Protein AF-A0AAD3HCK8-F1 (afdb_monomer)

Secondary structure (DSSP, 8-state):
-----SSSHHHHHHHHHHHHHHHHHHHHTTT-----EEEEEEE-------SS--SS--PPPEEEEEETTTTEEEEEES-HHHHHHTTT----TT-EEEEEEEGGG--STTEEETTSGGGGG-EEEE--SGGGGTT-SSEEEEEEEEEEE-TT----SS-HHHHHIIIIISSS-HHHHHHHHTTTSEEEEE--STT-BTTEEEEE-SS---TT-SSS-HHHHHHHHHHHTS--SSSS-TT--EEEEEE-TTS--TT-SEEE-SSSSEEEEEGGGGG-HHHHHHHHHHHTTPPPEEEEETTEEETT--TTSTTS--SGGGGTTS--TT-------HHHHHHTTTTGGGEEEE-TTT--EEEEEE-HHHHHTT-PPTT-BSEEEE--TTSPEEEEEEE--SGGGTTS-TTTHHHHTTEEEEEEESSTTS-EEEEEEE-TT-EEEEEETTEEEEEEEEEEE-SSS-EEEEEEEETTT-----TT------TT--EE-TTS-EE-GGGGTS-HHHHHHHIIIIIEETTEE-HHHHHTTTTTT-S---------PPP--------------------------------------------------------------PPP-------SEEEETTEEE-GGGGGG-HHHHHHH-HHHHHH-TTTTT-HHHHTT-B-SS-EE-TTS-EE-HHHHHTSHHHHTTSTTHHHHBTTTTTSS-SSSS-S--------------

Mean predicted aligned error: 17.34 Å

Nearest PDB structures (foldseek):
  6zqf-assembly1_DX  TM=3.724E-01  e=7.953E-02  Saccharomyces cerevisiae S288C
  6zj3-assembly1_SP  TM=3.591E-01  e=7.953E-02  Euglena gracilis
  8oi5-assembly1_Z  TM=3.207E-01  e=5.077E-02  Candida albicans
  6th6-assembly1_Ao  TM=3.350E-01  e=7.519E-02  Thermococcus kodakarensis KOD1
  6tmf-assembly1_O  TM=3.423E-01  e=1.744E-01  Thermococcus celer Vu 13 = JCM 8558

Sequence (733 aa):
MSTRLQHVHVFQTWLLIISSFINCCKCHNNIFARNQHLTIRCKIQEIAYLSEQRHGSKRPNSIYCVEEKENRYIAVDGDIDGFFERKEKEYKRNQTIFLHIPSTLLQDEDRIHLDREESSIIEIEEMFELSSRYGNRIGTWKVLVLRVGDINGDFPSKSAAEIASDIFFDAVNMSSLAKNCSGNKLNFIPATGDAVNQGVIDITLPQTINSYWVLGDNSFGVAKAAVEMIPTDGSVDSDYTYTMVVEPQSANFHGAGAAAARPGTMSWFKNLHASDPLYSWHEISHNLGNGHSGMIVNGVFDDEMDPTCIMGGADVYNDVSSGQDDFGRICFNAAKTYYNDWFNDYTYDVAPSNNSFQGDLVGTNDAVNKQIQSEQNVVLRLKETGETSLFMMYQRVEGVTIDIDPTYSMDFGNHVVIVEQEGDGYESIVKASIAEGEIYTQIWNGERLIVKVCSIQTGSPDFAKVAAYVRGRTSESCPNEECVDDDSYQFILENGNTQDCEWFTKSPTNTERRIEKYCFNGTSASNIGYKCIKSCGLCEASASAPTAAPISQPSILNPSPIVSSSQPSSTPTLTPSLYPTLSLHPTIVTSTPSPTASSLSPTRIENPEVPTAPKTKQCINTNLAFRIGPKYYKCRYLRTDTKQKCKEYRSFQRNCPRSCKRCRLWKCKDSNSSFRLKNGAVKTCEWAASNPSRNCAIRGVKKTCRKTCNYCDIGEQDQNGYDTSSNPFLTNS

Organism: NCBI:txid426638

Foldseek 3Di:
DDDDDDPPVVVVVVVVVVVVVVVVVVVCVVVPPPQDWQKWKWFQADPPPPPPDPDDDDDWDWTWIARPVPRDTAIETEPPVVLVVVVVDDDDHRFIKIWGHGPVQCDDPRYGYCHDPSVNPTDIHGPPVLVVVQPPLFDEAAEAEEFEAEPVRQTFPDDQVLLLCLAPNDPAHLQCLSCLQQLNRYGYAAWDFQQQDRNYHYAYYHHHQAQCDPDPDQQVVRQVSRVVRPDPPRRTPPPGQAYEYEGGQRGHPVPDQWAEDQAGRYIYGYRLLSSASLSVNLRNLSNNLAAAEFAQDPNDTDSQHDLQASSHNPCLPVPSVVPPSRADLHHHFFVSCVLSCGQVVQEEEDAQLAEKDWAKAWESNLVSVVLDDPRHHQKYWHDDPPDFIKIKGQRACDDSHVRRPLLCCLQAHRWIWIWTDRDGSGYIYTPGTAHALWWFWDQDPNFIKIKHFPGWDDDSTTITTIIIHTPPRYDDDRPPDPQDAQQPDWDADPVRDIDGLCVLVPDPVCNVVCLVPQQDDVGIGDPNVSRNVVSSVVHDPPPPPPPDDDDDDDDDDDDDDDDDDDDDDDDDDDDDDDDDDDDDDDDDDDDDDDDDDDDDDDDDDDDDDDDDDDDDQDQDAFQWFWDDPPDTHGLVVCVVPVAVCVVVDVLCCQRPVVSNVNCSRRSQAARPTWTAAPVRDTGGLVVCLVPVPPSCPRPRNCNRHVNSNVVPVPDDDDDDDDDDDDDDDDDDD

Radius of gyration: 35.15 Å; Cα contacts (8 Å, |Δi|>4): 1314; chains: 1; bounding box: 86×131×105 Å

Solvent-accessible surface area (backbone atoms only — not comparable to full-atom values): 42346 Å² total; per-residue (Å²): 142,87,91,85,89,82,77,70,75,67,55,61,61,52,55,58,53,49,56,56,50,56,61,52,53,67,68,52,67,75,74,69,68,69,90,49,61,45,62,29,45,31,55,40,70,72,76,76,88,65,94,79,74,84,86,82,83,87,71,72,58,70,46,67,22,35,29,72,91,75,71,42,71,30,42,39,35,34,46,57,66,59,48,42,55,74,65,78,57,90,80,60,79,68,40,52,36,34,41,37,34,50,55,89,60,58,61,62,102,46,36,38,61,45,70,44,79,77,42,72,71,46,42,75,44,68,57,69,78,38,64,84,60,71,78,69,52,47,53,76,40,24,32,35,32,36,44,30,26,18,64,84,69,53,42,33,89,61,52,58,68,54,47,28,32,30,36,62,65,43,94,44,9,28,22,50,48,46,18,50,63,32,55,65,40,23,38,56,42,61,24,51,35,87,62,31,52,70,11,21,31,83,41,73,42,90,52,78,69,47,72,74,58,90,55,90,57,46,42,62,56,50,44,52,54,51,62,74,63,57,67,84,86,60,39,41,50,85,79,45,62,32,39,39,30,30,32,18,74,50,48,35,54,94,84,52,53,58,46,48,34,77,47,28,45,41,32,38,19,42,24,69,36,48,40,34,22,46,54,38,41,34,32,51,39,19,24,70,26,47,34,44,19,12,24,67,59,93,88,37,81,34,53,41,55,21,60,70,23,50,47,17,45,47,67,76,78,79,47,81,83,72,70,66,55,70,57,51,33,48,28,64,41,35,55,59,32,53,68,45,63,37,60,57,97,22,51,44,81,40,39,35,73,81,37,53,46,76,46,37,24,30,16,68,47,29,51,49,69,66,40,64,55,90,87,42,22,44,29,42,35,42,47,51,93,98,52,72,28,37,17,28,23,24,38,45,64,37,80,53,29,46,57,40,54,79,59,46,31,83,64,44,38,64,14,40,37,32,31,37,38,80,51,82,46,43,51,34,33,52,76,48,54,36,42,70,69,30,45,41,41,47,82,47,99,89,37,46,33,39,38,34,28,58,40,68,47,83,66,88,46,36,32,31,34,36,39,35,22,17,64,94,68,25,77,81,73,60,89,86,65,78,76,56,47,43,88,86,48,71,49,70,46,98,87,69,51,74,44,48,41,64,60,35,63,76,38,78,94,46,22,67,65,43,31,62,64,52,22,32,57,86,49,30,55,22,79,54,17,68,40,12,23,38,53,47,58,73,40,79,75,81,74,76,72,80,79,79,74,85,87,83,81,85,87,79,86,85,87,88,85,85,88,84,87,86,85,90,87,88,86,88,88,87,82,89,84,90,77,88,83,87,82,86,80,86,87,85,85,85,84,88,87,84,87,83,88,88,82,89,84,90,80,83,92,80,90,81,79,85,82,74,81,85,78,77,89,71,56,56,46,26,81,40,32,31,46,58,88,99,45,71,45,45,57,75,70,37,76,86,45,41,69,61,47,35,67,77,34,61,66,43,27,49,40,14,6,50,76,50,71,33,32,91,58,24,48,57,41,50,32,92,46,44,29,38,47,96,89,64,52,74,45,44,40,69,63,28,55,76,41,35,82,65,42,30,67,40,92,43,39,27,51,34,18,13,46,68,41,53,61,65,69,83,75,85,80,89,87,85,87,79,88,89,82,87,85,88,83,88,82,90,134

Structure (mmCIF, N/CA/C/O backbone):
data_AF-A0AAD3HCK8-F1
#
_entry.id   AF-A0AAD3HCK8-F1
#
loop_
_atom_site.group_PDB
_atom_site.id
_atom_site.type_symbol
_atom_site.label_atom_id
_atom_site.label_alt_id
_atom_site.label_comp_id
_atom_site.label_asym_id
_atom_site.label_entity_id
_atom_site.label_seq_id
_atom_site.pdbx_PDB_ins_code
_atom_site.Cartn_x
_atom_site.Cartn_y
_atom_site.Cartn_z
_atom_site.occupancy
_atom_site.B_iso_or_equiv
_atom_site.auth_seq_id
_atom_site.auth_comp_id
_atom_site.auth_asym_id
_atom_site.auth_atom_id
_atom_site.pdbx_PDB_model_num
ATOM 1 N N . MET A 1 1 ? 34.899 78.745 -22.193 1.00 44.44 1 MET A N 1
ATOM 2 C CA . MET A 1 1 ? 33.454 78.431 -22.188 1.00 44.44 1 MET A CA 1
ATOM 3 C C . MET A 1 1 ? 32.991 78.295 -23.627 1.00 44.44 1 MET A C 1
ATOM 5 O O . MET A 1 1 ? 32.990 79.304 -24.310 1.00 44.44 1 MET A O 1
ATOM 9 N N . SER A 1 2 ? 32.683 77.079 -24.087 1.00 35.06 2 SER A N 1
ATOM 10 C CA . SER A 1 2 ? 31.644 76.764 -25.090 1.00 35.06 2 SER A CA 1
ATOM 11 C C . SER A 1 2 ? 31.960 75.417 -25.755 1.00 35.06 2 SER A C 1
ATOM 13 O O . SER A 1 2 ? 32.693 75.337 -26.734 1.00 35.06 2 SER A O 1
ATOM 15 N N . THR A 1 3 ? 31.409 74.347 -25.187 1.00 39.66 3 THR A N 1
ATOM 16 C CA . THR A 1 3 ? 31.286 73.020 -25.802 1.00 39.66 3 THR A CA 1
ATOM 17 C C . THR A 1 3 ? 29.814 72.635 -25.738 1.00 39.66 3 THR A C 1
ATOM 19 O O . THR A 1 3 ? 29.367 71.992 -24.796 1.00 39.66 3 THR A O 1
ATOM 22 N N . ARG A 1 4 ? 29.024 73.076 -26.720 1.00 45.44 4 ARG A N 1
ATOM 23 C CA . ARG A 1 4 ? 27.675 72.555 -26.992 1.00 45.44 4 ARG A CA 1
ATOM 24 C C . ARG A 1 4 ? 27.322 72.837 -28.446 1.00 45.44 4 ARG A C 1
ATOM 26 O O . ARG A 1 4 ? 26.776 73.891 -28.731 1.00 45.44 4 ARG A O 1
ATOM 33 N N . LEU A 1 5 ? 27.647 71.903 -29.340 1.00 45.06 5 LEU A N 1
ATOM 34 C CA . LEU A 1 5 ? 27.011 71.736 -30.657 1.00 45.06 5 LEU A CA 1
ATOM 35 C C . LEU A 1 5 ? 27.583 70.485 -31.345 1.00 45.06 5 LEU A C 1
ATOM 37 O O . LEU A 1 5 ? 28.347 70.586 -32.293 1.00 45.06 5 LEU A O 1
ATOM 41 N N . GLN A 1 6 ? 27.256 69.290 -30.837 1.00 42.84 6 GLN A N 1
ATOM 42 C CA . GLN A 1 6 ? 27.479 68.044 -31.597 1.00 42.84 6 GLN A CA 1
ATOM 43 C C . GLN A 1 6 ? 26.581 66.853 -31.198 1.00 42.84 6 GLN A C 1
ATOM 45 O O . GLN A 1 6 ? 26.830 65.731 -31.618 1.00 42.84 6 GLN A O 1
ATOM 50 N N . HIS A 1 7 ? 25.491 67.073 -30.450 1.00 42.16 7 HIS A N 1
ATOM 51 C CA . HIS A 1 7 ? 24.625 65.984 -29.957 1.00 42.16 7 HIS A CA 1
ATOM 52 C C . HIS A 1 7 ? 23.211 65.926 -30.562 1.00 42.16 7 HIS A C 1
ATOM 54 O O . HIS A 1 7 ? 22.377 65.179 -30.062 1.00 42.16 7 HIS A O 1
ATOM 60 N N . VAL A 1 8 ? 22.917 66.663 -31.641 1.00 45.12 8 VAL A N 1
ATOM 61 C CA . VAL A 1 8 ? 21.557 66.671 -32.229 1.00 45.12 8 VAL A CA 1
ATOM 62 C C . VAL A 1 8 ? 21.418 65.747 -33.449 1.00 45.12 8 VAL A C 1
ATOM 64 O O . VAL A 1 8 ? 20.335 65.228 -33.688 1.00 45.12 8 VAL A O 1
ATOM 67 N N . HIS A 1 9 ? 22.501 65.409 -34.159 1.00 41.88 9 HIS A N 1
ATOM 68 C CA . HIS A 1 9 ? 22.398 64.553 -35.354 1.00 41.88 9 HIS A CA 1
ATOM 69 C C . HIS A 1 9 ? 22.412 63.038 -35.091 1.00 41.88 9 HIS A C 1
ATOM 71 O O . HIS A 1 9 ? 21.994 62.277 -35.956 1.00 41.88 9 HIS A O 1
ATOM 77 N N . VAL A 1 10 ? 22.825 62.578 -33.905 1.00 44.84 10 VAL A N 1
ATOM 78 C CA . VAL A 1 10 ? 22.851 61.134 -33.586 1.00 44.84 10 VAL A CA 1
ATOM 79 C C . VAL A 1 10 ? 21.485 60.632 -33.094 1.00 44.84 10 VAL A C 1
ATOM 81 O O . VAL A 1 10 ? 21.149 59.468 -33.285 1.00 44.84 10 VAL A O 1
ATOM 84 N N . PHE A 1 11 ? 20.642 61.508 -32.536 1.00 41.53 11 PHE A N 1
ATOM 85 C CA . PHE A 1 11 ? 19.343 61.107 -31.982 1.00 41.53 11 PHE A CA 1
ATOM 86 C C . PHE A 1 11 ? 18.257 60.885 -33.047 1.00 41.53 11 PHE A C 1
ATOM 88 O O . PHE A 1 11 ? 17.387 60.033 -32.871 1.00 41.53 11 PHE A O 1
ATOM 95 N N . GLN A 1 12 ? 18.317 61.593 -34.178 1.00 43.72 12 GLN A N 1
ATOM 96 C CA . GLN A 1 12 ? 17.306 61.473 -35.236 1.00 43.72 12 GLN A CA 1
ATOM 97 C C . GLN A 1 12 ? 17.470 60.194 -36.075 1.00 43.72 12 GLN A C 1
ATOM 99 O O . GLN A 1 12 ? 16.480 59.607 -36.506 1.00 43.72 12 GLN A O 1
ATOM 104 N N . THR A 1 13 ? 18.701 59.701 -36.224 1.00 45.09 13 THR A N 1
ATOM 105 C CA . THR A 1 13 ? 18.992 58.452 -36.948 1.00 45.09 13 THR A CA 1
ATOM 106 C C . THR A 1 13 ? 18.635 57.211 -36.122 1.00 45.09 13 THR A C 1
ATOM 108 O O . THR A 1 13 ? 18.222 56.199 -36.679 1.00 45.09 13 THR A O 1
ATOM 111 N N . TRP A 1 14 ? 18.687 57.299 -34.788 1.00 43.00 14 TRP A N 1
ATOM 112 C CA . TRP A 1 14 ? 18.259 56.216 -33.892 1.00 43.00 14 TRP A CA 1
ATOM 113 C C . TRP A 1 14 ? 16.731 56.058 -33.812 1.00 43.00 14 TRP A C 1
ATOM 115 O O . TRP A 1 14 ? 16.236 54.937 -33.724 1.00 43.00 14 TRP A O 1
ATOM 125 N N . LEU A 1 15 ? 15.963 57.147 -33.926 1.00 40.50 15 LEU A N 1
ATOM 126 C CA . LEU A 1 15 ? 14.493 57.094 -33.887 1.00 40.50 15 LEU A CA 1
ATOM 127 C C . LEU A 1 15 ? 13.859 56.478 -35.151 1.00 40.50 15 LEU A C 1
ATOM 129 O O . LEU A 1 15 ? 12.818 55.831 -35.051 1.00 40.50 15 LEU A O 1
ATOM 133 N N . LEU A 1 16 ? 14.503 56.599 -36.317 1.00 40.75 16 LEU A N 1
ATOM 134 C CA . LEU A 1 16 ? 14.034 55.978 -37.568 1.00 40.75 16 LEU A CA 1
ATOM 135 C C . LEU A 1 16 ? 14.387 54.480 -37.670 1.00 40.75 16 LEU A C 1
ATOM 137 O O . LEU A 1 16 ? 13.640 53.705 -38.271 1.00 40.75 16 LEU A O 1
ATOM 141 N N . ILE A 1 17 ? 15.475 54.047 -37.025 1.00 43.78 17 ILE A N 1
ATOM 142 C CA . ILE A 1 17 ? 15.848 52.625 -36.932 1.00 43.78 17 ILE A CA 1
ATOM 143 C C . ILE A 1 17 ? 14.942 51.894 -35.926 1.00 43.78 17 ILE A C 1
ATOM 145 O O . ILE A 1 17 ? 14.513 50.770 -36.186 1.00 43.78 17 ILE A O 1
ATOM 149 N N . ILE A 1 18 ? 14.558 52.552 -34.826 1.00 43.09 18 ILE A N 1
ATOM 150 C CA . ILE A 1 18 ? 13.645 51.976 -33.826 1.00 43.09 18 ILE A CA 1
ATOM 151 C C . ILE A 1 18 ? 12.207 51.856 -34.364 1.00 43.09 18 ILE A C 1
ATOM 153 O O . ILE A 1 18 ? 11.561 50.840 -34.109 1.00 43.09 18 ILE A O 1
ATOM 157 N N . SER A 1 19 ? 11.698 52.806 -35.166 1.00 37.97 19 SER A N 1
ATOM 158 C CA . SER A 1 19 ? 10.341 52.668 -35.735 1.00 37.97 19 SER A CA 1
ATOM 159 C C . SER A 1 19 ? 10.247 51.567 -36.805 1.00 37.97 19 SER A C 1
ATOM 161 O O . SER A 1 19 ? 9.218 50.896 -36.910 1.00 37.97 19 SER A O 1
ATOM 163 N N . SER A 1 20 ? 11.345 51.300 -37.521 1.00 38.16 20 SER A N 1
ATOM 164 C CA . SER A 1 20 ? 11.443 50.199 -38.490 1.00 38.16 20 SER A CA 1
ATOM 165 C C . SER A 1 20 ? 11.563 48.826 -37.807 1.00 38.16 20 SER A C 1
ATOM 167 O O . SER A 1 20 ? 11.002 47.847 -38.295 1.00 38.16 20 SER A O 1
ATOM 169 N N . PHE A 1 21 ? 12.200 48.747 -36.630 1.00 37.75 21 PHE A N 1
ATOM 170 C CA . PHE A 1 21 ? 12.241 47.524 -35.812 1.00 37.75 21 PHE A CA 1
ATOM 171 C C . PHE A 1 21 ? 10.909 47.225 -35.102 1.00 37.75 21 PHE A C 1
ATOM 173 O O . PHE A 1 21 ? 10.501 46.067 -35.020 1.00 37.75 21 PHE A O 1
ATOM 180 N N . ILE A 1 22 ? 10.180 48.247 -34.641 1.00 38.84 22 ILE A N 1
ATOM 181 C CA . ILE A 1 22 ? 8.890 48.061 -33.950 1.00 38.84 22 ILE A CA 1
ATOM 182 C C . ILE A 1 22 ? 7.786 47.587 -34.913 1.00 38.84 22 ILE A C 1
ATOM 184 O O . ILE A 1 22 ? 6.949 46.771 -34.523 1.00 38.84 22 ILE A O 1
ATOM 188 N N . ASN A 1 23 ? 7.811 48.011 -36.182 1.00 33.97 23 ASN A N 1
ATOM 189 C CA . ASN A 1 23 ? 6.862 47.518 -37.187 1.00 33.97 23 ASN A CA 1
ATOM 190 C C . ASN A 1 23 ? 7.216 46.124 -37.740 1.00 33.97 23 ASN A C 1
ATOM 192 O O . ASN A 1 23 ? 6.316 45.418 -38.183 1.00 33.97 23 ASN A O 1
ATOM 196 N N . CYS A 1 24 ? 8.474 45.675 -37.638 1.00 33.81 24 CYS A N 1
ATOM 197 C CA . CYS A 1 24 ? 8.856 44.300 -37.987 1.00 33.81 24 CYS A CA 1
ATOM 198 C C . CYS A 1 24 ? 8.514 43.299 -36.857 1.00 33.81 24 CYS A C 1
ATOM 200 O O . CYS A 1 24 ? 8.038 42.193 -37.118 1.00 33.81 24 CYS A O 1
ATOM 202 N N . CYS A 1 25 ? 8.625 43.709 -35.585 1.00 32.59 25 CYS A N 1
ATOM 203 C CA . CYS A 1 25 ? 8.247 42.869 -34.438 1.00 32.59 25 CYS A CA 1
ATOM 204 C C . CYS A 1 25 ? 6.729 42.656 -34.277 1.00 32.59 25 CYS A C 1
ATOM 206 O O . CYS A 1 25 ? 6.320 41.668 -33.668 1.00 32.59 25 CYS A O 1
ATOM 208 N N . LYS A 1 26 ? 5.873 43.517 -34.849 1.00 30.16 26 LYS A N 1
ATOM 209 C CA . LYS A 1 26 ? 4.415 43.283 -34.858 1.00 30.16 26 LYS A CA 1
ATOM 210 C C . LYS A 1 26 ? 3.965 42.202 -35.847 1.00 30.16 26 LYS A C 1
ATOM 212 O O . LYS A 1 26 ? 2.929 41.595 -35.605 1.00 30.16 26 LYS A O 1
ATOM 217 N N . CYS A 1 27 ? 4.745 41.903 -36.889 1.00 32.56 27 CYS A N 1
ATOM 218 C CA . CYS A 1 27 ? 4.446 40.793 -37.804 1.00 32.56 27 CYS A CA 1
ATOM 219 C C . CYS A 1 27 ? 5.046 39.450 -37.351 1.00 32.56 27 CYS A C 1
ATOM 221 O O . CYS A 1 27 ? 4.553 38.406 -37.764 1.00 32.56 27 CYS A O 1
ATOM 223 N N . HIS A 1 28 ? 6.056 39.445 -36.470 1.00 32.00 28 HIS A N 1
ATOM 224 C CA . HIS A 1 28 ? 6.684 38.203 -35.995 1.00 32.00 28 HIS A CA 1
ATOM 225 C C . HIS A 1 28 ? 6.063 37.601 -34.722 1.00 32.00 28 HIS A C 1
ATOM 227 O O . HIS A 1 28 ? 6.217 36.402 -34.489 1.00 32.00 28 HIS A O 1
ATOM 233 N N . ASN A 1 29 ? 5.303 38.374 -33.938 1.00 31.09 29 ASN A N 1
ATOM 234 C CA . ASN A 1 29 ? 4.658 37.872 -32.715 1.00 31.09 29 ASN A CA 1
ATOM 235 C C . ASN A 1 29 ? 3.427 36.974 -32.952 1.00 31.09 29 ASN A C 1
ATOM 237 O O . ASN A 1 29 ? 2.949 36.374 -31.998 1.00 31.09 29 ASN A O 1
ATOM 241 N N . ASN A 1 30 ? 2.958 36.817 -34.196 1.00 33.84 30 ASN A N 1
ATOM 242 C CA . ASN A 1 30 ? 1.920 35.833 -34.542 1.00 33.84 30 ASN A CA 1
ATOM 243 C C . ASN A 1 30 ? 2.478 34.496 -35.061 1.00 33.84 30 ASN A C 1
ATOM 245 O O . ASN A 1 30 ? 1.704 33.575 -35.283 1.00 33.84 30 ASN A O 1
ATOM 249 N N . ILE A 1 31 ? 3.798 34.360 -35.246 1.00 35.19 31 ILE A N 1
ATOM 250 C CA . ILE A 1 31 ? 4.409 33.133 -35.804 1.00 35.19 31 ILE A CA 1
ATOM 251 C C . ILE A 1 31 ? 5.065 32.264 -34.709 1.00 35.19 31 ILE A C 1
ATOM 253 O O . ILE A 1 31 ? 5.408 31.113 -34.947 1.00 35.19 31 ILE A O 1
ATOM 257 N N . PHE A 1 32 ? 5.177 32.770 -33.474 1.00 35.88 32 PHE A N 1
ATOM 258 C CA . PHE A 1 32 ? 5.696 32.022 -32.316 1.00 35.88 32 PHE A CA 1
ATOM 259 C C . PHE A 1 32 ? 4.649 31.767 -31.216 1.00 35.88 32 PHE A C 1
ATOM 261 O O . PHE A 1 32 ? 5.008 31.513 -30.065 1.00 35.88 32 PHE A O 1
ATOM 268 N N . ALA A 1 33 ? 3.357 31.766 -31.560 1.00 39.25 33 ALA A N 1
ATOM 269 C CA . ALA A 1 33 ? 2.368 31.040 -30.767 1.00 39.25 33 ALA A CA 1
ATOM 270 C C . ALA A 1 33 ? 2.655 29.543 -30.965 1.00 39.25 33 ALA A C 1
ATOM 272 O O . ALA A 1 33 ? 2.229 28.937 -31.942 1.00 39.25 33 ALA A O 1
ATOM 273 N N . ARG A 1 34 ? 3.511 28.983 -30.101 1.00 43.31 34 ARG A N 1
ATOM 274 C CA . ARG A 1 34 ? 3.829 27.549 -30.083 1.00 43.31 34 ARG A CA 1
ATOM 275 C C . ARG A 1 34 ? 2.520 26.762 -30.083 1.00 43.31 34 ARG A C 1
ATOM 277 O O . ARG A 1 34 ? 1.631 27.119 -29.315 1.00 43.31 34 ARG A O 1
ATOM 284 N N . ASN A 1 35 ? 2.452 25.705 -30.893 1.00 49.06 35 ASN A N 1
ATOM 285 C CA . ASN A 1 35 ? 1.382 24.704 -30.911 1.00 49.06 35 ASN A CA 1
ATOM 286 C C . ASN A 1 35 ? 1.208 24.094 -29.512 1.00 49.06 35 ASN A C 1
ATOM 288 O O . ASN A 1 35 ? 1.749 23.035 -29.210 1.00 49.06 35 ASN A O 1
ATOM 292 N N . GLN A 1 36 ? 0.520 24.793 -28.614 1.00 62.84 36 GLN A N 1
ATOM 293 C CA . GLN A 1 36 ? 0.092 24.223 -27.353 1.00 62.84 36 GLN A CA 1
ATOM 294 C C . GLN A 1 36 ? -1.142 23.393 -27.673 1.00 62.84 36 GLN A C 1
ATOM 296 O O . GLN A 1 36 ? -2.159 23.930 -28.121 1.00 62.84 36 GLN A O 1
ATOM 301 N N . HIS A 1 37 ? -1.010 22.082 -27.523 1.00 69.06 37 HIS A N 1
ATOM 302 C CA . HIS A 1 37 ? -2.144 21.178 -27.529 1.00 69.06 37 HIS A CA 1
ATOM 303 C C . HIS A 1 37 ? -2.752 21.184 -26.130 1.00 69.06 37 HIS A C 1
ATOM 305 O O . HIS A 1 37 ? -2.040 21.178 -25.125 1.00 69.06 37 HIS A O 1
ATOM 311 N N . LEU A 1 38 ? -4.074 21.241 -26.087 1.00 75.81 38 LEU A N 1
ATOM 312 C CA . LEU A 1 38 ? -4.873 20.944 -24.923 1.00 75.81 38 LEU A CA 1
ATOM 313 C C . LEU A 1 38 ? -5.215 19.453 -24.956 1.00 75.81 38 LEU A C 1
ATOM 315 O O . LEU A 1 38 ? -5.836 18.989 -25.912 1.00 75.81 38 LEU A O 1
ATOM 319 N N . THR A 1 39 ? -4.835 18.716 -23.917 1.00 71.56 39 THR A N 1
ATOM 320 C CA . THR A 1 39 ? -5.236 17.315 -23.746 1.00 71.56 39 THR A CA 1
ATOM 321 C C . THR A 1 39 ? -6.477 17.262 -22.867 1.00 71.56 39 THR A C 1
ATOM 323 O O . THR A 1 39 ? -6.461 17.729 -21.726 1.00 71.56 39 THR A O 1
ATOM 326 N N . ILE A 1 40 ? -7.566 16.706 -23.397 1.00 75.12 40 ILE A N 1
ATOM 327 C CA . ILE A 1 40 ? -8.818 16.531 -22.654 1.00 75.12 40 ILE A CA 1
ATOM 328 C C . ILE A 1 40 ? -9.180 15.052 -22.579 1.00 75.12 40 ILE A C 1
ATOM 330 O O . ILE A 1 40 ? -9.061 14.312 -23.560 1.00 75.12 40 ILE A O 1
ATOM 334 N N . ARG A 1 41 ? -9.640 14.620 -21.404 1.00 70.38 41 ARG A N 1
ATOM 335 C CA . ARG A 1 41 ? -10.095 13.254 -21.152 1.00 70.38 41 ARG A CA 1
ATOM 336 C C . ARG A 1 41 ? -11.588 13.168 -21.440 1.00 70.38 41 ARG A C 1
ATOM 338 O O . ARG A 1 41 ? -12.397 13.803 -20.763 1.00 70.38 41 ARG A O 1
ATOM 345 N N . CYS A 1 42 ? -11.965 12.355 -22.417 1.00 71.50 42 CYS A N 1
ATOM 346 C CA . CYS A 1 42 ? -13.355 12.147 -22.805 1.00 71.50 42 CYS A CA 1
ATOM 347 C C . CYS A 1 42 ? -13.775 10.715 -22.480 1.00 71.50 42 CYS A C 1
ATOM 349 O O . CYS A 1 42 ? -13.129 9.755 -22.902 1.00 71.50 42 CYS A O 1
ATOM 351 N N . LYS A 1 43 ? -14.883 10.552 -21.752 1.00 64.12 43 LYS A N 1
ATOM 352 C CA . LYS A 1 43 ? -15.516 9.241 -21.584 1.00 64.12 43 LYS A CA 1
ATOM 353 C C . LYS A 1 43 ? -16.615 9.107 -22.627 1.00 64.12 43 LYS A C 1
ATOM 355 O O . LYS A 1 43 ? -17.551 9.904 -22.623 1.00 64.12 43 LYS A O 1
ATOM 360 N N . ILE A 1 44 ? -16.520 8.098 -23.489 1.00 63.38 44 ILE A N 1
ATOM 361 C CA . ILE A 1 44 ? -17.538 7.817 -24.503 1.00 63.38 44 ILE A CA 1
ATOM 362 C C . ILE A 1 44 ? -18.775 7.250 -23.795 1.00 63.38 44 ILE A C 1
ATOM 364 O O . ILE A 1 44 ? -18.927 6.037 -23.625 1.00 63.38 44 ILE A O 1
ATOM 368 N N . GLN A 1 45 ? -19.649 8.132 -23.313 1.00 54.16 45 GLN A N 1
ATOM 369 C CA . GLN A 1 45 ? -20.960 7.747 -22.808 1.00 54.16 45 GLN A CA 1
ATOM 370 C C . GLN A 1 45 ? -21.922 7.657 -23.987 1.00 54.16 45 GLN A C 1
ATOM 372 O O . GLN A 1 45 ? -22.124 8.640 -24.686 1.00 54.16 45 GLN A O 1
ATOM 377 N N . GLU A 1 46 ? -22.461 6.454 -24.199 1.00 43.94 46 GLU A N 1
ATOM 378 C CA . GLU A 1 46 ? -23.567 6.157 -25.116 1.00 43.94 46 GLU A CA 1
ATOM 379 C C . GLU A 1 46 ? -23.506 6.940 -26.445 1.00 43.94 46 GLU A C 1
ATOM 381 O O . GLU A 1 46 ? -24.332 7.808 -26.711 1.00 43.94 46 GLU A O 1
ATOM 386 N N . ILE A 1 47 ? -22.545 6.597 -27.315 1.00 45.91 47 ILE A N 1
ATOM 387 C CA . ILE A 1 47 ? -22.753 6.815 -28.752 1.00 45.91 47 ILE A CA 1
ATOM 388 C C . ILE A 1 47 ? -23.989 5.989 -29.091 1.00 45.91 47 ILE A C 1
ATOM 390 O O . ILE A 1 47 ? -23.971 4.758 -28.998 1.00 45.91 47 ILE A O 1
ATOM 394 N N . ALA A 1 48 ? -25.098 6.666 -29.370 1.00 38.69 48 ALA A N 1
ATOM 395 C CA . ALA A 1 48 ? -26.303 6.017 -29.831 1.00 38.69 48 ALA A CA 1
ATOM 396 C C . ALA A 1 48 ? -25.947 5.246 -31.105 1.00 38.69 48 ALA A C 1
ATOM 398 O O . ALA A 1 48 ? -25.676 5.832 -32.147 1.00 38.69 48 ALA A O 1
ATOM 399 N N . TYR A 1 49 ? -25.939 3.920 -31.004 1.00 37.03 49 TYR A N 1
ATOM 400 C CA . TYR A 1 49 ? -25.882 3.023 -32.144 1.00 37.03 49 TYR A CA 1
ATOM 401 C C . TYR A 1 49 ? -27.114 3.304 -33.016 1.00 37.03 49 TYR A C 1
ATOM 403 O O . TYR A 1 49 ? -28.203 2.794 -32.760 1.00 37.03 49 TYR A O 1
ATOM 411 N N . LEU A 1 50 ? -26.971 4.180 -34.008 1.00 38.62 50 LEU A N 1
ATOM 412 C CA . LEU A 1 50 ? -28.007 4.500 -34.985 1.00 38.62 50 LEU A CA 1
ATOM 413 C C . LEU A 1 50 ? -27.493 4.256 -36.401 1.00 38.62 50 LEU A C 1
ATOM 415 O O . LEU A 1 50 ? -27.578 5.118 -37.270 1.00 38.62 50 LEU A O 1
ATOM 419 N N . SER A 1 51 ? -27.057 3.024 -36.662 1.00 37.53 51 SER A N 1
ATOM 420 C CA . SER A 1 51 ? -27.078 2.490 -38.026 1.00 37.53 51 SER A CA 1
ATOM 421 C C . SER A 1 51 ? -28.466 1.955 -38.436 1.00 37.53 51 SER A C 1
ATOM 423 O O . SER A 1 51 ? -28.638 1.579 -39.593 1.00 37.53 51 SER A O 1
ATOM 425 N N . GLU A 1 52 ? -29.496 1.995 -37.565 1.00 40.28 52 GLU A N 1
ATOM 426 C CA . GLU A 1 52 ? -30.820 1.411 -37.881 1.00 40.28 52 GLU A CA 1
ATOM 427 C C . GLU A 1 52 ? -32.077 2.294 -37.742 1.00 40.28 52 GLU A C 1
ATOM 429 O O . GLU A 1 52 ? -33.145 1.843 -38.156 1.00 40.28 52 GLU A O 1
ATOM 434 N N . GLN A 1 53 ? -32.028 3.559 -37.301 1.00 36.12 53 GLN A N 1
ATOM 435 C CA . GLN A 1 53 ? -33.225 4.427 -37.383 1.00 36.12 53 GLN A CA 1
ATOM 436 C C . GLN A 1 53 ? -33.052 5.605 -38.338 1.00 36.12 53 GLN A C 1
ATOM 438 O O . GLN A 1 53 ? -32.614 6.699 -37.990 1.00 36.12 53 GLN A O 1
ATOM 443 N N . ARG A 1 54 ? -33.481 5.368 -39.583 1.00 47.91 54 ARG A N 1
ATOM 444 C CA . ARG A 1 54 ? -33.836 6.423 -40.531 1.00 47.91 54 ARG A CA 1
ATOM 445 C C . ARG A 1 54 ? -35.078 7.172 -40.029 1.00 47.91 54 ARG A C 1
ATOM 447 O O . ARG A 1 54 ? -36.076 6.551 -39.686 1.00 47.91 54 ARG A O 1
ATOM 454 N N . HIS A 1 55 ? -35.013 8.497 -40.163 1.00 47.22 55 HIS A N 1
ATOM 455 C CA . HIS A 1 55 ? -36.101 9.484 -40.117 1.00 47.22 55 HIS A CA 1
ATOM 456 C C . HIS A 1 55 ? -36.513 10.056 -38.751 1.00 47.22 55 HIS A C 1
ATOM 458 O O . HIS A 1 55 ? -37.471 9.611 -38.133 1.00 47.22 55 HIS A O 1
ATOM 464 N N . GLY A 1 56 ? -35.913 11.205 -38.415 1.00 45.78 56 GLY A N 1
ATOM 465 C CA . GLY A 1 56 ? -36.615 12.270 -37.690 1.00 45.78 56 GLY A CA 1
ATOM 466 C C . GLY A 1 56 ? -35.783 12.979 -36.625 1.00 45.78 56 GLY A C 1
ATOM 467 O O . GLY A 1 56 ? -35.641 12.472 -35.527 1.00 45.78 56 GLY A O 1
ATOM 468 N N . SER A 1 57 ? -35.323 14.199 -36.935 1.00 40.09 57 SER A N 1
ATOM 469 C CA . SER A 1 57 ? -34.771 15.196 -35.995 1.00 40.09 57 SER A CA 1
ATOM 470 C C . SER A 1 57 ? -33.499 14.788 -35.224 1.00 40.09 57 SER A C 1
ATOM 472 O O . SER A 1 57 ? -33.541 14.361 -34.074 1.00 40.09 57 SER A O 1
ATOM 474 N N . LYS A 1 58 ? -32.338 15.019 -35.857 1.00 42.31 58 LYS A N 1
ATOM 475 C CA . LYS A 1 58 ? -31.015 15.015 -35.212 1.00 42.31 58 LYS A CA 1
ATOM 476 C C . LYS A 1 58 ? -30.933 16.162 -34.194 1.00 42.31 58 LYS A C 1
ATOM 478 O O . LYS A 1 58 ? -30.936 17.326 -34.594 1.00 42.31 58 LYS A O 1
ATOM 483 N N . ARG A 1 59 ? -30.810 15.861 -32.900 1.00 42.47 59 ARG A N 1
ATOM 484 C CA . ARG A 1 59 ? -30.057 16.749 -32.001 1.00 42.47 59 ARG A CA 1
ATOM 485 C C . ARG A 1 59 ? -28.574 16.399 -32.162 1.00 42.47 59 ARG A C 1
ATOM 487 O O . ARG A 1 59 ? -28.282 15.210 -32.259 1.00 42.47 59 ARG A O 1
ATOM 494 N N . PRO A 1 60 ? -27.658 17.378 -32.235 1.00 46.91 60 PRO A N 1
ATOM 495 C CA . PRO A 1 60 ? -26.235 17.081 -32.173 1.00 46.91 60 PRO A CA 1
ATOM 496 C C . PRO A 1 60 ? -25.943 16.454 -30.808 1.00 46.91 60 PRO A C 1
ATOM 498 O O . PRO A 1 60 ? -26.333 17.001 -29.773 1.00 46.91 60 PRO A O 1
ATOM 501 N N . ASN A 1 61 ? -25.334 15.272 -30.828 1.00 57.56 61 ASN A N 1
ATOM 502 C CA . ASN A 1 61 ? -24.840 14.611 -29.630 1.00 57.56 61 ASN A CA 1
ATOM 503 C C . ASN A 1 61 ? -23.736 15.500 -29.039 1.00 57.56 61 ASN A C 1
ATOM 505 O O . ASN A 1 61 ? -22.905 16.019 -29.781 1.00 57.56 61 ASN A O 1
ATOM 509 N N . SER A 1 62 ? -23.756 15.715 -27.727 1.00 55.50 62 SER A N 1
ATOM 510 C CA . SER A 1 62 ? -22.713 16.444 -27.000 1.00 55.50 62 SER A CA 1
ATOM 511 C C . SER A 1 62 ? -22.004 15.468 -26.066 1.00 55.50 62 SER A C 1
ATOM 513 O O . SER A 1 62 ? -22.670 14.828 -25.248 1.00 55.50 62 SER A O 1
ATOM 515 N N . ILE A 1 63 ? -20.680 15.356 -26.160 1.00 69.31 63 ILE A N 1
ATOM 516 C CA . ILE A 1 63 ? -19.856 14.625 -25.189 1.00 69.31 63 ILE A CA 1
ATOM 517 C C . ILE A 1 63 ? -19.277 15.641 -24.205 1.00 69.31 63 ILE A C 1
ATOM 519 O O . ILE A 1 63 ? -18.725 16.665 -24.603 1.00 69.31 63 ILE A O 1
ATOM 523 N N . TYR A 1 64 ? -19.375 15.348 -22.909 1.00 64.81 64 TYR A N 1
ATOM 524 C CA . TYR A 1 64 ? -18.680 16.118 -21.881 1.00 64.81 64 TYR A CA 1
ATOM 525 C C . TYR A 1 64 ? -17.305 15.504 -21.628 1.00 64.81 64 TYR A C 1
ATOM 527 O O . TYR A 1 64 ? -17.192 14.335 -21.250 1.00 64.81 64 TYR A O 1
ATOM 535 N N . CYS A 1 65 ? -16.265 16.305 -21.825 1.00 72.62 65 CYS A N 1
ATOM 536 C CA . CYS A 1 65 ? -14.883 15.946 -21.546 1.00 72.62 65 CYS A CA 1
ATOM 537 C C . CYS A 1 65 ? -14.356 16.776 -20.376 1.00 72.62 65 CYS A C 1
ATOM 539 O O . CYS A 1 65 ? -14.865 17.860 -20.100 1.00 72.62 65 CYS A O 1
ATOM 541 N N . VAL A 1 66 ? -13.337 16.275 -19.687 1.00 67.56 66 VAL A N 1
ATOM 542 C CA . VAL A 1 66 ? -12.691 16.977 -18.575 1.00 67.56 66 VAL A CA 1
ATOM 543 C C . VAL A 1 66 ? -11.260 17.313 -18.973 1.00 67.56 66 VAL A C 1
ATOM 545 O O . VAL A 1 66 ? -10.486 16.432 -19.349 1.00 67.56 66 VAL A O 1
ATOM 548 N N . GLU A 1 67 ? -10.909 18.592 -18.903 1.00 72.88 67 GLU A N 1
ATOM 549 C CA . GLU A 1 67 ? -9.529 19.059 -18.978 1.00 72.88 67 GLU A CA 1
ATOM 550 C C . GLU A 1 67 ? -8.782 18.627 -17.716 1.00 72.88 67 GLU A C 1
ATOM 552 O O . GLU A 1 67 ? -9.147 19.026 -16.610 1.00 72.88 67 GLU A O 1
ATOM 557 N N . GLU A 1 68 ? -7.718 17.838 -17.862 1.00 54.09 68 GLU A N 1
ATOM 558 C CA . GLU A 1 68 ? -7.025 17.254 -16.706 1.00 54.09 68 GLU A CA 1
ATOM 559 C C . GLU A 1 68 ? -6.352 18.296 -15.813 1.00 54.09 68 GLU A C 1
ATOM 561 O O . GLU A 1 68 ? -6.320 18.149 -14.593 1.00 54.09 68 GLU A O 1
ATOM 566 N N . LYS A 1 69 ? -5.828 19.366 -16.413 1.00 61.16 69 LYS A N 1
ATOM 567 C CA . LYS A 1 69 ? -5.019 20.351 -15.695 1.00 61.16 69 LYS A CA 1
ATOM 568 C C . LYS A 1 69 ? -5.845 21.245 -14.771 1.00 61.16 69 LYS A C 1
ATOM 570 O O . LYS A 1 69 ? -5.363 21.635 -13.711 1.00 61.16 69 LYS A O 1
ATOM 575 N N . GLU A 1 70 ? -7.068 21.575 -15.178 1.00 61.88 70 GLU A N 1
ATOM 576 C CA . GLU A 1 70 ? -7.936 22.519 -14.462 1.00 61.88 70 GLU A CA 1
ATOM 577 C C . GLU A 1 70 ? -9.228 21.873 -13.942 1.00 61.88 70 GLU A C 1
ATOM 579 O O . GLU A 1 70 ? -10.030 22.537 -13.289 1.00 61.88 70 GLU A O 1
ATOM 584 N N . ASN A 1 71 ? -9.424 20.572 -14.199 1.00 59.72 71 ASN A N 1
ATOM 585 C CA . ASN A 1 71 ? -10.660 19.836 -13.917 1.00 59.72 71 ASN A CA 1
ATOM 586 C C . ASN A 1 71 ? -11.904 20.546 -14.487 1.00 59.72 71 ASN A C 1
ATOM 588 O O . ASN A 1 71 ? -12.980 20.573 -13.882 1.00 59.72 71 ASN A O 1
ATOM 592 N N . ARG A 1 72 ? -11.718 21.182 -15.645 1.00 71.75 72 ARG A N 1
ATOM 593 C CA . ARG A 1 72 ? -12.703 22.025 -16.316 1.00 71.75 72 ARG A CA 1
ATOM 594 C C . ARG A 1 72 ? -13.471 21.195 -17.334 1.00 71.75 72 ARG A C 1
ATOM 596 O O . ARG A 1 72 ? -12.876 20.433 -18.092 1.00 71.75 72 ARG A O 1
ATOM 603 N N . TYR A 1 73 ? -14.795 21.316 -17.341 1.00 75.19 73 TYR A N 1
ATOM 604 C CA . TYR A 1 73 ? -15.636 20.579 -18.279 1.00 75.19 73 TYR A CA 1
ATOM 605 C C . TYR A 1 73 ? -15.671 21.295 -19.623 1.00 75.19 73 TYR A C 1
ATOM 607 O O . TYR A 1 73 ? -16.113 22.436 -19.702 1.00 75.19 73 TYR A O 1
ATOM 615 N N . ILE A 1 74 ? -15.254 20.595 -20.670 1.00 77.75 74 ILE A N 1
ATOM 616 C CA . ILE A 1 74 ? -15.280 21.079 -22.046 1.00 77.75 74 ILE A CA 1
ATOM 617 C C . ILE A 1 74 ? -16.366 20.308 -22.784 1.00 77.75 74 ILE A C 1
ATOM 619 O O . ILE A 1 74 ? -16.361 19.073 -22.814 1.00 77.75 74 ILE A O 1
ATOM 623 N N . ALA A 1 75 ? -17.317 21.037 -23.362 1.00 79.56 75 ALA A N 1
ATOM 624 C CA . ALA A 1 75 ? -18.352 20.440 -24.192 1.00 79.56 75 ALA A CA 1
ATOM 625 C C . ALA A 1 75 ? -17.809 20.222 -25.608 1.00 79.56 75 ALA A C 1
ATOM 627 O O . ALA A 1 75 ? -17.345 21.154 -26.269 1.00 79.56 75 ALA A O 1
ATOM 628 N N . VAL A 1 76 ? -17.866 18.977 -26.067 1.00 80.19 76 VAL A N 1
ATOM 629 C CA . VAL A 1 76 ? -17.507 18.586 -27.427 1.00 80.19 76 VAL A CA 1
ATOM 630 C C . VAL A 1 76 ? -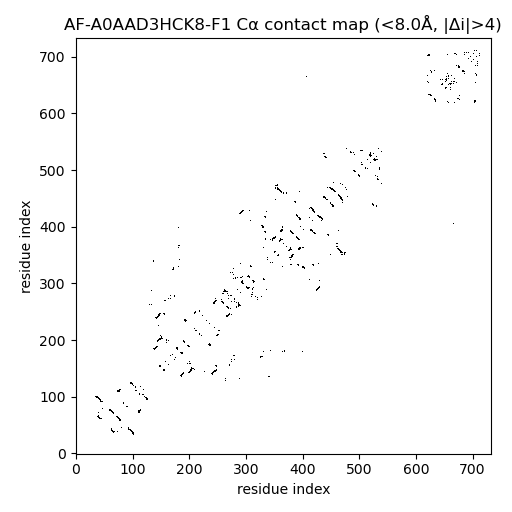18.798 18.311 -28.186 1.00 80.19 76 VAL A C 1
ATOM 632 O O . VAL A 1 76 ? -19.519 17.367 -27.870 1.00 80.19 76 VAL A O 1
ATOM 635 N N . ASP A 1 77 ? -19.087 19.145 -29.178 1.00 82.62 77 ASP A N 1
ATOM 636 C CA . ASP A 1 77 ? -20.341 19.152 -29.929 1.00 82.62 77 ASP A CA 1
ATOM 637 C C . ASP A 1 77 ? -20.094 18.955 -31.437 1.00 82.62 77 ASP A C 1
ATOM 639 O O . ASP A 1 77 ? -19.008 19.231 -31.949 1.00 82.62 77 ASP A O 1
ATOM 643 N N . GLY A 1 78 ? -21.124 18.545 -32.180 1.00 82.38 78 GLY A N 1
ATOM 644 C CA . GLY A 1 78 ? -21.102 18.417 -33.646 1.00 82.38 78 GLY A CA 1
ATOM 645 C C . GLY A 1 78 ? -21.471 17.013 -34.128 1.00 82.38 78 GLY A C 1
ATOM 646 O O . GLY A 1 78 ? -22.133 16.261 -33.414 1.00 82.38 78 GLY A O 1
ATOM 647 N N . ASP A 1 79 ? -21.058 16.652 -35.341 1.00 82.12 79 ASP A N 1
ATOM 648 C CA . ASP A 1 79 ? -21.153 15.311 -35.923 1.00 82.12 79 ASP A CA 1
ATOM 649 C C . ASP A 1 79 ? -20.057 14.418 -35.343 1.00 82.12 79 ASP A C 1
ATOM 651 O O . ASP A 1 79 ? -19.041 14.113 -35.972 1.00 82.12 79 ASP A O 1
ATOM 655 N N . ILE A 1 80 ? -20.262 14.055 -34.080 1.00 78.19 80 ILE A N 1
ATOM 656 C CA . ILE A 1 80 ? -19.380 13.180 -33.311 1.00 78.19 80 ILE A CA 1
ATOM 657 C C . ILE A 1 80 ? -19.191 11.843 -34.033 1.00 78.19 80 ILE A C 1
ATOM 659 O O . ILE A 1 80 ? -18.064 11.368 -34.167 1.00 78.19 80 ILE A O 1
ATOM 663 N N . ASP A 1 81 ? -20.284 11.280 -34.545 1.00 75.31 81 ASP A N 1
ATOM 664 C CA . ASP A 1 81 ? -20.277 10.010 -35.268 1.00 75.31 81 ASP A CA 1
ATOM 665 C C . ASP A 1 81 ? -19.431 10.141 -36.537 1.00 75.31 81 ASP A C 1
ATOM 667 O O . ASP A 1 81 ? -18.476 9.390 -36.719 1.00 75.31 81 ASP A O 1
ATOM 671 N N . GLY A 1 82 ? -19.675 11.179 -37.344 1.00 80.38 82 GLY A N 1
ATOM 672 C CA . GLY A 1 82 ? -18.859 11.456 -38.522 1.00 80.38 82 GLY A CA 1
ATOM 673 C C . GLY A 1 82 ? -17.386 11.724 -38.197 1.00 80.38 82 GLY A C 1
ATOM 674 O O . GLY A 1 82 ? -16.513 11.353 -38.980 1.00 80.38 82 GLY A O 1
ATOM 675 N N . PHE A 1 83 ? -17.068 12.357 -37.063 1.00 83.12 83 PHE A N 1
ATOM 676 C CA . PHE A 1 83 ? -15.683 12.566 -36.631 1.00 83.12 83 PHE A CA 1
ATOM 677 C C . PHE A 1 83 ? -14.966 11.244 -36.347 1.00 83.12 83 PHE A C 1
ATOM 679 O O . PHE A 1 83 ? -13.857 11.049 -36.846 1.00 83.12 83 PHE A O 1
ATOM 686 N N . PHE A 1 84 ? -15.594 10.328 -35.607 1.00 79.81 84 PHE A N 1
ATOM 687 C CA . PHE A 1 84 ? -15.005 9.019 -35.319 1.00 79.81 84 PHE A CA 1
ATOM 688 C C . PHE A 1 84 ? -15.002 8.091 -36.543 1.00 79.81 84 PHE A C 1
ATOM 690 O O . PHE A 1 84 ? -14.004 7.410 -36.774 1.00 79.81 84 PHE A O 1
ATOM 697 N N . GLU A 1 85 ? -16.037 8.129 -37.389 1.00 78.00 85 GLU A N 1
ATOM 698 C CA . GLU A 1 85 ? -16.078 7.395 -38.663 1.00 78.00 85 GLU A CA 1
ATOM 699 C C . GLU A 1 85 ? -14.935 7.818 -39.598 1.00 78.00 85 GLU A C 1
ATOM 701 O O . GLU A 1 85 ? -14.255 6.968 -40.173 1.00 78.00 85 GLU A O 1
ATOM 706 N N . ARG A 1 86 ? -14.654 9.128 -39.705 1.00 79.50 86 ARG A N 1
ATOM 707 C CA . ARG A 1 86 ? -13.533 9.660 -40.506 1.00 79.50 86 ARG A CA 1
ATOM 708 C C . ARG A 1 86 ? -12.159 9.227 -39.998 1.00 79.50 86 ARG A C 1
ATOM 710 O O . ARG A 1 86 ? -11.189 9.313 -40.745 1.00 79.50 86 ARG A O 1
ATOM 717 N N . LYS A 1 87 ? -12.055 8.804 -38.738 1.00 77.19 87 LYS A N 1
ATOM 718 C CA . LYS A 1 87 ? -10.812 8.285 -38.154 1.00 77.19 87 LYS A CA 1
ATOM 719 C C . LYS A 1 87 ? -10.630 6.784 -38.406 1.00 77.19 87 LYS A C 1
ATOM 721 O O . LYS A 1 87 ? -9.629 6.238 -37.955 1.00 77.19 87 LYS A O 1
ATOM 726 N N . GLU A 1 88 ? -11.553 6.151 -39.142 1.00 74.75 88 GLU A N 1
ATOM 727 C CA . GLU A 1 88 ? -11.508 4.746 -39.582 1.00 74.75 88 GLU A CA 1
ATOM 728 C C . GLU A 1 88 ? -11.293 3.746 -38.431 1.00 74.75 88 GLU A C 1
ATOM 730 O O . GLU A 1 88 ? -10.653 2.707 -38.596 1.00 74.75 88 GLU A O 1
ATOM 735 N N . LYS A 1 89 ? -11.825 4.055 -37.243 1.00 67.31 89 LYS A N 1
ATOM 736 C CA . LYS A 1 89 ? -11.672 3.228 -36.043 1.00 67.31 89 LYS A CA 1
ATOM 737 C C . LYS A 1 89 ? -12.994 3.030 -35.313 1.00 67.31 89 LYS A C 1
ATOM 739 O O . LYS A 1 89 ? -13.784 3.958 -35.164 1.00 67.31 89 LYS A O 1
ATOM 744 N N . GLU A 1 90 ? -13.218 1.804 -34.847 1.00 69.44 90 GLU A N 1
ATOM 745 C CA . GLU A 1 90 ? -14.397 1.426 -34.070 1.00 69.44 90 GLU A CA 1
ATOM 746 C C . GLU A 1 90 ? -14.119 1.637 -32.573 1.00 69.44 90 GLU A C 1
ATOM 748 O O . GLU A 1 90 ? -13.204 1.032 -32.017 1.00 69.44 90 GLU A O 1
ATOM 753 N N . TYR A 1 91 ? -14.897 2.504 -31.919 1.00 67.56 91 TYR A N 1
ATOM 754 C CA . TYR A 1 91 ? -14.745 2.821 -30.494 1.00 67.56 91 TYR A CA 1
ATOM 755 C C . TYR A 1 91 ? -15.846 2.158 -29.664 1.00 67.56 91 TYR A C 1
ATOM 757 O O . TYR A 1 91 ? -17.022 2.172 -30.035 1.00 67.56 91 TYR A O 1
ATOM 765 N N . LYS A 1 92 ? -15.485 1.587 -28.509 1.00 61.72 92 LYS A N 1
ATOM 766 C CA . LYS A 1 92 ? -16.437 0.870 -27.646 1.00 61.72 92 LYS A CA 1
ATOM 767 C C . LYS A 1 92 ? -17.162 1.813 -26.687 1.00 61.72 92 LYS A C 1
ATOM 769 O O . LYS A 1 92 ? -16.620 2.803 -26.195 1.00 61.72 92 LYS A O 1
ATOM 774 N N . ARG A 1 93 ? -18.399 1.451 -26.331 1.00 57.19 93 ARG A N 1
ATOM 775 C CA . ARG A 1 93 ? -19.165 2.127 -25.271 1.00 57.19 93 ARG A CA 1
ATOM 776 C C . ARG A 1 93 ? -18.373 2.116 -23.957 1.00 57.19 93 ARG A C 1
ATOM 778 O O . ARG A 1 93 ? -17.851 1.077 -23.565 1.00 57.19 93 ARG A O 1
ATOM 785 N N . ASN A 1 94 ? -18.354 3.249 -23.253 1.00 56.34 94 ASN A N 1
ATOM 786 C CA . ASN A 1 94 ? -17.609 3.488 -22.009 1.00 56.34 94 ASN A CA 1
ATOM 787 C C . ASN A 1 94 ? -16.078 3.491 -22.142 1.00 56.34 94 ASN A C 1
ATOM 789 O O . ASN A 1 94 ? -15.400 3.567 -21.115 1.00 56.34 94 ASN A O 1
ATOM 793 N N . GLN A 1 95 ? -15.529 3.450 -23.358 1.00 62.62 95 GLN A N 1
ATOM 794 C CA . GLN A 1 95 ? -14.101 3.656 -23.569 1.00 62.62 95 GLN A CA 1
ATOM 795 C C . GLN A 1 95 ? -13.725 5.097 -23.193 1.00 62.62 95 GLN A C 1
ATOM 797 O O . GLN A 1 95 ? -14.441 6.050 -23.514 1.00 62.62 95 GLN A O 1
ATOM 802 N N . THR A 1 96 ? -12.613 5.255 -22.479 1.00 63.91 96 THR A N 1
ATOM 803 C CA . THR A 1 96 ? -11.998 6.565 -22.241 1.00 63.91 96 THR A CA 1
ATOM 804 C C . THR A 1 96 ? -10.986 6.817 -23.346 1.00 63.91 96 THR A C 1
ATOM 806 O O . THR A 1 96 ? -10.143 5.963 -23.620 1.00 63.91 96 THR A O 1
ATOM 809 N N . ILE A 1 97 ? -11.067 7.986 -23.966 1.00 74.19 97 ILE A N 1
ATOM 810 C CA . ILE A 1 97 ? -10.120 8.447 -24.979 1.00 74.19 97 ILE A CA 1
ATOM 811 C C . ILE A 1 97 ? -9.560 9.806 -24.567 1.00 74.19 97 ILE A C 1
ATOM 813 O O . ILE A 1 97 ? -10.214 10.575 -23.855 1.00 74.19 97 ILE A O 1
ATOM 817 N N . PHE A 1 98 ? -8.361 10.107 -25.041 1.00 76.00 98 PHE A N 1
ATOM 818 C CA . PHE A 1 98 ? -7.756 11.422 -24.930 1.00 76.00 98 PHE A CA 1
ATOM 819 C C . PHE A 1 98 ? -7.846 12.120 -26.276 1.00 76.00 98 PHE A C 1
ATOM 821 O O . PHE A 1 98 ? -7.472 11.562 -27.307 1.00 76.00 98 PHE A O 1
ATOM 828 N N . LEU A 1 99 ? -8.371 13.341 -26.267 1.00 82.69 99 LEU A N 1
ATOM 829 C CA . LEU A 1 99 ? -8.348 14.206 -27.437 1.00 82.69 99 LEU A CA 1
ATOM 830 C C . LEU A 1 99 ? -7.231 15.228 -27.244 1.00 82.69 99 LEU A C 1
ATOM 832 O O . LEU A 1 99 ? -7.244 15.991 -26.275 1.00 82.69 99 LEU A O 1
ATOM 836 N N . HIS A 1 100 ? -6.281 15.250 -28.173 1.00 78.81 100 HIS A N 1
ATOM 837 C CA . HIS A 1 100 ? -5.226 16.257 -28.239 1.00 78.81 100 HIS A CA 1
ATOM 838 C C . HIS A 1 100 ? -5.660 17.349 -29.210 1.00 78.81 100 HIS A C 1
ATOM 840 O O . HIS A 1 100 ? -5.557 17.209 -30.430 1.00 78.81 100 HIS A O 1
ATOM 846 N N . ILE A 1 101 ? -6.185 18.441 -28.665 1.00 82.88 101 ILE A N 1
ATOM 847 C CA . ILE A 1 101 ? -6.787 19.533 -29.430 1.00 82.88 101 ILE A CA 1
ATOM 848 C C . ILE A 1 101 ? -5.815 20.702 -29.498 1.00 82.88 101 ILE A C 1
ATOM 850 O O . ILE A 1 101 ? -5.455 21.255 -28.461 1.00 82.88 101 ILE A O 1
ATOM 854 N N . PRO A 1 102 ? -5.407 21.156 -30.690 1.00 81.19 102 PRO A N 1
ATOM 855 C CA . PRO A 1 102 ? -4.677 22.408 -30.799 1.00 81.19 102 PRO A CA 1
ATOM 856 C C . PRO A 1 102 ? -5.469 23.554 -30.180 1.00 81.19 102 PRO A C 1
ATOM 858 O O . PRO A 1 102 ? -6.648 23.737 -30.474 1.00 81.19 102 PRO A O 1
ATOM 861 N N . SER A 1 103 ? -4.803 24.363 -29.361 1.00 78.38 103 SER A N 1
ATOM 862 C CA . SER A 1 103 ? -5.390 25.546 -28.712 1.00 78.38 103 SER A CA 1
ATOM 863 C C . SER A 1 103 ? -6.074 26.517 -29.683 1.00 78.38 103 SER A C 1
ATOM 865 O O . SER A 1 103 ? -6.973 27.248 -29.285 1.00 78.38 103 SER A O 1
ATOM 867 N N . THR A 1 104 ? -5.712 26.488 -30.968 1.00 79.19 104 THR A N 1
ATOM 868 C CA . THR A 1 104 ? -6.369 27.250 -32.040 1.00 79.19 104 THR A CA 1
ATOM 869 C C . THR A 1 104 ? -7.817 26.830 -32.314 1.00 79.19 104 THR A C 1
ATOM 871 O O . THR A 1 104 ? -8.553 27.596 -32.932 1.00 79.19 104 THR A O 1
ATOM 874 N N . LEU A 1 105 ? -8.230 25.631 -31.889 1.00 77.12 105 LEU A N 1
ATOM 875 C CA . LEU A 1 105 ? -9.586 25.099 -32.071 1.00 77.12 105 LEU A CA 1
ATOM 876 C C . LEU A 1 105 ? -10.535 25.418 -30.908 1.00 77.12 105 LEU A C 1
ATOM 878 O O . LEU A 1 105 ? -11.734 25.169 -31.030 1.00 77.12 105 LEU A O 1
ATOM 882 N N . LEU A 1 106 ? -10.029 25.965 -29.800 1.00 79.12 106 LEU A N 1
ATOM 883 C CA . LEU A 1 106 ? -10.851 26.386 -28.667 1.00 79.12 106 LEU A CA 1
ATOM 884 C C . LEU A 1 106 ? -11.492 27.732 -29.006 1.00 79.12 106 LEU A C 1
ATOM 886 O O . LEU A 1 106 ? -10.827 28.769 -29.009 1.00 79.12 106 LEU A O 1
ATOM 890 N N . GLN A 1 107 ? -12.778 27.709 -29.346 1.00 65.56 107 GLN A N 1
ATOM 891 C CA . GLN A 1 107 ? -13.560 28.910 -29.619 1.00 65.56 107 GLN A CA 1
ATOM 892 C C . GLN A 1 107 ? -14.618 29.038 -28.537 1.00 65.56 107 GLN A C 1
ATOM 894 O O . GLN A 1 107 ? -15.519 28.210 -28.463 1.00 65.56 107 GLN A O 1
ATOM 899 N N . ASP A 1 108 ? -14.473 30.077 -27.719 1.00 64.44 108 ASP A N 1
ATOM 900 C CA . ASP A 1 108 ? -15.168 30.268 -26.444 1.00 64.44 108 ASP A CA 1
ATOM 901 C C . ASP A 1 108 ? -14.706 29.238 -25.408 1.00 64.44 108 ASP A C 1
ATOM 903 O O . ASP A 1 108 ? -14.639 28.048 -25.695 1.00 64.44 108 ASP A O 1
ATOM 907 N N . GLU A 1 109 ? -14.312 29.711 -24.222 1.00 65.12 109 GLU A N 1
ATOM 908 C CA . GLU A 1 109 ? -13.340 29.038 -23.346 1.00 65.12 109 GLU A CA 1
ATOM 909 C C . GLU A 1 109 ? -13.603 27.532 -23.101 1.00 65.12 109 GLU A C 1
ATOM 911 O O . GLU A 1 109 ? -12.632 26.806 -22.934 1.00 65.12 109 GLU A O 1
ATOM 916 N N . ASP A 1 110 ? -14.830 27.012 -23.211 1.00 74.75 110 ASP A N 1
ATOM 917 C CA . ASP A 1 110 ? -15.193 25.631 -22.861 1.00 74.75 110 ASP A CA 1
ATOM 918 C C . ASP A 1 110 ? -15.878 24.794 -23.971 1.00 74.75 110 ASP A C 1
ATOM 920 O O . ASP A 1 110 ? -16.558 23.815 -23.646 1.00 74.75 110 ASP A O 1
ATOM 924 N N . ARG A 1 111 ? -15.773 25.137 -25.271 1.00 82.25 111 ARG A N 1
ATOM 925 C CA . ARG A 1 111 ? -16.443 24.358 -26.347 1.00 82.25 111 ARG A CA 1
ATOM 926 C C . ARG A 1 111 ? -15.562 24.002 -27.544 1.00 82.25 111 ARG A C 1
ATOM 928 O O . ARG A 1 111 ? -14.746 24.792 -28.009 1.00 82.25 111 ARG A O 1
ATOM 935 N N . ILE A 1 112 ? -15.788 22.804 -28.088 1.00 84.25 112 ILE A N 1
ATOM 936 C CA . ILE A 1 112 ? -15.124 22.280 -29.290 1.00 84.25 112 ILE A CA 1
ATOM 937 C C . ILE A 1 112 ? -16.182 21.778 -30.270 1.00 84.25 112 ILE A C 1
ATOM 939 O O . ILE A 1 112 ? -17.037 20.979 -29.901 1.00 84.25 112 ILE A O 1
ATOM 943 N N . HIS A 1 113 ? -16.094 22.206 -31.531 1.00 84.56 113 HIS A N 1
ATOM 944 C CA . HIS A 1 113 ? -16.991 21.767 -32.601 1.00 84.56 113 HIS A CA 1
ATOM 945 C C . HIS A 1 113 ? -16.290 20.813 -33.583 1.00 84.56 113 HIS A C 1
ATOM 947 O O . HIS A 1 113 ? -15.408 21.235 -34.332 1.00 84.56 113 HIS A O 1
ATOM 953 N N . LEU A 1 114 ? -16.719 19.547 -33.625 1.00 83.56 114 LEU A N 1
ATOM 954 C CA . LEU A 1 114 ? -16.124 18.480 -34.451 1.00 83.56 114 LEU A CA 1
ATOM 955 C C . LEU A 1 114 ? -16.547 18.498 -35.934 1.00 83.56 114 LEU A C 1
ATOM 957 O O . LEU A 1 114 ? -16.017 17.742 -36.746 1.00 83.56 114 LEU A O 1
ATOM 961 N N . ASP A 1 115 ? -17.482 19.371 -36.311 1.00 81.12 115 ASP A N 1
ATOM 962 C CA . ASP A 1 115 ? -17.969 19.503 -37.696 1.00 81.12 115 ASP A CA 1
ATOM 963 C C . ASP A 1 115 ? -17.009 20.237 -38.631 1.00 81.12 115 ASP A C 1
ATOM 965 O O . ASP A 1 115 ? -17.197 20.264 -39.847 1.00 81.12 115 ASP A O 1
ATOM 969 N N . ARG A 1 116 ? -15.996 20.896 -38.074 1.00 80.81 116 ARG A N 1
ATOM 970 C CA . ARG A 1 116 ? -15.087 21.729 -38.858 1.00 80.81 116 ARG A CA 1
ATOM 971 C C . ARG A 1 116 ? -14.029 20.874 -39.522 1.00 80.81 116 ARG A C 1
ATOM 973 O O . ARG A 1 116 ? -13.518 19.946 -38.901 1.00 80.81 116 ARG A O 1
ATOM 980 N N . GLU A 1 117 ? -13.620 21.249 -40.731 1.00 81.00 117 GLU A N 1
ATOM 981 C CA . GLU A 1 117 ? -12.458 20.632 -41.386 1.00 81.00 117 GLU A CA 1
ATOM 982 C C . GLU A 1 117 ? -11.223 20.687 -40.483 1.00 81.00 117 GLU A C 1
ATOM 984 O O . GLU A 1 117 ? -10.484 19.718 -40.375 1.00 81.00 117 GLU A O 1
ATOM 989 N N . GLU A 1 118 ? -11.067 21.781 -39.739 1.00 81.94 118 GLU A N 1
ATOM 990 C CA . GLU A 1 118 ? -9.962 22.002 -38.810 1.00 81.94 118 GLU A CA 1
ATOM 991 C C . GLU A 1 118 ? -9.937 20.978 -37.664 1.00 81.94 118 GLU A C 1
ATOM 993 O O . GLU A 1 118 ? -8.881 20.752 -37.094 1.00 81.94 118 GLU A O 1
ATOM 998 N N . SER A 1 119 ? -11.053 20.311 -37.341 1.00 80.50 119 SER A N 1
ATOM 999 C CA . SER A 1 119 ? -11.085 19.239 -36.334 1.00 80.50 119 SER A CA 1
ATOM 1000 C C . SER A 1 119 ? -10.323 17.984 -36.774 1.00 80.50 119 SER A C 1
ATOM 1002 O O . SER A 1 119 ? -9.970 17.162 -35.933 1.00 80.50 119 SER A O 1
ATOM 1004 N N . SER A 1 120 ? -10.003 17.829 -38.067 1.00 80.06 120 SER A N 1
ATOM 1005 C CA . SER A 1 120 ? -9.265 16.664 -38.572 1.00 80.06 120 SER A CA 1
ATOM 1006 C C . SER A 1 120 ? -7.879 16.513 -37.939 1.00 80.06 120 SER A C 1
ATOM 1008 O O . SER A 1 120 ? -7.357 15.397 -37.879 1.00 80.06 120 SER A O 1
ATOM 1010 N N . ILE A 1 121 ? -7.308 17.622 -37.455 1.00 82.19 121 ILE A N 1
ATOM 1011 C CA . ILE A 1 121 ? -6.006 17.686 -36.778 1.00 82.19 121 ILE A CA 1
ATOM 1012 C C . ILE A 1 121 ? -6.074 17.257 -35.306 1.00 82.19 121 ILE A C 1
ATOM 1014 O O . ILE A 1 121 ? -5.033 17.149 -34.669 1.00 82.19 121 ILE A O 1
ATOM 1018 N N . ILE A 1 122 ? -7.274 17.047 -34.748 1.00 82.75 122 ILE A N 1
ATOM 1019 C CA . ILE A 1 122 ? -7.424 16.494 -33.401 1.00 82.75 122 ILE A CA 1
ATOM 1020 C C . ILE A 1 122 ? -6.902 15.062 -33.441 1.00 82.75 122 ILE A C 1
ATOM 1022 O O . ILE A 1 122 ? -7.409 14.221 -34.197 1.00 82.75 122 ILE A O 1
ATOM 1026 N N . GLU A 1 123 ? -5.883 14.787 -32.638 1.00 79.94 123 GLU A N 1
ATOM 1027 C CA . GLU A 1 123 ? -5.354 13.439 -32.474 1.00 79.94 123 GLU A CA 1
ATOM 1028 C C . GLU A 1 123 ? -6.142 12.741 -31.368 1.00 79.94 123 GLU A C 1
ATOM 1030 O O . GLU A 1 123 ? -6.348 13.293 -30.285 1.00 79.94 123 GLU A O 1
ATOM 1035 N N . ILE A 1 124 ? -6.627 11.537 -31.669 1.00 78.25 124 ILE A N 1
ATOM 1036 C CA . ILE A 1 124 ? -7.264 10.673 -30.682 1.00 78.25 124 ILE A CA 1
ATOM 1037 C C . ILE A 1 124 ? -6.181 9.734 -30.187 1.00 78.25 124 ILE A C 1
ATOM 1039 O O . ILE A 1 124 ? -5.718 8.866 -30.930 1.00 78.25 124 ILE A O 1
ATOM 1043 N N . GLU A 1 125 ? -5.796 9.898 -28.934 1.00 73.25 125 GLU A N 1
ATOM 1044 C CA . GLU A 1 125 ? -5.040 8.879 -28.238 1.00 73.25 125 GLU A CA 1
ATOM 1045 C C . GLU A 1 125 ? -6.033 7.974 -27.520 1.00 73.25 125 GLU A C 1
ATOM 1047 O O . GLU A 1 125 ? -6.712 8.351 -26.562 1.00 73.25 125 GLU A O 1
ATOM 1052 N N . GLU A 1 126 ? -6.164 6.756 -28.036 1.00 61.59 126 GLU A N 1
ATOM 1053 C CA . GLU A 1 126 ? -6.823 5.704 -27.285 1.00 61.59 126 GLU A CA 1
ATOM 1054 C C . GLU A 1 126 ? -6.015 5.480 -26.018 1.00 61.59 126 GLU A C 1
ATOM 1056 O O . GLU A 1 126 ? -4.807 5.233 -26.070 1.00 61.59 126 GLU A O 1
ATOM 1061 N N . MET A 1 127 ? -6.694 5.522 -24.874 1.00 57.03 127 MET A N 1
ATOM 1062 C CA . MET A 1 127 ? -6.155 4.852 -23.711 1.00 57.03 127 MET A CA 1
ATOM 1063 C C . MET A 1 127 ? -6.070 3.387 -24.134 1.00 57.03 127 MET A C 1
ATOM 1065 O O . MET A 1 127 ? -7.112 2.756 -24.330 1.00 57.03 127 MET A O 1
ATOM 1069 N N . PHE A 1 128 ? -4.846 2.927 -24.420 1.00 50.91 128 PHE A N 1
ATOM 1070 C CA . PHE A 1 128 ? -4.507 1.572 -24.855 1.00 50.91 128 PHE A CA 1
ATOM 1071 C C . PHE A 1 128 ? -5.503 0.606 -24.194 1.00 50.91 128 PHE A C 1
ATOM 1073 O O . PHE A 1 128 ? -5.670 0.695 -22.974 1.00 50.91 128 PHE A O 1
ATOM 1080 N N . GLU A 1 129 ? -6.217 -0.241 -24.958 1.00 44.03 129 GLU A N 1
ATOM 1081 C CA . GLU A 1 129 ? -7.229 -1.200 -24.452 1.00 44.03 129 GLU A CA 1
ATOM 1082 C C . GLU A 1 129 ? -6.603 -2.311 -23.566 1.00 44.03 129 GLU A C 1
ATOM 1084 O O . GLU A 1 129 ? -6.903 -3.500 -23.648 1.00 44.03 129 GLU A O 1
ATOM 1089 N N . LEU A 1 130 ? -5.764 -1.911 -22.619 1.00 46.91 130 LEU A N 1
ATOM 1090 C CA . LEU A 1 130 ? -5.387 -2.621 -21.411 1.00 46.91 130 LEU A CA 1
ATOM 1091 C C . LEU A 1 130 ? -6.611 -2.942 -20.540 1.00 46.91 130 LEU A C 1
ATOM 1093 O O . LEU A 1 130 ? -6.513 -3.738 -19.607 1.00 46.91 130 LEU A O 1
ATOM 1097 N N . SER A 1 131 ? -7.780 -2.369 -20.857 1.00 41.75 131 SER A N 1
ATOM 1098 C CA . SER A 1 131 ? -9.008 -2.580 -20.106 1.00 41.75 131 SER A CA 1
ATOM 1099 C C . SER A 1 131 ? -9.590 -3.989 -20.233 1.00 41.75 131 SER A C 1
ATOM 1101 O O . SER A 1 131 ? -10.292 -4.422 -19.328 1.00 41.75 131 SER A O 1
ATOM 1103 N N . SER A 1 132 ? -9.262 -4.758 -21.277 1.00 42.34 132 SER A N 1
ATOM 1104 C CA . SER A 1 132 ? -9.703 -6.163 -21.365 1.00 42.34 132 SER A CA 1
ATOM 1105 C C . SER A 1 132 ? -9.017 -7.081 -20.341 1.00 42.34 132 SER A C 1
ATOM 1107 O O . SER A 1 132 ? -9.481 -8.198 -20.121 1.00 42.34 132 SER A O 1
ATOM 1109 N N . ARG A 1 133 ? -7.950 -6.607 -19.672 1.00 51.03 133 ARG A N 1
ATOM 1110 C CA . ARG A 1 133 ? -7.301 -7.294 -18.542 1.00 51.03 133 ARG A CA 1
ATOM 1111 C C . ARG A 1 133 ? -7.684 -6.717 -17.172 1.00 51.03 133 ARG A C 1
ATOM 1113 O O . ARG A 1 133 ? -7.105 -7.139 -16.169 1.00 51.03 133 ARG A O 1
ATOM 1120 N N . TYR A 1 134 ? -8.680 -5.819 -17.103 1.00 48.53 134 TYR A N 1
ATOM 1121 C CA . TYR A 1 134 ? -9.387 -5.523 -15.847 1.00 48.53 134 TYR A CA 1
ATOM 1122 C C . TYR A 1 134 ? -9.960 -6.844 -15.323 1.00 48.53 134 TYR A C 1
ATOM 1124 O O . TYR A 1 134 ? -10.951 -7.350 -15.841 1.00 48.53 134 TYR A O 1
ATOM 1132 N N . GLY A 1 135 ? -9.322 -7.425 -14.313 1.00 58.91 135 GLY A N 1
ATOM 1133 C CA . GLY A 1 135 ? -9.878 -8.574 -13.603 1.00 58.91 135 GLY A CA 1
ATOM 1134 C C . GLY A 1 135 ? -8.861 -9.607 -13.154 1.00 58.91 135 GLY A C 1
ATOM 1135 O O . GLY A 1 135 ? -9.166 -10.366 -12.240 1.00 58.91 135 GLY A O 1
ATOM 1136 N N . ASN A 1 136 ? -7.647 -9.640 -13.713 1.00 78.19 136 ASN A N 1
ATOM 1137 C CA . ASN A 1 136 ? -6.700 -10.692 -13.339 1.00 78.19 136 ASN A CA 1
ATOM 1138 C C . ASN A 1 136 ? -5.845 -10.313 -12.121 1.00 78.19 136 ASN A C 1
ATOM 1140 O O . ASN A 1 136 ? -4.628 -10.226 -12.204 1.00 78.19 136 ASN A O 1
ATOM 1144 N N . ARG A 1 137 ? -6.486 -10.077 -10.971 1.00 90.69 137 ARG A N 1
ATOM 1145 C CA . ARG A 1 137 ? -5.815 -9.763 -9.687 1.00 90.69 137 ARG A CA 1
ATOM 1146 C C . ARG A 1 137 ? -5.240 -10.991 -8.978 1.00 90.69 137 ARG A C 1
ATOM 1148 O O . ARG A 1 137 ? -4.691 -10.900 -7.880 1.00 90.69 137 ARG A O 1
ATOM 1155 N N . ILE A 1 138 ? -5.384 -12.135 -9.630 1.00 94.00 138 ILE A N 1
ATOM 1156 C CA . ILE A 1 138 ? -4.932 -13.453 -9.220 1.00 94.00 138 ILE A CA 1
ATOM 1157 C C . ILE A 1 138 ? -4.262 -14.142 -10.419 1.00 94.00 138 ILE A C 1
ATOM 1159 O O . ILE A 1 138 ? -4.248 -13.625 -11.535 1.00 94.00 138 ILE A O 1
ATOM 1163 N N . GLY A 1 139 ? -3.713 -15.329 -10.197 1.00 95.00 139 GLY A N 1
ATOM 1164 C CA . GLY A 1 139 ? -3.030 -16.125 -11.203 1.00 95.00 139 GLY A CA 1
ATOM 1165 C C . GLY A 1 139 ? -1.556 -15.766 -11.346 1.00 95.00 139 GLY A C 1
ATOM 1166 O O . GLY A 1 139 ? -0.908 -15.290 -10.414 1.00 95.00 139 GLY A O 1
ATOM 1167 N N . THR A 1 140 ? -1.017 -16.054 -12.526 1.00 96.06 140 THR A N 1
ATOM 1168 C CA . THR A 1 140 ? 0.397 -15.854 -12.839 1.00 96.06 140 THR A CA 1
ATOM 1169 C C . THR A 1 140 ? 0.531 -14.822 -13.941 1.00 96.06 140 THR A C 1
ATOM 1171 O O . THR A 1 140 ? -0.048 -14.982 -15.015 1.00 96.06 140 THR A O 1
ATOM 1174 N N . TRP A 1 141 ? 1.302 -13.777 -13.673 1.00 95.81 141 TRP A N 1
ATOM 1175 C CA . TRP A 1 141 ? 1.653 -12.746 -14.630 1.00 95.81 141 TRP A CA 1
ATOM 1176 C C . TRP A 1 141 ? 3.070 -12.994 -15.137 1.00 95.81 141 TRP A C 1
ATOM 1178 O O . TRP A 1 141 ? 4.019 -13.073 -14.358 1.00 95.81 141 TRP A O 1
ATOM 1188 N N . LYS A 1 142 ? 3.210 -13.119 -16.454 1.00 97.25 142 LYS A N 1
ATOM 1189 C CA . LYS A 1 142 ? 4.508 -13.194 -17.123 1.00 97.25 142 LYS A CA 1
ATOM 1190 C C . LYS A 1 142 ? 4.992 -11.778 -17.413 1.00 97.25 142 LYS A C 1
ATOM 1192 O O . LYS A 1 142 ? 4.320 -11.040 -18.134 1.00 97.25 142 LYS A O 1
ATOM 1197 N N . VAL A 1 143 ? 6.120 -11.396 -16.831 1.00 97.94 143 VAL A N 1
ATOM 1198 C CA . VAL A 1 143 ? 6.634 -10.026 -16.843 1.00 97.94 143 VAL A CA 1
ATOM 1199 C C . VAL A 1 143 ? 7.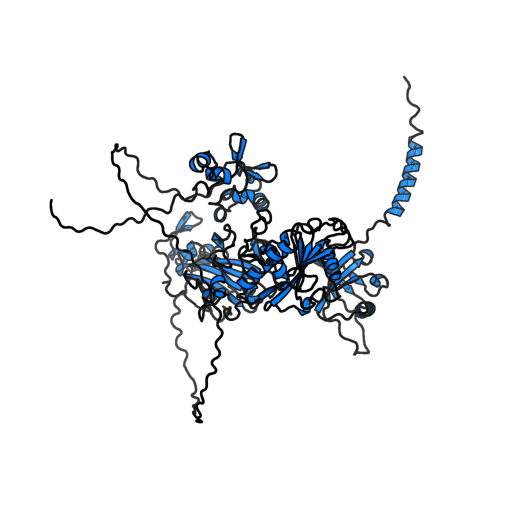799 -9.907 -17.809 1.00 97.94 143 VAL A C 1
ATOM 1201 O O . VAL A 1 143 ? 8.829 -10.554 -17.622 1.00 97.94 143 VAL A O 1
ATOM 1204 N N . LEU A 1 144 ? 7.642 -9.048 -18.811 1.00 98.44 144 LEU A N 1
ATOM 1205 C CA . LEU A 1 144 ? 8.727 -8.607 -19.676 1.00 98.44 144 LEU A CA 1
ATOM 1206 C C . LEU A 1 144 ? 9.234 -7.246 -19.195 1.00 98.44 144 LEU A C 1
ATOM 1208 O O . LEU A 1 144 ? 8.476 -6.279 -19.133 1.00 98.44 144 LEU A O 1
ATOM 1212 N N . VAL A 1 145 ? 10.515 -7.164 -18.870 1.00 98.69 145 VAL A N 1
ATOM 1213 C CA . VAL A 1 145 ? 11.183 -5.939 -18.438 1.00 98.69 145 VAL A CA 1
ATOM 1214 C C . VAL A 1 145 ? 11.997 -5.384 -19.604 1.00 98.69 145 VAL A C 1
ATOM 1216 O O . VAL A 1 145 ? 12.895 -6.049 -20.114 1.00 98.69 145 VAL A O 1
ATOM 1219 N N . LEU A 1 146 ? 11.703 -4.160 -20.029 1.00 98.56 146 LEU A N 1
ATOM 1220 C CA . LEU A 1 146 ? 12.443 -3.438 -21.056 1.00 98.56 146 LEU A CA 1
ATOM 1221 C C . LEU A 1 146 ? 13.479 -2.552 -20.369 1.00 98.56 146 LEU A C 1
ATOM 1223 O O . LEU A 1 146 ? 13.123 -1.555 -19.744 1.00 98.56 146 LEU A O 1
ATOM 1227 N N . ARG A 1 147 ? 14.761 -2.892 -20.478 1.00 98.56 147 ARG A N 1
ATOM 1228 C CA . ARG A 1 147 ? 15.857 -2.027 -20.039 1.00 98.56 147 ARG A CA 1
ATOM 1229 C C . ARG A 1 147 ? 16.198 -1.083 -21.190 1.00 98.56 147 ARG A C 1
ATOM 1231 O O . ARG A 1 147 ? 16.849 -1.465 -22.160 1.00 98.56 147 ARG A O 1
ATOM 1238 N N . VAL A 1 148 ? 15.690 0.140 -21.110 1.00 98.19 148 VAL A N 1
ATOM 1239 C CA . VAL A 1 148 ? 15.705 1.080 -22.233 1.00 98.19 148 VAL A CA 1
ATOM 1240 C C . VAL A 1 148 ? 16.983 1.897 -22.220 1.00 98.19 148 VAL A C 1
ATOM 1242 O O . VAL A 1 148 ? 17.308 2.517 -21.217 1.00 98.19 148 VAL A O 1
ATOM 1245 N N . GLY A 1 149 ? 17.689 1.934 -23.339 1.00 97.25 149 GLY A N 1
ATOM 1246 C CA . GLY A 1 149 ? 18.781 2.860 -23.576 1.00 97.25 149 GLY A CA 1
ATOM 1247 C C . GLY A 1 149 ? 18.542 3.737 -24.789 1.00 97.25 149 GLY A C 1
ATOM 1248 O O . GLY A 1 149 ? 17.571 3.571 -25.528 1.00 97.25 149 GLY A O 1
ATOM 1249 N N . ASP A 1 150 ? 19.447 4.680 -25.000 1.00 96.56 150 ASP A N 1
ATOM 1250 C CA . ASP A 1 150 ? 19.389 5.631 -26.104 1.00 96.56 150 ASP A CA 1
ATOM 1251 C C . ASP A 1 150 ? 20.555 5.444 -27.098 1.00 96.56 150 ASP A C 1
ATOM 1253 O O . ASP A 1 150 ? 21.478 4.654 -26.874 1.00 96.56 150 ASP A O 1
ATOM 1257 N N . ILE A 1 151 ? 20.543 6.193 -28.205 1.00 96.12 151 ILE A N 1
ATOM 1258 C CA . ILE A 1 151 ? 21.593 6.125 -29.241 1.00 96.12 151 ILE A CA 1
ATOM 1259 C C . ILE A 1 151 ? 23.005 6.491 -28.739 1.00 96.12 151 ILE A C 1
ATOM 1261 O O . ILE A 1 151 ? 23.999 6.159 -29.387 1.00 96.12 151 ILE A O 1
ATOM 1265 N N . ASN A 1 152 ? 23.118 7.161 -27.591 1.00 96.44 152 ASN A N 1
ATOM 1266 C CA . ASN A 1 152 ? 24.391 7.511 -26.963 1.00 96.44 152 ASN A CA 1
ATOM 1267 C C . ASN A 1 152 ? 24.858 6.457 -25.948 1.00 96.44 152 ASN A C 1
ATOM 1269 O O . ASN A 1 152 ? 25.908 6.638 -25.327 1.00 96.44 152 ASN A O 1
ATOM 1273 N N . GLY A 1 153 ? 24.104 5.369 -25.773 1.00 96.38 153 GLY A N 1
ATOM 1274 C CA . GLY A 1 153 ? 24.383 4.344 -24.776 1.00 96.38 153 GLY A CA 1
ATOM 1275 C C . GLY A 1 153 ? 24.017 4.764 -23.353 1.00 96.38 153 GLY A C 1
ATOM 1276 O O . GLY A 1 153 ? 24.571 4.207 -22.405 1.00 96.38 153 GLY A O 1
ATOM 1277 N N . ASP A 1 154 ? 23.115 5.734 -23.181 1.00 96.06 154 ASP A N 1
ATOM 1278 C CA . ASP A 1 154 ? 22.564 6.068 -21.871 1.00 96.06 154 ASP A CA 1
ATOM 1279 C C . ASP A 1 154 ? 21.492 5.047 -21.481 1.00 96.06 154 ASP A C 1
ATOM 1281 O O . ASP A 1 154 ? 20.392 5.059 -22.023 1.00 96.06 154 ASP A O 1
ATOM 1285 N N . PHE A 1 155 ? 21.836 4.149 -20.561 1.00 97.75 155 PHE A N 1
ATOM 1286 C CA . PHE A 1 155 ? 20.976 3.086 -20.040 1.00 97.75 155 PHE A CA 1
ATOM 1287 C C . PHE A 1 155 ? 20.783 3.238 -18.521 1.00 97.75 155 PHE A C 1
ATOM 1289 O O . PHE A 1 155 ? 21.584 3.907 -17.858 1.00 97.75 155 PHE A O 1
ATOM 1296 N N . PRO A 1 156 ? 19.786 2.552 -17.924 1.00 97.25 156 PRO A N 1
ATOM 1297 C CA . PRO A 1 156 ? 19.732 2.313 -16.491 1.00 97.25 156 PRO A CA 1
ATOM 1298 C C . PRO A 1 156 ? 21.078 1.837 -15.947 1.00 97.25 156 PRO A C 1
ATOM 1300 O O . PRO A 1 156 ? 21.775 1.026 -16.570 1.00 97.25 156 PRO A O 1
ATOM 1303 N N . SER A 1 157 ? 21.433 2.336 -14.763 1.00 96.12 157 SER A N 1
ATOM 1304 C CA . SER A 1 157 ? 22.741 2.104 -14.152 1.00 96.12 157 SER A CA 1
ATOM 1305 C C . SER A 1 157 ? 22.972 0.651 -13.747 1.00 96.12 157 SER A C 1
ATOM 1307 O O . SER A 1 157 ? 24.124 0.234 -13.675 1.00 96.12 157 SER A O 1
ATOM 1309 N N . LYS A 1 158 ? 21.902 -0.109 -13.489 1.00 95.88 158 LYS A N 1
ATOM 1310 C CA . LYS A 1 158 ? 21.972 -1.557 -13.268 1.00 95.88 158 LYS A CA 1
ATOM 1311 C C . LYS A 1 158 ? 21.913 -2.307 -14.596 1.00 95.88 158 LYS A C 1
ATOM 1313 O O . LYS A 1 158 ? 21.234 -1.886 -15.534 1.00 95.88 158 LYS A O 1
ATOM 1318 N N . SER A 1 159 ? 22.640 -3.412 -14.675 1.00 97.56 159 SER A N 1
ATOM 1319 C CA . SER A 1 159 ? 22.622 -4.346 -15.801 1.00 97.56 159 SER A CA 1
ATOM 1320 C C . SER A 1 159 ? 21.304 -5.123 -15.877 1.00 97.56 159 SER A C 1
ATOM 1322 O O . SER A 1 159 ? 20.545 -5.181 -14.911 1.00 97.56 159 SER A O 1
ATOM 1324 N N . ALA A 1 160 ? 21.044 -5.772 -17.016 1.00 97.81 160 ALA A N 1
ATOM 1325 C CA . ALA A 1 160 ? 19.869 -6.629 -17.177 1.00 97.81 160 ALA A CA 1
ATOM 1326 C C . ALA A 1 160 ? 19.802 -7.749 -16.118 1.00 97.81 160 ALA A C 1
ATOM 1328 O O . ALA A 1 160 ? 18.730 -8.031 -15.599 1.00 97.81 160 ALA A O 1
ATOM 1329 N N . ALA A 1 161 ? 20.942 -8.349 -15.756 1.00 97.56 161 ALA A N 1
ATOM 1330 C CA . ALA A 1 161 ? 20.987 -9.409 -14.747 1.00 97.56 161 ALA A CA 1
ATOM 1331 C C . ALA A 1 161 ? 20.683 -8.892 -13.331 1.00 97.56 161 ALA A C 1
ATOM 1333 O O . ALA A 1 161 ? 19.970 -9.558 -12.589 1.00 97.56 161 ALA A O 1
ATOM 1334 N N . GLU A 1 162 ? 21.187 -7.708 -12.966 1.00 96.50 162 GLU A N 1
ATOM 1335 C CA . GLU A 1 162 ? 20.882 -7.092 -11.667 1.00 96.50 162 GLU A CA 1
ATOM 1336 C C . GLU A 1 162 ? 19.397 -6.719 -11.574 1.00 96.50 162 GLU A C 1
ATOM 1338 O O . GLU A 1 162 ? 18.747 -7.094 -10.607 1.00 96.50 162 GLU A O 1
ATOM 1343 N N . ILE A 1 163 ? 18.833 -6.093 -12.617 1.00 97.38 163 ILE A N 1
ATOM 1344 C CA . ILE A 1 163 ? 17.394 -5.778 -12.676 1.00 97.38 163 ILE A CA 1
ATOM 1345 C C . ILE A 1 163 ? 16.542 -7.052 -12.573 1.00 97.38 163 ILE A C 1
ATOM 1347 O O . ILE A 1 163 ? 15.540 -7.065 -11.863 1.00 97.38 163 ILE A O 1
ATOM 1351 N N . ALA A 1 164 ? 16.929 -8.135 -13.257 1.00 98.00 164 ALA A N 1
ATOM 1352 C CA . ALA A 1 164 ? 16.226 -9.412 -13.154 1.00 98.00 164 ALA A CA 1
ATOM 1353 C C . ALA A 1 164 ? 16.258 -9.966 -11.717 1.00 98.00 164 ALA A C 1
ATOM 1355 O O . ALA A 1 164 ? 15.239 -10.454 -11.226 1.00 98.00 164 ALA A O 1
ATOM 1356 N N . SER A 1 165 ? 17.409 -9.866 -11.040 1.00 96.50 165 SER A N 1
ATOM 1357 C CA . SER A 1 165 ? 17.576 -10.283 -9.641 1.00 96.50 165 SER A CA 1
ATOM 1358 C C . SER A 1 165 ? 16.635 -9.522 -8.713 1.00 96.50 165 SER A C 1
ATOM 1360 O O . SER A 1 165 ? 15.809 -10.150 -8.045 1.00 96.50 165 SER A O 1
ATOM 1362 N N . ASP A 1 166 ? 16.667 -8.189 -8.786 1.00 94.56 166 ASP A N 1
ATOM 1363 C CA . ASP A 1 166 ? 15.879 -7.307 -7.917 1.00 94.56 166 ASP A CA 1
ATOM 1364 C C . ASP A 1 166 ? 14.358 -7.496 -8.103 1.00 94.56 166 ASP A C 1
ATOM 1366 O O . ASP A 1 166 ? 13.567 -7.281 -7.185 1.00 94.56 166 ASP A O 1
ATOM 1370 N N . ILE A 1 167 ? 13.921 -7.885 -9.309 1.00 96.50 167 ILE A N 1
ATOM 1371 C CA . ILE A 1 167 ? 12.498 -8.056 -9.641 1.00 96.50 167 ILE A CA 1
ATOM 1372 C C . ILE A 1 167 ? 11.997 -9.473 -9.314 1.00 96.50 167 ILE A C 1
ATOM 1374 O O . ILE A 1 167 ? 10.857 -9.626 -8.857 1.00 96.50 167 ILE A O 1
ATOM 1378 N N . PHE A 1 168 ? 12.811 -10.515 -9.534 1.00 97.69 168 PHE A N 1
ATOM 1379 C CA . PHE A 1 168 ? 12.339 -11.909 -9.505 1.00 97.69 168 PHE A CA 1
ATOM 1380 C C . PHE A 1 168 ? 13.053 -12.838 -8.522 1.00 97.69 168 PHE A C 1
ATOM 1382 O O . PHE A 1 168 ? 12.434 -13.816 -8.089 1.00 97.69 168 PHE A O 1
ATOM 1389 N N . PHE A 1 169 ? 14.328 -12.606 -8.203 1.00 96.25 169 PHE A N 1
ATOM 1390 C CA . PHE A 1 169 ? 15.179 -13.657 -7.627 1.00 96.25 169 PHE A CA 1
ATOM 1391 C C . PHE A 1 169 ? 15.776 -13.345 -6.253 1.00 96.25 169 PHE A C 1
ATOM 1393 O O . PHE A 1 169 ? 16.158 -14.293 -5.564 1.00 96.25 169 PHE A O 1
ATOM 1400 N N . ASP A 1 170 ? 15.810 -12.081 -5.824 1.00 92.81 170 ASP A N 1
ATOM 1401 C CA . ASP A 1 170 ? 16.323 -11.712 -4.497 1.00 92.81 170 ASP A CA 1
ATOM 1402 C C . ASP A 1 170 ? 15.442 -12.249 -3.360 1.00 92.81 170 ASP A C 1
ATOM 1404 O O . ASP A 1 170 ? 14.322 -12.718 -3.579 1.00 92.81 170 ASP A O 1
ATOM 1408 N N . ALA A 1 171 ? 15.940 -12.220 -2.121 1.00 90.75 171 ALA A N 1
ATOM 1409 C CA . ALA A 1 171 ? 15.191 -12.744 -0.979 1.00 90.75 171 ALA A CA 1
ATOM 1410 C C . ALA A 1 171 ? 13.895 -11.953 -0.743 1.00 90.75 171 ALA A C 1
ATOM 1412 O O . ALA A 1 171 ? 12.849 -12.551 -0.464 1.00 90.75 171 ALA A O 1
ATOM 1413 N N . VAL A 1 172 ? 13.965 -10.628 -0.890 1.00 92.31 172 VAL A N 1
ATOM 1414 C CA . VAL A 1 172 ? 12.807 -9.738 -0.945 1.00 92.31 172 VAL A CA 1
ATOM 1415 C C . VAL A 1 172 ? 12.828 -8.993 -2.273 1.00 92.31 172 VAL A C 1
ATOM 1417 O O . VAL A 1 172 ? 13.504 -7.994 -2.447 1.00 92.31 172 VAL A O 1
ATOM 1420 N N . ASN A 1 173 ? 12.037 -9.489 -3.212 1.00 94.56 173 ASN A N 1
ATOM 1421 C CA . ASN A 1 173 ? 11.825 -8.868 -4.514 1.00 94.56 173 ASN A CA 1
ATOM 1422 C C . ASN A 1 173 ? 10.336 -8.604 -4.769 1.00 94.56 173 ASN A C 1
ATOM 1424 O O . ASN A 1 173 ? 9.465 -9.140 -4.073 1.00 94.56 173 ASN A O 1
ATOM 1428 N N . MET A 1 174 ? 10.040 -7.841 -5.816 1.00 95.12 174 MET A N 1
ATOM 1429 C CA . MET A 1 174 ? 8.679 -7.541 -6.267 1.00 95.12 174 MET A CA 1
ATOM 1430 C C . MET A 1 174 ? 7.788 -8.795 -6.392 1.00 95.12 174 MET A C 1
ATOM 1432 O O . MET A 1 174 ? 6.672 -8.825 -5.865 1.00 95.12 174 MET A O 1
ATOM 1436 N N . SER A 1 175 ? 8.272 -9.856 -7.053 1.00 97.00 175 SER A N 1
ATOM 1437 C CA . SER A 1 175 ? 7.528 -11.116 -7.218 1.00 97.00 175 SER A CA 1
ATOM 1438 C C . SER A 1 175 ? 7.230 -11.795 -5.878 1.00 97.00 175 SER A C 1
ATOM 1440 O O . SER A 1 175 ? 6.100 -12.226 -5.624 1.00 97.00 175 SER A O 1
ATOM 1442 N N . SER A 1 176 ? 8.222 -11.850 -4.990 1.00 96.81 176 SER A N 1
ATOM 1443 C CA . SER A 1 176 ? 8.093 -12.435 -3.660 1.00 96.81 176 SER A CA 1
ATOM 1444 C C . SER A 1 176 ? 7.073 -11.672 -2.812 1.00 96.81 176 SER A C 1
ATOM 1446 O O . SER A 1 176 ? 6.263 -12.311 -2.146 1.00 96.81 176 SER A O 1
ATOM 1448 N N . LEU A 1 177 ? 7.040 -10.334 -2.883 1.00 95.75 177 LEU A N 1
ATOM 1449 C CA . LEU A 1 177 ? 6.078 -9.506 -2.153 1.00 95.75 177 LEU A CA 1
ATOM 1450 C C . LEU A 1 177 ? 4.656 -9.764 -2.634 1.00 95.75 177 LEU A C 1
ATOM 1452 O O . LEU A 1 177 ? 3.781 -10.056 -1.821 1.00 95.75 177 LEU A O 1
ATOM 1456 N N . ALA A 1 178 ? 4.435 -9.751 -3.948 1.00 96.69 178 ALA A N 1
ATOM 1457 C CA . ALA A 1 178 ? 3.132 -10.056 -4.523 1.00 96.69 178 ALA A CA 1
ATOM 1458 C C . ALA A 1 178 ? 2.629 -11.449 -4.123 1.00 96.69 178 ALA A C 1
ATOM 1460 O O . ALA A 1 178 ? 1.492 -11.609 -3.669 1.00 96.69 178 ALA A O 1
ATOM 1461 N N . LYS A 1 179 ? 3.494 -12.461 -4.242 1.00 97.31 179 LYS A N 1
ATOM 1462 C CA . LYS A 1 179 ? 3.186 -13.844 -3.874 1.00 97.31 179 LYS A CA 1
ATOM 1463 C C . LYS A 1 179 ? 2.871 -13.979 -2.391 1.00 97.31 179 LYS A C 1
ATOM 1465 O O . LYS A 1 179 ? 1.870 -14.593 -2.027 1.00 97.31 179 LYS A O 1
ATOM 1470 N N . ASN A 1 180 ? 3.704 -13.390 -1.544 1.00 96.69 180 ASN A N 1
ATOM 1471 C CA . ASN A 1 180 ? 3.577 -13.484 -0.100 1.00 96.69 180 ASN A CA 1
ATOM 1472 C C . ASN A 1 180 ? 2.337 -12.735 0.391 1.00 96.69 180 ASN A C 1
ATOM 1474 O O . ASN A 1 180 ? 1.506 -13.332 1.062 1.00 96.69 180 ASN A O 1
ATOM 1478 N N . CYS A 1 181 ? 2.140 -11.479 -0.009 1.00 97.12 181 CYS A N 1
ATOM 1479 C CA . CYS A 1 181 ? 1.003 -10.673 0.433 1.00 97.12 181 CYS A CA 1
ATOM 1480 C C . CYS A 1 181 ? -0.352 -11.163 -0.086 1.00 97.12 181 CYS A C 1
ATOM 1482 O O . CYS A 1 181 ? -1.368 -10.936 0.565 1.00 97.12 181 CYS A O 1
ATOM 1484 N N . SER A 1 182 ? -0.378 -11.853 -1.228 1.00 97.50 182 SER A N 1
ATOM 1485 C CA . SER A 1 182 ? -1.603 -12.430 -1.789 1.00 97.50 182 SER A CA 1
ATOM 1486 C C . SER A 1 182 ? -1.915 -13.844 -1.290 1.00 97.50 182 SER A C 1
ATOM 1488 O O . SER A 1 182 ? -2.913 -14.429 -1.705 1.00 97.50 182 SER A O 1
ATOM 1490 N N . GLY A 1 183 ? -1.061 -14.451 -0.456 1.00 96.69 183 GLY A N 1
ATOM 1491 C CA . GLY A 1 183 ? -1.222 -15.853 -0.055 1.00 96.69 183 GLY A CA 1
ATOM 1492 C C . GLY A 1 183 ? -1.079 -16.832 -1.226 1.00 96.69 183 GLY A C 1
ATOM 1493 O O . GLY A 1 183 ? -1.782 -17.841 -1.288 1.00 96.69 183 GLY A O 1
ATOM 1494 N N . ASN A 1 184 ? -0.160 -16.544 -2.152 1.00 96.62 184 ASN A N 1
ATOM 1495 C CA . ASN A 1 184 ? 0.071 -17.236 -3.427 1.00 96.62 184 ASN A CA 1
ATOM 1496 C C . ASN A 1 184 ? -1.049 -17.086 -4.469 1.00 96.62 184 ASN A C 1
ATOM 1498 O O . ASN A 1 184 ? -1.056 -17.828 -5.457 1.00 96.62 184 ASN A O 1
ATOM 1502 N N . LYS A 1 185 ? -1.995 -16.157 -4.280 1.00 96.44 185 LYS A N 1
ATOM 1503 C CA . LYS A 1 185 ? -3.064 -15.914 -5.258 1.00 96.44 185 LYS A CA 1
ATOM 1504 C C . LYS A 1 185 ? -2.558 -15.165 -6.488 1.00 96.44 185 LYS A C 1
ATOM 1506 O O . LYS A 1 185 ? -3.095 -15.413 -7.557 1.00 96.44 185 LYS A O 1
ATOM 1511 N N . LEU A 1 186 ? -1.534 -14.319 -6.364 1.00 97.00 186 LEU A N 1
ATOM 1512 C CA . LEU A 1 186 ? -0.893 -13.590 -7.461 1.00 97.00 186 LEU A CA 1
ATOM 1513 C C . LEU A 1 186 ? 0.604 -13.912 -7.505 1.00 97.00 186 LEU A C 1
ATOM 1515 O O . LEU A 1 186 ? 1.292 -13.795 -6.497 1.00 97.00 186 LEU A O 1
ATOM 1519 N N . ASN A 1 187 ? 1.115 -14.296 -8.671 1.00 97.38 187 ASN A N 1
ATOM 1520 C CA . ASN A 1 187 ? 2.526 -14.618 -8.873 1.00 97.38 187 ASN A CA 1
ATOM 1521 C C . ASN A 1 187 ? 3.068 -13.874 -10.091 1.00 97.38 187 ASN A C 1
ATOM 1523 O O . ASN A 1 187 ? 2.416 -13.857 -11.131 1.00 97.38 187 ASN A O 1
ATOM 1527 N N . PHE A 1 188 ? 4.282 -13.339 -9.996 1.00 97.56 188 PHE A N 1
ATOM 1528 C CA . PHE A 1 188 ? 4.994 -12.782 -11.144 1.00 97.56 188 PHE A CA 1
ATOM 1529 C C . PHE A 1 188 ? 6.150 -13.701 -11.527 1.00 97.56 188 PHE A C 1
ATOM 1531 O O . PHE A 1 188 ? 6.935 -14.114 -10.673 1.00 97.56 188 PHE A O 1
ATOM 1538 N N . ILE A 1 189 ? 6.258 -14.036 -12.806 1.00 98.00 189 ILE A N 1
ATOM 1539 C CA . ILE A 1 189 ? 7.362 -14.835 -13.340 1.00 98.00 189 ILE A CA 1
ATOM 1540 C C . ILE A 1 189 ? 8.011 -14.094 -14.511 1.00 98.00 189 ILE A C 1
ATOM 1542 O O . ILE A 1 189 ? 7.313 -13.354 -15.209 1.00 98.00 189 ILE A O 1
ATOM 1546 N N . PRO A 1 190 ? 9.317 -14.278 -14.749 1.00 98.50 190 PRO A N 1
ATOM 1547 C CA . PRO A 1 190 ? 9.984 -13.662 -15.887 1.00 98.50 190 PRO A CA 1
ATOM 1548 C C . PRO A 1 190 ? 9.411 -14.178 -17.211 1.00 98.50 190 PRO A C 1
ATOM 1550 O O . PRO A 1 190 ? 9.104 -15.366 -17.351 1.00 98.50 190 PRO A O 1
ATOM 1553 N N . ALA A 1 191 ? 9.282 -13.284 -18.189 1.00 98.31 191 ALA A N 1
ATOM 1554 C CA . ALA A 1 191 ? 9.043 -13.649 -19.579 1.00 98.31 191 ALA A CA 1
ATOM 1555 C C . ALA A 1 191 ? 10.241 -14.419 -20.168 1.00 98.31 191 ALA A C 1
ATOM 1557 O O . ALA A 1 191 ? 11.360 -14.376 -19.648 1.00 98.31 191 ALA A O 1
ATOM 1558 N N . THR A 1 192 ? 9.995 -15.125 -21.267 1.00 98.25 192 THR A N 1
ATOM 1559 C CA . THR A 1 192 ? 10.963 -15.994 -21.944 1.00 98.25 192 THR A CA 1
ATOM 1560 C C . THR A 1 192 ? 11.103 -15.616 -23.421 1.00 98.25 192 THR A C 1
ATOM 1562 O O . THR A 1 192 ? 10.327 -14.817 -23.949 1.00 98.25 192 THR A O 1
ATOM 1565 N N . GLY A 1 193 ? 12.144 -16.136 -24.070 1.00 97.38 193 GLY A N 1
ATOM 1566 C CA . GLY A 1 193 ? 12.462 -15.892 -25.477 1.00 97.38 193 GLY A CA 1
ATOM 1567 C C . GLY A 1 193 ? 13.972 -15.831 -25.708 1.00 97.38 193 GLY A C 1
ATOM 1568 O O . GLY A 1 193 ? 14.735 -15.590 -24.773 1.00 97.38 193 GLY A O 1
ATOM 1569 N N . ASP A 1 194 ? 14.408 -16.033 -26.949 1.00 97.38 194 ASP A N 1
ATOM 1570 C CA . ASP A 1 194 ? 15.831 -16.045 -27.316 1.00 97.38 194 ASP A CA 1
ATOM 1571 C C . ASP A 1 194 ? 16.535 -14.707 -27.026 1.00 97.38 194 ASP A C 1
ATOM 1573 O O . ASP A 1 194 ? 17.723 -14.682 -26.702 1.00 97.38 194 ASP A O 1
ATOM 1577 N N . ALA A 1 195 ? 15.802 -13.591 -27.115 1.00 96.69 195 ALA A N 1
ATOM 1578 C CA . ALA A 1 195 ? 16.310 -12.252 -26.814 1.00 96.69 195 ALA A CA 1
ATOM 1579 C C . ALA A 1 195 ? 16.113 -11.835 -25.344 1.00 96.69 195 ALA A C 1
ATOM 1581 O O . ALA A 1 195 ? 16.530 -10.744 -24.956 1.00 96.69 195 ALA A O 1
ATOM 1582 N N . VAL A 1 196 ? 15.464 -12.672 -24.528 1.00 97.94 196 VAL A N 1
ATOM 1583 C CA . VAL A 1 196 ? 15.060 -12.333 -23.161 1.00 97.94 196 VAL A CA 1
ATOM 1584 C C . VAL A 1 196 ? 16.004 -12.987 -22.152 1.00 97.94 196 VAL A C 1
ATOM 1586 O O . VAL A 1 196 ? 16.021 -14.202 -21.966 1.00 97.94 196 VAL A O 1
ATOM 1589 N N . ASN A 1 197 ? 16.765 -12.169 -21.431 1.00 97.69 197 ASN A N 1
ATOM 1590 C CA . ASN A 1 197 ? 17.627 -12.608 -20.342 1.00 97.69 197 ASN A CA 1
ATOM 1591 C C . ASN A 1 197 ? 16.864 -12.563 -19.012 1.00 97.69 197 ASN A C 1
ATOM 1593 O O . ASN A 1 197 ? 16.764 -11.512 -18.383 1.00 97.69 197 ASN A O 1
ATOM 1597 N N . GLN A 1 198 ? 16.325 -13.710 -18.586 1.00 97.25 198 GLN A N 1
ATOM 1598 C CA . GLN A 1 198 ? 15.625 -13.862 -17.299 1.00 97.25 198 GLN A CA 1
ATOM 1599 C C . GLN A 1 198 ? 14.495 -12.834 -17.096 1.00 97.25 198 GLN A C 1
ATOM 1601 O O . GLN A 1 198 ? 14.358 -12.225 -16.040 1.00 97.25 198 GLN A O 1
ATOM 1606 N N . GLY A 1 199 ? 13.685 -12.630 -18.135 1.00 98.12 199 GLY A N 1
ATOM 1607 C CA . GLY A 1 199 ? 12.598 -11.651 -18.147 1.00 98.12 199 GLY A CA 1
ATOM 1608 C C . GLY A 1 199 ? 13.001 -10.251 -18.603 1.00 98.12 199 GLY A C 1
ATOM 1609 O O . GLY A 1 199 ? 12.108 -9.436 -18.802 1.00 98.12 199 GLY A O 1
ATOM 1610 N N . VAL A 1 200 ? 14.291 -9.963 -18.814 1.00 98.69 200 VAL A N 1
ATOM 1611 C CA . VAL A 1 200 ? 14.780 -8.633 -19.214 1.00 98.69 200 VAL A CA 1
ATOM 1612 C C . VAL A 1 200 ? 15.289 -8.629 -20.656 1.00 98.69 200 VAL A C 1
ATOM 1614 O O . VAL A 1 200 ? 16.038 -9.516 -21.058 1.00 98.69 200 VAL A O 1
ATOM 1617 N N . ILE A 1 201 ? 14.932 -7.602 -21.424 1.00 98.44 201 ILE A N 1
ATOM 1618 C CA . ILE A 1 201 ? 15.465 -7.323 -22.764 1.00 98.44 201 ILE A CA 1
ATOM 1619 C C . ILE A 1 201 ? 16.008 -5.891 -22.816 1.00 98.44 201 ILE A C 1
ATOM 1621 O O . ILE A 1 201 ? 15.378 -4.964 -22.307 1.00 98.44 201 ILE A O 1
ATOM 1625 N N . ASP A 1 202 ? 17.180 -5.705 -23.424 1.00 98.50 202 ASP A N 1
ATOM 1626 C CA . ASP A 1 202 ? 17.724 -4.373 -23.702 1.00 98.50 202 ASP A CA 1
ATOM 1627 C C . ASP A 1 202 ? 17.081 -3.806 -24.979 1.00 98.50 202 ASP A C 1
ATOM 1629 O O . ASP A 1 202 ? 17.094 -4.453 -26.028 1.00 98.50 202 ASP A O 1
ATOM 1633 N N . ILE A 1 203 ? 16.550 -2.584 -24.905 1.00 98.31 203 ILE A N 1
ATOM 1634 C CA . ILE A 1 203 ? 15.961 -1.865 -26.045 1.00 98.31 203 ILE A CA 1
ATOM 1635 C C . ILE A 1 203 ? 16.718 -0.556 -26.244 1.00 98.31 203 ILE A C 1
ATOM 1637 O O . ILE A 1 203 ? 16.731 0.283 -25.350 1.00 98.31 203 ILE A O 1
ATOM 1641 N N . THR A 1 204 ? 17.313 -0.348 -27.418 1.00 98.00 204 THR A N 1
ATOM 1642 C CA . THR A 1 204 ? 18.003 0.908 -27.753 1.00 98.00 204 THR A CA 1
ATOM 1643 C C . THR A 1 204 ? 17.122 1.769 -28.644 1.00 98.00 204 THR A C 1
ATOM 1645 O O . THR A 1 204 ? 16.919 1.439 -29.812 1.00 98.00 204 THR A O 1
ATOM 1648 N N . LEU A 1 205 ? 16.641 2.897 -28.125 1.00 96.00 205 LEU A N 1
ATOM 1649 C CA . LEU A 1 205 ? 15.902 3.869 -28.923 1.00 96.00 205 LEU A CA 1
ATOM 1650 C C . LEU A 1 205 ? 16.848 4.608 -29.892 1.00 96.00 205 LEU A C 1
ATOM 1652 O O . LEU A 1 205 ? 17.966 4.966 -29.509 1.00 96.00 205 LEU A O 1
ATOM 1656 N N . PRO A 1 206 ? 16.420 4.906 -31.134 1.00 95.12 206 PRO A N 1
ATOM 1657 C CA . PRO A 1 206 ? 17.251 5.625 -32.107 1.00 95.12 206 PRO A CA 1
ATOM 1658 C C . PRO A 1 206 ? 17.428 7.120 -31.780 1.00 95.12 206 PRO A C 1
ATOM 1660 O O . PRO A 1 206 ? 18.229 7.810 -32.410 1.00 95.12 206 PRO A O 1
ATOM 1663 N N . GLN A 1 207 ? 16.685 7.631 -30.803 1.00 89.19 207 GLN A N 1
ATOM 1664 C CA . GLN A 1 207 ? 16.753 8.998 -30.294 1.00 89.19 207 GLN A CA 1
ATOM 1665 C C . GLN A 1 207 ? 17.567 9.107 -29.000 1.00 89.19 207 GLN A C 1
ATOM 1667 O O . GLN A 1 207 ? 17.742 8.129 -28.286 1.00 89.19 207 GLN A O 1
ATOM 1672 N N . THR A 1 208 ? 18.010 10.322 -28.661 1.00 91.25 208 THR A N 1
ATOM 1673 C CA . THR A 1 208 ? 18.609 10.635 -27.352 1.00 91.25 208 THR A CA 1
ATOM 1674 C C . THR A 1 208 ? 17.540 10.832 -26.286 1.00 91.25 208 THR A C 1
ATOM 1676 O O . THR A 1 208 ? 16.681 11.696 -26.452 1.00 91.25 208 THR A O 1
ATOM 1679 N N . ILE A 1 209 ? 17.641 10.139 -25.154 1.00 90.31 209 ILE A N 1
ATOM 1680 C CA . ILE A 1 209 ? 16.751 10.365 -24.011 1.00 90.31 209 ILE A CA 1
ATOM 1681 C C . ILE A 1 209 ? 17.307 11.552 -23.214 1.00 90.31 209 ILE A C 1
ATOM 1683 O O . ILE A 1 209 ? 18.393 11.491 -22.650 1.00 90.31 209 ILE A O 1
ATOM 1687 N N . ASN A 1 210 ? 16.606 12.687 -23.206 1.00 80.50 210 ASN A N 1
ATOM 1688 C CA . ASN A 1 210 ? 17.023 13.858 -22.435 1.00 80.50 210 ASN A CA 1
ATOM 1689 C C . ASN A 1 210 ? 15.844 14.490 -21.691 1.00 80.50 210 ASN A C 1
ATOM 1691 O O . ASN A 1 210 ? 14.681 14.212 -21.958 1.00 80.50 210 ASN A O 1
ATOM 1695 N N . SER A 1 211 ? 16.132 15.386 -20.752 1.00 64.50 211 SER A N 1
ATOM 1696 C CA . SER A 1 211 ? 15.102 15.996 -19.908 1.00 64.50 211 SER A CA 1
ATOM 1697 C C . SER A 1 211 ? 14.153 16.973 -20.626 1.00 64.50 211 SER A C 1
ATOM 1699 O O . SER A 1 211 ? 13.197 17.438 -20.001 1.00 64.50 211 SER A O 1
ATOM 1701 N N . TYR A 1 212 ? 14.396 17.272 -21.909 1.00 55.72 212 TYR A N 1
ATOM 1702 C CA . TYR A 1 212 ? 13.738 18.300 -22.726 1.00 55.72 212 TYR A CA 1
ATOM 1703 C C . TYR A 1 212 ? 12.932 17.728 -23.906 1.00 55.72 212 TYR A C 1
ATOM 1705 O O . TYR A 1 212 ? 12.778 18.391 -24.933 1.00 55.72 212 TYR A O 1
ATOM 1713 N N . TRP A 1 213 ? 12.388 16.518 -23.783 1.00 49.62 213 TRP A N 1
ATOM 1714 C CA . TRP A 1 213 ? 11.397 16.029 -24.744 1.00 49.62 213 TRP A CA 1
ATOM 1715 C C . TRP A 1 213 ? 10.187 16.979 -24.824 1.00 49.62 213 TRP A C 1
ATOM 1717 O O . TRP A 1 213 ? 9.654 17.422 -23.809 1.00 49.62 213 TRP A O 1
ATOM 1727 N N . VAL A 1 214 ? 9.824 17.352 -26.058 1.00 43.28 214 VAL A N 1
ATOM 1728 C CA . VAL A 1 214 ? 8.952 18.497 -26.408 1.00 43.28 214 VAL A CA 1
ATOM 1729 C C . VAL A 1 214 ? 7.465 18.118 -26.515 1.00 43.28 214 VAL A C 1
ATOM 1731 O O . VAL A 1 214 ? 6.621 18.982 -26.734 1.00 43.28 214 VAL A O 1
ATOM 1734 N N . LEU A 1 215 ? 7.121 16.850 -26.312 1.00 42.94 215 LEU A N 1
ATOM 1735 C CA . LEU A 1 215 ? 5.740 16.377 -26.235 1.00 42.94 215 LEU A CA 1
ATOM 1736 C C . LEU A 1 215 ? 5.472 16.032 -24.768 1.00 42.94 215 LEU A C 1
ATOM 1738 O O . LEU A 1 215 ? 6.317 15.384 -24.153 1.00 42.94 215 LEU A O 1
ATOM 1742 N N . GLY A 1 216 ? 4.386 16.557 -24.193 1.00 46.38 216 GLY A N 1
ATOM 1743 C CA . GLY A 1 216 ? 4.039 16.371 -22.778 1.00 46.38 216 GLY A CA 1
ATOM 1744 C C . GLY A 1 216 ? 4.194 14.911 -22.342 1.00 46.38 216 GLY A C 1
ATOM 1745 O O . GLY A 1 216 ? 3.813 14.014 -23.083 1.00 46.38 216 GLY A O 1
ATOM 1746 N N . ASP A 1 217 ? 4.801 14.709 -21.171 1.00 54.31 217 ASP 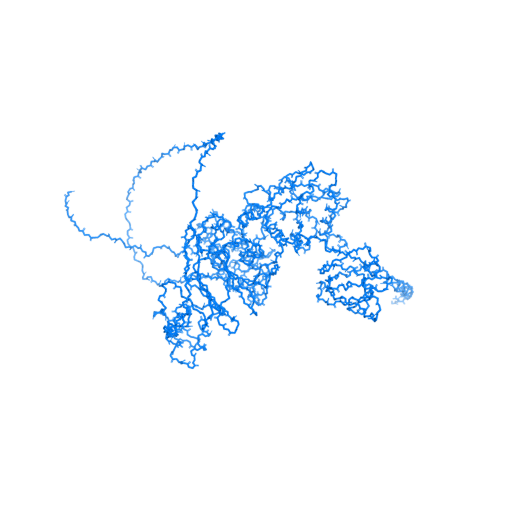A N 1
ATOM 1747 C CA . ASP A 1 217 ? 5.110 13.417 -20.535 1.00 54.31 217 ASP A CA 1
ATOM 1748 C C . ASP A 1 217 ? 6.243 12.602 -21.188 1.00 54.31 217 ASP A C 1
ATOM 1750 O O . ASP A 1 217 ? 6.093 11.497 -21.706 1.00 54.31 217 ASP A O 1
ATOM 1754 N N . ASN A 1 218 ? 7.442 13.174 -21.092 1.00 77.75 218 ASN A N 1
ATOM 1755 C CA . ASN A 1 218 ? 8.737 12.604 -21.486 1.00 77.75 218 ASN A CA 1
ATOM 1756 C C . ASN A 1 218 ? 8.991 11.131 -21.116 1.00 77.75 218 ASN A C 1
ATOM 1758 O O . ASN A 1 218 ? 9.556 10.437 -21.954 1.00 77.75 218 ASN A O 1
ATOM 1762 N N . SER A 1 219 ? 8.627 10.645 -19.927 1.00 85.50 219 SER A N 1
ATOM 1763 C CA . SER A 1 219 ? 8.838 9.230 -19.582 1.00 85.50 219 SER A CA 1
ATOM 1764 C C . SER A 1 219 ? 7.822 8.313 -20.254 1.00 85.50 219 SER A C 1
ATOM 1766 O O . SER A 1 219 ? 8.190 7.338 -20.900 1.00 85.50 219 SER A O 1
ATOM 1768 N N . PHE A 1 220 ? 6.540 8.683 -20.248 1.00 86.94 220 PHE A N 1
ATOM 1769 C CA . PHE A 1 220 ? 5.512 7.894 -20.929 1.00 86.94 220 PHE A CA 1
ATOM 1770 C C . PHE A 1 220 ? 5.798 7.738 -22.433 1.00 86.94 220 PHE A C 1
ATOM 1772 O O . PHE A 1 220 ? 5.670 6.643 -22.982 1.00 86.94 220 PHE A O 1
ATOM 1779 N N . GLY A 1 221 ? 6.262 8.805 -23.094 1.00 85.25 221 GLY A N 1
ATOM 1780 C CA . GLY A 1 221 ? 6.687 8.745 -24.495 1.00 85.25 221 GLY A CA 1
ATOM 1781 C C . GLY A 1 221 ? 7.865 7.791 -24.739 1.00 85.25 221 GLY A C 1
ATOM 1782 O O . GLY A 1 221 ? 7.867 7.065 -25.735 1.00 85.25 221 GLY A O 1
ATOM 1783 N N . VAL A 1 222 ? 8.844 7.749 -23.827 1.00 90.56 222 VAL A N 1
ATOM 1784 C CA . VAL A 1 222 ? 9.968 6.795 -23.876 1.00 90.56 222 VAL A CA 1
ATOM 1785 C C . VAL A 1 222 ? 9.465 5.364 -23.688 1.00 90.56 222 VAL A C 1
ATOM 1787 O O . VAL A 1 222 ? 9.818 4.493 -24.483 1.00 90.56 222 VAL A O 1
ATOM 1790 N N . ALA A 1 223 ? 8.603 5.125 -22.697 1.00 92.50 223 ALA A N 1
ATOM 1791 C CA . ALA A 1 223 ? 8.011 3.816 -22.446 1.00 92.50 223 ALA A CA 1
ATOM 1792 C C . ALA A 1 223 ? 7.222 3.288 -23.648 1.00 92.50 223 ALA A C 1
ATOM 1794 O O . ALA A 1 223 ? 7.429 2.149 -24.070 1.00 92.50 223 ALA A O 1
ATOM 1795 N N . LYS A 1 224 ? 6.383 4.130 -24.260 1.00 89.75 224 LYS A N 1
ATOM 1796 C CA . LYS A 1 224 ? 5.622 3.787 -25.467 1.00 89.75 224 LYS A CA 1
ATOM 1797 C C . LYS A 1 224 ? 6.540 3.428 -26.638 1.00 89.75 224 LYS A C 1
ATOM 1799 O O . LYS A 1 224 ? 6.373 2.366 -27.233 1.00 89.75 224 LYS A O 1
ATOM 1804 N N . ALA A 1 225 ? 7.548 4.259 -26.913 1.00 90.75 225 ALA A N 1
ATOM 1805 C CA . ALA A 1 225 ? 8.518 3.995 -27.975 1.00 90.75 225 ALA A CA 1
ATOM 1806 C C . ALA A 1 225 ? 9.293 2.686 -27.742 1.00 90.75 225 ALA A C 1
ATOM 1808 O O . ALA A 1 225 ? 9.544 1.942 -28.685 1.00 90.75 225 ALA A O 1
ATOM 1809 N N . ALA A 1 226 ? 9.644 2.373 -26.492 1.00 95.50 226 ALA A N 1
ATOM 1810 C CA . ALA A 1 226 ? 10.329 1.128 -26.159 1.00 95.50 226 ALA A CA 1
ATOM 1811 C C . ALA A 1 226 ? 9.447 -0.108 -26.388 1.00 95.50 226 ALA A C 1
ATOM 1813 O O . ALA A 1 226 ? 9.925 -1.107 -26.921 1.00 95.50 226 ALA A O 1
ATOM 1814 N N . VAL A 1 227 ? 8.160 -0.037 -26.032 1.00 94.25 227 VAL A N 1
ATOM 1815 C CA . VAL A 1 227 ? 7.194 -1.120 -26.282 1.00 94.25 227 VAL A CA 1
ATOM 1816 C C . VAL A 1 227 ? 7.007 -1.371 -27.780 1.00 94.25 227 VAL A C 1
ATOM 1818 O O . VAL A 1 227 ? 6.954 -2.524 -28.202 1.00 94.25 227 VAL A O 1
ATOM 1821 N N . GLU A 1 228 ? 6.966 -0.318 -28.598 1.00 92.94 228 GLU A N 1
ATOM 1822 C CA . GLU A 1 228 ? 6.878 -0.431 -30.064 1.00 92.94 228 GLU A CA 1
ATOM 1823 C C . GLU A 1 228 ? 8.126 -1.074 -30.699 1.00 92.94 228 GLU A C 1
ATOM 1825 O O . GLU A 1 228 ? 8.059 -1.573 -31.822 1.00 92.94 228 GLU A O 1
ATOM 1830 N N . MET A 1 229 ? 9.255 -1.099 -29.983 1.00 96.00 229 MET A N 1
ATOM 1831 C CA . MET A 1 229 ? 10.511 -1.713 -30.425 1.00 96.00 229 MET A CA 1
ATOM 1832 C C . MET A 1 229 ? 10.700 -3.167 -29.967 1.00 96.00 229 MET A C 1
ATOM 1834 O O . MET A 1 229 ? 11.739 -3.758 -30.269 1.00 96.00 229 MET A O 1
ATOM 1838 N N . ILE A 1 230 ? 9.730 -3.767 -29.266 1.00 95.56 230 ILE A N 1
ATOM 1839 C CA . ILE A 1 230 ? 9.786 -5.193 -28.913 1.00 95.56 230 ILE A CA 1
ATOM 1840 C C . ILE A 1 230 ? 9.834 -6.031 -30.210 1.00 95.56 230 ILE A C 1
ATOM 1842 O O . ILE A 1 230 ? 8.979 -5.848 -31.083 1.00 95.56 230 ILE A O 1
ATOM 1846 N N . PRO A 1 231 ? 10.799 -6.961 -30.363 1.00 94.62 231 PRO A N 1
ATOM 1847 C CA . PRO A 1 231 ? 10.886 -7.805 -31.551 1.00 94.62 231 PRO A CA 1
ATOM 1848 C C . PRO A 1 231 ? 9.615 -8.628 -31.791 1.00 94.62 231 PRO A C 1
ATOM 1850 O O . PRO A 1 231 ? 9.047 -9.217 -30.873 1.00 94.62 231 PRO A O 1
ATOM 1853 N N . THR A 1 232 ? 9.190 -8.703 -33.052 1.00 93.38 232 THR A N 1
ATOM 1854 C CA . THR A 1 232 ? 8.005 -9.466 -33.493 1.00 93.38 232 THR A CA 1
ATOM 1855 C C . THR A 1 232 ? 8.367 -10.738 -34.264 1.00 93.38 232 THR A C 1
ATOM 1857 O O . THR A 1 232 ? 7.489 -11.436 -34.767 1.00 93.38 232 THR A O 1
ATOM 1860 N N . ASP A 1 233 ? 9.657 -11.066 -34.348 1.00 94.19 233 ASP A N 1
ATOM 1861 C CA . ASP A 1 233 ? 10.207 -12.231 -35.055 1.00 94.19 233 ASP A CA 1
ATOM 1862 C C . ASP A 1 233 ? 10.125 -13.541 -34.248 1.00 94.19 233 ASP A C 1
ATOM 1864 O O . ASP A 1 233 ? 10.606 -14.581 -34.699 1.00 94.19 233 ASP A O 1
ATOM 1868 N N . GLY A 1 234 ? 9.494 -13.500 -33.071 1.00 93.38 234 GLY A N 1
ATOM 1869 C CA . GLY A 1 234 ? 9.392 -14.626 -32.146 1.00 93.38 234 GLY A CA 1
ATOM 1870 C C . GLY A 1 234 ? 10.553 -14.729 -31.157 1.00 93.38 234 GLY A C 1
ATOM 1871 O O . GLY A 1 234 ? 10.553 -15.651 -30.349 1.00 93.38 234 GLY A O 1
ATOM 1872 N N . SER A 1 235 ? 11.509 -13.789 -31.152 1.00 94.19 235 SER A N 1
ATOM 1873 C CA . SER A 1 235 ? 12.596 -13.779 -30.161 1.00 94.19 235 SER A CA 1
ATOM 1874 C C . SER A 1 235 ? 12.130 -13.448 -28.736 1.00 94.19 235 SER A C 1
ATOM 1876 O O . SER A 1 235 ? 12.909 -13.558 -27.788 1.00 94.19 235 SER A O 1
ATOM 1878 N N . VAL A 1 236 ? 10.885 -12.997 -28.587 1.00 95.12 236 VAL A N 1
ATOM 1879 C CA . VAL A 1 236 ? 10.189 -12.764 -27.321 1.00 95.12 236 VAL A CA 1
ATOM 1880 C C . VAL A 1 236 ? 8.899 -13.571 -27.362 1.00 95.12 236 VAL A C 1
ATOM 1882 O O . VAL A 1 236 ? 8.098 -13.417 -28.288 1.00 95.12 236 VAL A O 1
ATOM 1885 N N . ASP A 1 237 ? 8.676 -14.417 -26.360 1.00 94.56 237 ASP A N 1
ATOM 1886 C CA . ASP A 1 237 ? 7.445 -15.195 -26.285 1.00 94.56 237 ASP A CA 1
ATOM 1887 C C . ASP A 1 237 ? 6.255 -14.254 -26.093 1.00 94.56 237 ASP A C 1
ATOM 1889 O O . ASP A 1 237 ? 6.146 -13.556 -25.089 1.00 94.56 237 ASP A O 1
ATOM 1893 N N . SER A 1 238 ? 5.323 -14.254 -27.047 1.00 91.06 238 SER A N 1
ATOM 1894 C CA . SER A 1 238 ? 4.150 -13.358 -27.049 1.00 91.06 238 SER A CA 1
ATOM 1895 C C . SER A 1 238 ? 3.161 -13.563 -25.888 1.00 91.06 238 SER A C 1
ATOM 1897 O O . SER A 1 238 ? 2.182 -12.827 -25.779 1.00 91.06 238 SER A O 1
ATOM 1899 N N . ASP A 1 239 ? 3.383 -14.559 -25.027 1.00 91.88 239 ASP A N 1
ATOM 1900 C CA . ASP A 1 239 ? 2.485 -14.906 -23.926 1.00 91.88 239 ASP A CA 1
ATOM 1901 C C . ASP A 1 239 ? 2.786 -14.166 -22.611 1.00 91.88 239 ASP A C 1
ATOM 1903 O O . ASP A 1 239 ? 2.156 -14.446 -21.583 1.00 91.88 239 ASP A O 1
ATOM 1907 N N . TYR A 1 240 ? 3.696 -13.182 -22.635 1.00 93.88 240 TYR A N 1
ATOM 1908 C CA . TYR A 1 240 ? 3.834 -12.249 -21.524 1.00 93.88 240 TYR A CA 1
ATOM 1909 C C . TYR A 1 240 ? 2.536 -11.459 -21.297 1.00 93.88 240 TYR A C 1
ATOM 1911 O O . TYR A 1 240 ? 1.751 -11.168 -22.205 1.00 93.88 240 TYR A O 1
ATOM 1919 N N . THR A 1 241 ? 2.266 -11.129 -20.038 1.00 93.12 241 THR A N 1
ATOM 1920 C CA . THR A 1 241 ? 1.012 -10.489 -19.625 1.00 93.12 241 THR A CA 1
ATOM 1921 C C . THR A 1 241 ? 1.201 -9.105 -19.038 1.00 93.12 241 THR A C 1
ATOM 1923 O O . THR A 1 241 ? 0.208 -8.428 -18.781 1.00 93.12 241 THR A O 1
ATOM 1926 N N . TYR A 1 242 ? 2.448 -8.712 -18.799 1.00 95.25 242 TYR A N 1
ATOM 1927 C CA . TYR A 1 242 ? 2.800 -7.477 -18.129 1.00 95.25 242 TYR A CA 1
ATOM 1928 C C . TYR A 1 242 ? 4.144 -6.943 -18.624 1.00 95.25 242 TYR A C 1
ATOM 1930 O O . TYR A 1 242 ? 5.062 -7.726 -18.876 1.00 95.25 242 TYR A O 1
ATOM 1938 N N . THR A 1 243 ? 4.257 -5.622 -18.742 1.00 97.00 243 THR A N 1
ATOM 1939 C CA . THR A 1 243 ? 5.468 -4.943 -19.200 1.00 97.00 243 THR A CA 1
ATOM 1940 C C . THR A 1 243 ? 5.962 -3.953 -18.150 1.00 97.00 243 THR A C 1
ATOM 1942 O O . THR A 1 243 ? 5.222 -3.078 -17.709 1.00 97.00 243 THR A O 1
ATOM 1945 N N . MET A 1 244 ? 7.230 -4.064 -17.768 1.00 98.31 244 MET A N 1
ATOM 1946 C CA . MET A 1 244 ? 7.931 -3.048 -16.980 1.00 98.31 244 MET A CA 1
ATOM 1947 C C . MET A 1 244 ? 8.918 -2.334 -17.886 1.00 98.31 244 MET A C 1
ATOM 1949 O O . MET A 1 244 ? 9.709 -2.991 -18.549 1.00 98.31 244 MET A O 1
ATOM 1953 N N . VAL A 1 245 ? 8.916 -1.009 -17.905 1.00 98.25 245 VAL A N 1
ATOM 1954 C CA . VAL A 1 245 ? 9.914 -0.230 -18.642 1.00 98.25 245 VAL A CA 1
ATOM 1955 C C . VAL A 1 245 ? 10.868 0.412 -17.645 1.00 98.25 245 VAL A C 1
ATOM 1957 O O . VAL A 1 245 ? 10.441 1.146 -16.764 1.00 98.25 245 VAL A O 1
ATOM 1960 N N . VAL A 1 246 ? 12.164 0.147 -17.766 1.00 98.31 246 VAL A N 1
ATOM 1961 C CA . VAL A 1 246 ? 13.199 0.766 -16.934 1.00 98.31 246 VAL A CA 1
ATOM 1962 C C . VAL A 1 246 ? 13.975 1.754 -17.785 1.00 98.31 246 VAL A C 1
ATOM 1964 O O . VAL A 1 246 ? 14.727 1.372 -18.680 1.00 98.31 246 VAL A O 1
ATOM 1967 N N . GLU A 1 247 ? 13.772 3.033 -17.505 1.00 97.12 247 GLU A N 1
ATOM 1968 C CA . GLU A 1 247 ? 14.337 4.150 -18.253 1.00 97.12 247 GLU A CA 1
ATOM 1969 C C . GLU A 1 247 ? 15.639 4.655 -17.612 1.00 97.12 247 GLU A C 1
ATOM 1971 O O . GLU A 1 247 ? 15.827 4.521 -16.397 1.00 97.12 247 GLU A O 1
ATOM 1976 N N . PRO A 1 248 ? 16.562 5.257 -18.383 1.00 96.19 248 PRO A N 1
ATOM 1977 C CA . PRO A 1 248 ? 17.806 5.785 -17.835 1.00 96.19 248 PRO A CA 1
ATOM 1978 C C . PRO A 1 248 ? 17.561 6.973 -16.894 1.00 96.19 248 PRO A C 1
ATOM 1980 O O . PRO A 1 248 ? 16.503 7.602 -16.877 1.00 96.19 248 PRO A O 1
ATOM 1983 N N . GLN A 1 249 ? 18.578 7.346 -16.113 1.00 94.31 249 GLN A N 1
ATOM 1984 C CA . GLN A 1 249 ? 18.481 8.463 -15.160 1.00 94.31 249 GLN A CA 1
ATOM 1985 C C . GLN A 1 249 ? 18.166 9.814 -15.836 1.00 94.31 249 GLN A C 1
ATOM 1987 O O . GLN A 1 249 ? 17.611 10.714 -15.189 1.00 94.31 249 GLN A O 1
ATOM 1992 N N . SER A 1 250 ? 18.541 9.965 -17.108 1.00 92.50 250 SER A N 1
ATOM 1993 C CA . SER A 1 250 ? 18.276 11.145 -17.938 1.00 92.50 250 SER A CA 1
ATOM 1994 C C . SER A 1 250 ? 16.803 11.327 -18.289 1.00 92.50 250 SER A C 1
ATOM 1996 O O . SER A 1 250 ? 16.396 12.461 -18.569 1.00 92.50 250 SER A O 1
ATOM 1998 N N . ALA A 1 251 ? 16.002 10.257 -18.221 1.00 91.31 251 ALA A N 1
ATOM 1999 C CA . ALA A 1 251 ? 14.565 10.344 -18.379 1.00 91.31 251 ALA A CA 1
ATOM 2000 C C . ALA A 1 251 ? 13.993 11.296 -17.329 1.00 91.31 251 ALA A C 1
ATOM 2002 O O . ALA A 1 251 ? 14.332 11.271 -16.135 1.00 91.31 251 ALA A O 1
ATOM 2003 N N . ASN A 1 252 ? 13.148 12.207 -17.783 1.00 89.00 252 ASN A N 1
ATOM 2004 C CA . ASN A 1 252 ? 12.483 13.144 -16.903 1.00 89.00 252 ASN A CA 1
ATOM 2005 C C . ASN A 1 252 ? 11.178 12.487 -16.433 1.00 89.00 252 ASN A C 1
ATOM 2007 O O . ASN A 1 252 ? 10.526 11.797 -17.188 1.00 89.00 252 ASN A O 1
ATOM 2011 N N . PHE A 1 253 ? 10.889 12.588 -15.143 1.00 87.44 253 PHE A N 1
ATOM 2012 C CA . PHE A 1 253 ? 9.690 12.025 -14.505 1.00 87.44 253 PHE A CA 1
ATOM 2013 C C . PHE A 1 253 ? 8.964 13.127 -13.717 1.00 87.44 253 PHE A C 1
ATOM 2015 O O . PHE A 1 253 ? 8.168 12.863 -12.827 1.00 87.44 253 PHE A O 1
ATOM 2022 N N . HIS A 1 254 ? 9.315 14.396 -13.964 1.00 84.81 254 HIS A N 1
ATOM 2023 C CA . HIS A 1 254 ? 8.754 15.568 -13.288 1.00 84.81 254 HIS A CA 1
ATOM 2024 C C . HIS A 1 254 ? 8.805 15.522 -11.749 1.00 84.81 254 HIS A C 1
ATOM 2026 O O . HIS A 1 254 ? 8.059 16.224 -11.074 1.00 84.81 254 HIS A O 1
ATOM 2032 N N . GLY A 1 255 ? 9.748 14.754 -11.195 1.00 82.88 255 GLY A N 1
ATOM 2033 C CA . GLY A 1 255 ? 9.927 14.563 -9.755 1.00 82.88 255 GLY A CA 1
ATOM 2034 C C . GLY A 1 255 ? 9.478 13.193 -9.245 1.00 82.88 255 GLY A C 1
ATOM 2035 O O . GLY A 1 255 ? 9.901 12.824 -8.155 1.00 82.88 255 GLY A O 1
ATOM 2036 N N . ALA A 1 256 ? 8.712 12.429 -10.028 1.00 85.56 256 ALA A N 1
ATOM 2037 C CA . ALA A 1 256 ? 8.354 11.055 -9.699 1.00 85.56 256 ALA A CA 1
ATOM 2038 C C . ALA A 1 256 ? 9.545 10.092 -9.874 1.00 85.56 256 ALA A C 1
ATOM 2040 O O . ALA A 1 256 ? 10.498 10.366 -10.615 1.00 85.56 256 ALA A O 1
ATOM 2041 N N . GLY A 1 257 ? 9.489 8.960 -9.172 1.00 88.50 257 GLY A N 1
ATOM 2042 C CA . GLY A 1 257 ? 10.422 7.843 -9.343 1.00 88.50 257 GLY A CA 1
ATOM 2043 C C . GLY A 1 257 ? 9.933 6.812 -10.359 1.00 88.50 257 GLY A C 1
ATOM 2044 O O . GLY A 1 257 ? 10.742 6.145 -11.003 1.00 88.50 257 GLY A O 1
ATOM 2045 N N . ALA A 1 258 ? 8.618 6.704 -10.528 1.00 92.94 258 ALA A N 1
ATOM 2046 C CA . ALA A 1 258 ? 7.970 5.755 -11.413 1.00 92.94 258 ALA A CA 1
ATOM 2047 C C . ALA A 1 258 ? 6.524 6.194 -11.709 1.00 92.94 258 ALA A C 1
ATOM 2049 O O . ALA A 1 258 ? 6.077 7.223 -11.194 1.00 92.94 258 ALA A O 1
ATOM 2050 N N . ALA A 1 259 ? 5.851 5.474 -12.604 1.00 91.00 259 ALA A N 1
ATOM 2051 C CA . ALA A 1 259 ? 4.440 5.649 -12.917 1.00 91.00 259 ALA A CA 1
ATOM 2052 C C . ALA A 1 259 ? 3.854 4.377 -13.550 1.00 91.00 259 ALA A C 1
ATOM 2054 O O . ALA A 1 259 ? 4.576 3.520 -14.070 1.00 91.00 259 ALA A O 1
ATOM 2055 N N . ALA A 1 260 ? 2.526 4.286 -13.556 1.00 91.12 260 ALA A N 1
ATOM 2056 C CA . ALA A 1 260 ? 1.805 3.108 -14.007 1.00 91.12 260 ALA A CA 1
ATOM 2057 C C . ALA A 1 260 ? 0.493 3.439 -14.720 1.00 91.12 260 ALA A C 1
ATOM 2059 O O . ALA A 1 260 ? -0.190 4.421 -14.421 1.00 91.12 260 ALA A O 1
ATOM 2060 N N . ALA A 1 261 ? 0.075 2.550 -15.622 1.00 86.38 261 ALA A N 1
ATOM 2061 C CA . ALA A 1 261 ? -1.292 2.545 -16.129 1.00 86.38 261 ALA A CA 1
ATOM 2062 C C . ALA A 1 261 ? -2.275 2.086 -15.033 1.00 86.38 261 ALA A C 1
ATOM 2064 O O . ALA A 1 261 ? -2.088 1.024 -14.434 1.00 86.38 261 ALA A O 1
ATOM 2065 N N . ARG A 1 262 ? -3.358 2.840 -14.796 1.00 84.69 262 ARG A N 1
ATOM 2066 C CA . ARG A 1 262 ? -4.327 2.554 -13.724 1.00 84.69 262 ARG A CA 1
ATOM 2067 C C . ARG A 1 262 ? -5.741 2.255 -14.246 1.00 84.69 262 ARG A C 1
ATOM 2069 O O . ARG A 1 262 ? -6.474 3.189 -14.577 1.00 84.69 262 ARG A O 1
ATOM 2076 N N . PRO A 1 263 ? -6.166 0.980 -14.208 1.00 82.50 263 PRO A N 1
ATOM 2077 C CA . PRO A 1 263 ? -5.326 -0.214 -14.277 1.00 82.50 263 PRO A CA 1
ATOM 2078 C C . PRO A 1 263 ? -4.712 -0.371 -15.661 1.00 82.50 263 PRO A C 1
ATOM 2080 O O . PRO A 1 263 ? -5.044 0.341 -16.609 1.00 82.50 263 PRO A O 1
ATOM 2083 N N . GLY A 1 264 ? -3.850 -1.368 -15.790 1.00 85.81 264 GLY A N 1
ATOM 2084 C CA . GLY A 1 264 ? -3.330 -1.741 -17.085 1.00 85.81 264 GLY A CA 1
ATOM 2085 C C . GLY A 1 264 ? -2.358 -2.896 -16.997 1.00 85.81 264 GLY A C 1
ATOM 2086 O O . GLY A 1 264 ? -2.430 -3.703 -16.078 1.00 85.81 264 GLY A O 1
ATOM 2087 N N . THR A 1 265 ? -1.454 -2.986 -17.965 1.00 90.19 265 THR A N 1
ATOM 2088 C CA . THR A 1 265 ? -0.403 -4.011 -17.978 1.00 90.19 265 THR A CA 1
ATOM 2089 C C . THR A 1 265 ? 0.979 -3.405 -18.182 1.00 90.19 265 THR A C 1
ATOM 2091 O O . THR A 1 265 ? 1.862 -4.068 -18.723 1.00 90.19 265 THR A O 1
ATOM 2094 N N . MET A 1 266 ? 1.150 -2.136 -17.811 1.00 93.75 266 MET A N 1
ATOM 2095 C CA . MET A 1 266 ? 2.404 -1.424 -18.002 1.00 93.75 266 MET A CA 1
ATOM 2096 C C . MET A 1 266 ? 2.688 -0.462 -16.852 1.00 93.75 266 MET A C 1
ATOM 2098 O O . MET A 1 266 ? 1.826 0.348 -16.498 1.00 93.75 266 MET A O 1
ATOM 2102 N N . SER A 1 267 ? 3.913 -0.526 -16.340 1.00 95.31 267 SER A N 1
ATOM 2103 C CA . SER A 1 267 ? 4.526 0.511 -15.505 1.00 95.31 267 SER A CA 1
ATOM 2104 C C . SER A 1 267 ? 5.889 0.878 -16.060 1.00 95.31 267 SER A C 1
ATOM 2106 O O . SER A 1 267 ? 6.536 0.068 -16.730 1.00 95.31 267 SER A O 1
ATOM 2108 N N . TRP A 1 268 ? 6.334 2.090 -15.766 1.00 96.31 268 TRP A N 1
ATOM 2109 C CA . TRP A 1 268 ? 7.639 2.585 -16.161 1.00 96.31 268 TRP A CA 1
ATOM 2110 C C . TRP A 1 268 ? 8.340 3.271 -14.993 1.00 96.31 268 TRP A C 1
ATOM 2112 O O . TRP A 1 268 ? 7.728 3.916 -14.144 1.00 96.31 268 TRP A O 1
ATOM 2122 N N . PHE A 1 269 ? 9.650 3.084 -14.932 1.00 96.06 269 PHE A N 1
ATOM 2123 C CA . PHE A 1 269 ? 10.466 3.348 -13.760 1.00 96.06 269 PHE A CA 1
ATOM 2124 C C . PHE A 1 269 ? 11.699 4.135 -14.148 1.00 96.06 269 PHE A C 1
ATOM 2126 O O . PHE A 1 269 ? 12.367 3.840 -15.141 1.00 96.06 269 PHE A O 1
ATOM 2133 N N . LYS A 1 270 ? 12.061 5.093 -13.303 1.00 94.00 270 LYS A N 1
ATOM 2134 C CA . LYS A 1 270 ? 13.292 5.842 -13.463 1.00 94.00 270 LYS A CA 1
ATOM 2135 C C . LYS A 1 270 ? 14.454 5.090 -12.836 1.00 94.00 270 LYS A C 1
ATOM 2137 O O . LYS A 1 270 ? 14.627 5.114 -11.616 1.00 94.00 270 LYS A O 1
ATOM 2142 N N . ASN A 1 271 ? 15.328 4.539 -13.664 1.00 94.88 271 ASN A N 1
ATOM 2143 C CA . ASN A 1 271 ? 16.625 4.018 -13.256 1.00 94.88 271 ASN A CA 1
ATOM 2144 C C . ASN A 1 271 ? 16.518 3.032 -12.069 1.00 94.88 271 ASN A C 1
ATOM 2146 O O . ASN A 1 271 ? 15.882 1.990 -12.193 1.00 94.88 271 ASN A O 1
ATOM 2150 N N . LEU A 1 272 ? 17.094 3.368 -10.907 1.00 93.06 272 LEU A N 1
ATOM 2151 C CA . LEU A 1 272 ? 17.144 2.499 -9.726 1.00 93.06 272 LEU A CA 1
ATOM 2152 C C . LEU A 1 272 ? 15.780 2.231 -9.069 1.00 93.06 272 LEU A C 1
ATOM 2154 O O . LEU A 1 272 ? 15.686 1.295 -8.286 1.00 93.06 272 LEU A O 1
ATOM 2158 N N . HIS A 1 273 ? 14.727 2.996 -9.375 1.00 91.88 273 HIS A N 1
ATOM 2159 C CA . HIS A 1 273 ? 13.408 2.780 -8.762 1.00 91.88 273 HIS A CA 1
ATOM 2160 C C . HIS A 1 273 ? 12.762 1.455 -9.194 1.00 91.88 273 HIS A C 1
ATOM 2162 O O . HIS A 1 273 ? 11.968 0.902 -8.445 1.00 91.88 273 HIS A O 1
ATOM 2168 N N . ALA A 1 274 ? 13.119 0.914 -10.366 1.00 94.62 274 ALA A N 1
ATOM 2169 C CA . ALA A 1 274 ? 12.649 -0.410 -10.795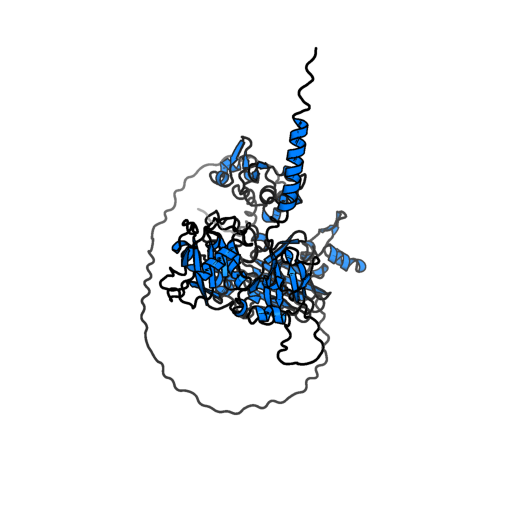 1.00 94.62 274 ALA A CA 1
ATOM 2170 C C . ALA A 1 274 ? 13.162 -1.544 -9.897 1.00 94.62 274 ALA A C 1
ATOM 2172 O O . ALA A 1 274 ? 12.547 -2.602 -9.818 1.00 94.62 274 ALA A O 1
ATOM 2173 N N . SER A 1 275 ? 14.305 -1.306 -9.260 1.00 92.38 275 SER A N 1
ATOM 2174 C CA . SER A 1 275 ? 15.021 -2.258 -8.419 1.00 92.38 275 SER A CA 1
ATOM 2175 C C . SER A 1 275 ? 14.674 -2.142 -6.944 1.00 92.38 275 SER A C 1
ATOM 2177 O O . SER A 1 275 ? 15.193 -2.903 -6.138 1.00 92.38 275 SER A O 1
ATOM 2179 N N . ASP A 1 276 ? 13.852 -1.164 -6.574 1.00 90.75 276 ASP A N 1
ATOM 2180 C CA . ASP A 1 276 ? 13.320 -1.070 -5.227 1.00 90.75 276 ASP A CA 1
ATOM 2181 C C . ASP A 1 276 ? 12.018 -1.891 -5.185 1.00 90.75 276 ASP A C 1
ATOM 2183 O O . ASP A 1 276 ? 11.068 -1.588 -5.929 1.00 90.75 276 ASP A O 1
ATOM 2187 N N . PRO A 1 277 ? 11.952 -2.959 -4.370 1.00 91.19 277 PRO A N 1
ATOM 2188 C CA . PRO A 1 277 ? 10.797 -3.843 -4.331 1.00 91.19 277 PRO A CA 1
ATOM 2189 C C . PRO A 1 277 ? 9.531 -3.113 -3.866 1.00 91.19 277 PRO A C 1
ATOM 2191 O O . PRO A 1 277 ? 8.437 -3.503 -4.265 1.00 91.19 277 PRO A O 1
ATOM 2194 N N . LEU A 1 278 ? 9.646 -2.026 -3.094 1.00 88.75 278 LEU A N 1
ATOM 2195 C CA . LEU A 1 278 ? 8.496 -1.218 -2.703 1.00 88.75 278 LEU A CA 1
ATOM 2196 C C . LEU A 1 278 ? 7.981 -0.369 -3.864 1.00 88.75 278 LEU A C 1
ATOM 2198 O O . LEU A 1 278 ? 6.779 -0.369 -4.112 1.00 88.75 278 LEU A O 1
ATOM 2202 N N . TYR A 1 279 ? 8.853 0.341 -4.589 1.00 90.69 279 TYR A N 1
ATOM 2203 C CA . TYR A 1 279 ? 8.418 1.145 -5.744 1.00 90.69 279 TYR A CA 1
ATOM 2204 C C . TYR A 1 279 ? 7.832 0.255 -6.837 1.00 90.69 279 TYR A C 1
ATOM 2206 O O . TYR A 1 279 ? 6.729 0.499 -7.315 1.00 90.69 279 TYR A O 1
ATOM 2214 N N . SER A 1 280 ? 8.545 -0.808 -7.212 1.00 93.75 280 SER A N 1
ATOM 2215 C CA . SER A 1 280 ? 8.061 -1.755 -8.222 1.00 93.75 280 SER A CA 1
ATOM 2216 C C . SER A 1 280 ? 6.719 -2.368 -7.831 1.00 93.75 280 SER A C 1
ATOM 2218 O O . SER A 1 280 ? 5.800 -2.400 -8.653 1.00 93.75 280 SER A O 1
ATOM 2220 N N . TRP A 1 281 ? 6.562 -2.774 -6.568 1.00 94.56 281 TRP A N 1
ATOM 2221 C CA . TRP A 1 281 ? 5.300 -3.313 -6.081 1.00 94.56 281 TRP A CA 1
ATOM 2222 C C . TRP A 1 281 ? 4.183 -2.261 -6.022 1.00 94.56 281 TRP A C 1
ATOM 2224 O O . TRP A 1 281 ? 3.058 -2.566 -6.417 1.00 94.56 281 TRP A O 1
ATOM 2234 N N . HIS A 1 282 ? 4.472 -1.021 -5.615 1.00 95.12 282 HIS A N 1
ATOM 2235 C CA . HIS A 1 282 ? 3.517 0.093 -5.603 1.00 95.12 282 HIS A CA 1
ATOM 2236 C C . HIS A 1 282 ? 2.954 0.389 -6.999 1.00 95.12 282 HIS A C 1
ATOM 2238 O O . HIS A 1 282 ? 1.739 0.403 -7.198 1.00 95.12 282 HIS A O 1
ATOM 2244 N N . GLU A 1 283 ? 3.824 0.555 -7.993 1.00 94.25 283 GLU A N 1
ATOM 2245 C CA . GLU A 1 283 ? 3.400 0.913 -9.349 1.00 94.25 283 GLU A CA 1
ATOM 2246 C C . GLU A 1 283 ? 2.618 -0.215 -10.022 1.00 94.25 283 GLU A C 1
ATOM 2248 O O . GLU A 1 283 ? 1.536 -0.011 -10.571 1.00 94.25 283 GLU A O 1
ATOM 2253 N N . ILE A 1 284 ? 3.081 -1.458 -9.880 1.00 94.06 284 ILE A N 1
ATOM 2254 C CA . ILE A 1 284 ? 2.340 -2.624 -10.382 1.00 94.06 284 ILE A CA 1
ATOM 2255 C C . ILE A 1 284 ? 0.976 -2.746 -9.719 1.00 94.06 284 ILE A C 1
ATOM 2257 O O . ILE A 1 284 ? 0.001 -3.190 -10.327 1.00 94.06 284 ILE A O 1
ATOM 2261 N N . SER A 1 285 ? 0.865 -2.326 -8.468 1.00 94.88 285 SER A N 1
ATOM 2262 C CA . SER A 1 285 ? -0.406 -2.354 -7.768 1.00 94.88 285 SER A CA 1
ATOM 2263 C C . SER A 1 285 ? -1.423 -1.374 -8.365 1.00 94.88 285 SER A C 1
ATOM 2265 O O . SER A 1 285 ? -2.621 -1.676 -8.338 1.00 94.88 285 SER A O 1
ATOM 2267 N N . HIS A 1 286 ? -0.994 -0.275 -8.999 1.00 93.69 286 HIS A N 1
ATOM 2268 C CA . HIS A 1 286 ? -1.882 0.541 -9.835 1.00 93.69 286 HIS A CA 1
ATOM 2269 C C . HIS A 1 286 ? -2.395 -0.219 -11.051 1.00 93.69 286 HIS A C 1
ATOM 2271 O O . HIS A 1 286 ? -3.570 -0.072 -11.393 1.00 93.69 286 HIS A O 1
ATOM 2277 N N . ASN A 1 287 ? -1.581 -1.087 -11.658 1.00 92.31 287 ASN A N 1
ATOM 2278 C CA . ASN A 1 287 ? -2.019 -1.941 -12.760 1.00 92.31 287 ASN A CA 1
ATOM 2279 C C . ASN A 1 287 ? -3.089 -2.959 -12.346 1.00 92.31 287 ASN A C 1
ATOM 2281 O O . ASN A 1 287 ? -3.934 -3.310 -13.165 1.00 92.31 287 ASN A O 1
ATOM 2285 N N . LEU A 1 288 ? -3.130 -3.358 -11.070 1.00 92.62 288 LEU A N 1
ATOM 2286 C CA . LEU A 1 288 ? -4.234 -4.143 -10.495 1.00 92.62 288 LEU A CA 1
ATOM 2287 C C . LEU A 1 288 ? -5.521 -3.313 -10.300 1.00 92.62 288 LEU A C 1
ATOM 2289 O O . LEU A 1 288 ? -6.586 -3.859 -10.009 1.00 92.62 288 LEU A O 1
ATOM 2293 N N . GLY A 1 289 ? -5.443 -1.995 -10.485 1.00 91.56 289 GLY A N 1
ATOM 2294 C CA . GLY A 1 289 ? -6.538 -1.036 -10.353 1.00 91.56 289 GLY A CA 1
ATOM 2295 C C . GLY A 1 289 ? -6.535 -0.277 -9.037 1.00 91.56 289 GLY A C 1
ATOM 2296 O O . GLY A 1 289 ? -7.413 0.554 -8.833 1.00 91.56 289 GLY A O 1
ATOM 2297 N N . ASN A 1 290 ? -5.567 -0.516 -8.153 1.00 94.00 290 ASN A N 1
ATOM 2298 C CA . ASN A 1 290 ? -5.559 0.095 -6.832 1.00 94.00 290 ASN A CA 1
ATOM 2299 C C . ASN A 1 290 ? -5.271 1.600 -6.911 1.00 94.00 290 ASN A C 1
ATOM 2301 O O . ASN A 1 290 ? -4.363 2.042 -7.612 1.00 94.00 290 ASN A O 1
ATOM 2305 N N . GLY A 1 291 ? -6.049 2.401 -6.181 1.00 93.25 291 GLY A N 1
ATOM 2306 C CA . GLY A 1 291 ? -5.689 3.782 -5.864 1.00 93.25 291 GLY A CA 1
ATOM 2307 C C . GLY A 1 291 ? -4.697 3.889 -4.717 1.00 93.25 291 GLY A C 1
ATOM 2308 O O . GLY A 1 291 ? -4.477 2.912 -3.996 1.00 93.25 291 GLY A O 1
ATOM 2309 N N . HIS A 1 292 ? -4.152 5.091 -4.524 1.00 94.94 292 HIS A N 1
ATOM 2310 C CA . HIS A 1 292 ? -3.338 5.397 -3.351 1.00 94.94 292 HIS A CA 1
ATOM 2311 C C . HIS A 1 292 ? -4.108 5.143 -2.044 1.00 94.94 292 HIS A C 1
ATOM 2313 O O . HIS A 1 292 ? -5.342 5.066 -1.996 1.00 94.94 292 HIS A O 1
ATOM 2319 N N . SER A 1 293 ? -3.360 4.979 -0.961 1.00 95.62 293 SER A N 1
ATOM 2320 C CA . SER A 1 293 ? -3.874 4.867 0.398 1.00 95.62 293 SER A CA 1
ATOM 2321 C C . SER A 1 293 ? -3.317 6.004 1.235 1.00 95.62 293 SER A C 1
ATOM 2323 O O . SER A 1 293 ? -2.113 6.179 1.336 1.00 95.62 293 SER A O 1
ATOM 2325 N N . GLY A 1 294 ? -4.188 6.776 1.864 1.00 94.19 294 GLY A N 1
ATOM 2326 C CA . GLY A 1 294 ? -3.778 7.959 2.600 1.00 94.19 294 GLY A CA 1
ATOM 2327 C C . GLY A 1 294 ? -4.455 8.084 3.948 1.00 94.19 294 GLY A C 1
ATOM 2328 O O . GLY A 1 294 ? -5.162 7.196 4.426 1.00 94.19 294 GLY A O 1
ATOM 2329 N N . MET A 1 295 ? -4.270 9.242 4.565 1.00 92.50 295 MET A N 1
ATOM 2330 C CA . MET A 1 295 ? -5.019 9.623 5.757 1.00 92.50 295 MET A CA 1
ATOM 2331 C C . MET A 1 295 ? -5.302 11.117 5.779 1.00 92.50 295 MET A C 1
ATOM 2333 O O . MET A 1 295 ? -4.641 11.913 5.116 1.00 92.50 295 MET A O 1
ATOM 2337 N N . ILE A 1 296 ? -6.288 11.515 6.579 1.00 88.00 296 ILE A N 1
ATOM 2338 C CA . ILE A 1 296 ? -6.611 12.928 6.757 1.00 88.00 296 ILE A CA 1
ATOM 2339 C C . ILE A 1 296 ? -5.620 13.565 7.736 1.00 88.00 296 ILE A C 1
ATOM 2341 O O . ILE A 1 296 ? -5.654 13.313 8.942 1.00 88.00 296 ILE A O 1
ATOM 2345 N N . VAL A 1 297 ? -4.775 14.468 7.240 1.00 81.94 297 VAL A N 1
ATOM 2346 C CA . VAL A 1 297 ? -3.804 15.217 8.039 1.00 81.94 297 VAL A CA 1
ATOM 2347 C C . VAL A 1 297 ? -4.160 16.696 8.049 1.00 81.94 297 VAL A C 1
ATOM 2349 O O . VAL A 1 297 ? -4.036 17.417 7.065 1.00 81.94 297 VAL A O 1
ATOM 2352 N N . ASN A 1 298 ? -4.586 17.182 9.219 1.00 82.31 298 ASN A N 1
ATOM 2353 C CA . ASN A 1 298 ? -5.102 18.545 9.404 1.00 82.31 298 ASN A CA 1
ATOM 2354 C C . ASN A 1 298 ? -6.310 18.874 8.502 1.00 82.31 298 ASN A C 1
ATOM 2356 O O . ASN A 1 298 ? -6.428 20.002 8.028 1.00 82.31 298 ASN A O 1
ATOM 2360 N N . GLY A 1 299 ? -7.198 17.900 8.280 1.00 85.50 299 GLY A N 1
ATOM 2361 C CA . GLY A 1 299 ? -8.410 18.077 7.472 1.00 85.50 299 GLY A CA 1
ATOM 2362 C C . GLY A 1 299 ? -8.194 17.974 5.961 1.00 85.50 299 GLY A C 1
ATOM 2363 O O . GLY A 1 299 ? -9.137 18.196 5.215 1.00 85.50 299 GLY A O 1
ATOM 2364 N N . VAL A 1 300 ? -6.980 17.642 5.512 1.00 84.56 300 VAL A N 1
ATOM 2365 C CA . VAL A 1 300 ? -6.650 17.434 4.098 1.00 84.56 300 VAL A CA 1
ATOM 2366 C C . VAL A 1 300 ? -6.234 15.984 3.912 1.00 84.56 300 VAL A C 1
ATOM 2368 O O . VAL A 1 300 ? -5.489 15.459 4.739 1.00 84.56 300 VAL A O 1
ATOM 2371 N N . PHE A 1 301 ? -6.743 15.344 2.865 1.00 87.62 301 PHE A N 1
ATOM 2372 C CA . PHE A 1 301 ? -6.287 14.021 2.468 1.00 87.62 301 PHE A CA 1
ATOM 2373 C C . PHE A 1 301 ? -4.844 14.102 1.976 1.00 87.62 301 PHE A C 1
ATOM 2375 O O . PHE A 1 301 ? -4.510 14.958 1.160 1.00 87.62 301 PHE A O 1
ATOM 2382 N N . ASP A 1 302 ? -4.005 13.250 2.542 1.00 86.12 302 ASP A N 1
ATOM 2383 C CA . ASP A 1 302 ? -2.612 13.092 2.163 1.00 86.12 302 ASP A CA 1
ATOM 2384 C C . ASP A 1 302 ? -2.445 11.634 1.731 1.00 86.12 302 ASP A C 1
ATOM 2386 O O . ASP A 1 302 ? -2.479 10.717 2.565 1.00 86.12 302 ASP A O 1
ATOM 2390 N N . ASP A 1 303 ? -2.384 11.436 0.416 1.00 83.81 303 ASP A N 1
ATOM 2391 C CA . ASP A 1 303 ? -2.293 10.142 -0.263 1.00 83.81 303 ASP A CA 1
ATOM 2392 C C . ASP A 1 303 ? -0.945 9.451 -0.034 1.00 83.81 303 ASP A C 1
ATOM 2394 O O . ASP A 1 303 ? -0.798 8.260 -0.293 1.00 83.81 303 ASP A O 1
ATOM 2398 N N . GLU A 1 304 ? 0.005 10.166 0.569 1.00 77.62 304 GLU A N 1
ATOM 2399 C CA . GLU A 1 304 ? 1.300 9.648 0.974 1.00 77.62 304 GLU A CA 1
ATOM 2400 C C . GLU A 1 304 ? 1.362 9.274 2.467 1.00 77.62 304 GLU A C 1
ATOM 2402 O O . GLU A 1 304 ? 2.428 8.998 3.009 1.00 77.62 304 GLU A O 1
ATOM 2407 N N . MET A 1 305 ? 0.252 9.281 3.211 1.00 83.12 305 MET A N 1
ATOM 2408 C CA . MET A 1 305 ? 0.326 9.146 4.675 1.00 83.12 305 MET A CA 1
ATOM 2409 C C . MET A 1 305 ? -0.286 7.883 5.278 1.00 83.12 305 MET A C 1
ATOM 2411 O O . MET A 1 305 ? -0.369 7.823 6.502 1.00 83.12 305 MET A O 1
ATOM 2415 N N . ASP A 1 306 ? -0.635 6.856 4.497 1.00 89.31 306 ASP A N 1
ATOM 2416 C CA . ASP A 1 306 ? -0.927 5.520 5.047 1.00 89.31 306 ASP A CA 1
ATOM 2417 C C . ASP A 1 306 ? 0.368 4.690 5.216 1.00 89.31 306 ASP A C 1
ATOM 2419 O O . ASP A 1 306 ? 0.941 4.242 4.225 1.00 89.31 306 ASP A O 1
ATOM 2423 N N . PRO A 1 307 ? 0.860 4.454 6.450 1.00 84.94 307 PRO A N 1
ATOM 2424 C CA . PRO A 1 307 ? 2.048 3.636 6.695 1.00 84.94 307 PRO A CA 1
ATOM 2425 C C . PRO A 1 307 ? 1.772 2.137 6.779 1.00 84.94 307 PRO A C 1
ATOM 2427 O O . PRO A 1 307 ? 2.684 1.370 7.080 1.00 84.94 307 PRO A O 1
ATOM 2430 N N . THR A 1 308 ? 0.520 1.723 6.612 1.00 87.44 308 THR A N 1
ATOM 2431 C CA . THR A 1 308 ? 0.083 0.339 6.827 1.00 87.44 308 THR A CA 1
ATOM 2432 C C . THR A 1 308 ? -0.011 -0.457 5.533 1.00 87.44 308 THR A C 1
ATOM 2434 O O . THR A 1 308 ? -0.183 -1.671 5.578 1.00 87.44 308 THR A O 1
ATOM 2437 N N . CYS A 1 309 ? 0.124 0.214 4.388 1.00 92.12 309 CYS A N 1
ATOM 2438 C CA . CYS A 1 309 ? -0.156 -0.332 3.071 1.00 92.12 309 CYS A CA 1
ATOM 2439 C C . CYS A 1 309 ? 0.917 0.072 2.060 1.00 92.12 309 CYS A C 1
ATOM 2441 O O . CYS A 1 309 ? 1.344 1.224 2.057 1.00 92.12 309 CYS A O 1
ATOM 2443 N N . ILE A 1 310 ? 1.264 -0.825 1.131 1.00 93.00 310 ILE A N 1
ATOM 2444 C CA . ILE A 1 310 ? 2.143 -0.491 -0.005 1.00 93.00 310 ILE A CA 1
ATOM 2445 C C . ILE A 1 310 ? 1.605 0.677 -0.847 1.00 93.00 310 ILE A C 1
ATOM 2447 O O . ILE A 1 310 ? 2.375 1.484 -1.349 1.00 93.00 310 ILE A O 1
ATOM 2451 N N . MET A 1 311 ? 0.281 0.821 -0.964 1.00 94.62 311 MET A N 1
ATOM 2452 C CA . MET A 1 311 ? -0.332 1.908 -1.736 1.00 94.62 311 MET A CA 1
ATOM 2453 C C . MET A 1 311 ? -0.308 3.258 -1.022 1.00 94.62 311 MET A C 1
ATOM 2455 O O . MET A 1 311 ? -0.791 4.231 -1.592 1.00 94.62 311 MET A O 1
ATOM 2459 N N . GLY A 1 312 ? 0.175 3.330 0.217 1.00 90.94 312 GLY A N 1
ATOM 2460 C CA . GLY A 1 312 ? 0.434 4.605 0.873 1.00 90.94 312 GLY A CA 1
ATOM 2461 C C . GLY A 1 312 ? 1.870 5.058 0.698 1.00 90.94 312 GLY A C 1
ATOM 2462 O O . GLY A 1 312 ? 2.734 4.286 0.302 1.00 90.94 312 GLY A O 1
ATOM 2463 N N . GLY A 1 313 ? 2.130 6.330 0.985 1.00 74.38 313 GLY A N 1
ATOM 2464 C CA . GLY A 1 313 ? 3.430 6.966 0.733 1.00 74.38 313 GLY A CA 1
ATOM 2465 C C . GLY A 1 313 ? 4.272 7.223 1.975 1.00 74.38 313 GLY A C 1
ATOM 2466 O O . GLY A 1 313 ? 4.939 8.253 2.054 1.00 74.38 313 GLY A O 1
ATOM 2467 N N . ALA A 1 314 ? 4.222 6.362 2.993 1.00 50.53 314 ALA A N 1
ATOM 2468 C CA . ALA A 1 314 ? 4.729 6.726 4.313 1.00 50.53 314 ALA A CA 1
ATOM 2469 C C . ALA A 1 314 ? 6.260 6.755 4.435 1.00 50.53 314 ALA A C 1
ATOM 2471 O O . ALA A 1 314 ? 6.820 6.043 5.252 1.00 50.53 314 ALA A O 1
ATOM 2472 N N . ASP A 1 315 ? 6.957 7.620 3.700 1.00 51.19 315 ASP A N 1
ATOM 2473 C CA . ASP A 1 315 ? 8.383 7.939 3.850 1.00 51.19 315 ASP A CA 1
ATOM 2474 C C . ASP A 1 315 ? 9.371 6.772 3.680 1.00 51.19 315 ASP A C 1
ATOM 2476 O O . ASP A 1 315 ? 10.575 7.019 3.626 1.00 51.19 315 ASP A O 1
ATOM 2480 N N . VAL A 1 316 ? 8.865 5.542 3.562 1.00 53.25 316 VAL A N 1
ATOM 2481 C CA . VAL A 1 316 ? 9.589 4.290 3.335 1.00 53.25 316 VAL A CA 1
ATOM 2482 C C . VAL A 1 316 ? 10.446 4.407 2.065 1.00 53.25 316 VAL A C 1
ATOM 2484 O O . VAL A 1 316 ? 11.591 3.975 2.036 1.00 53.25 316 VAL A O 1
ATOM 2487 N N . TYR A 1 317 ? 9.930 5.131 1.072 1.00 56.31 317 TYR A N 1
ATOM 2488 C CA . TYR A 1 317 ? 10.515 5.343 -0.250 1.00 56.31 317 TYR A CA 1
ATOM 2489 C C . TYR A 1 317 ? 11.692 6.332 -0.315 1.00 56.31 317 TYR A C 1
ATOM 2491 O O . TYR A 1 317 ? 12.340 6.460 -1.355 1.00 56.31 317 TYR A O 1
ATOM 2499 N N . ASN A 1 318 ? 11.970 7.079 0.760 1.00 51.44 318 ASN A N 1
ATOM 2500 C CA . ASN A 1 318 ? 12.952 8.173 0.728 1.00 51.44 318 ASN A CA 1
ATOM 2501 C C . ASN A 1 318 ? 14.411 7.717 0.902 1.00 51.44 318 ASN A C 1
ATOM 2503 O O . ASN A 1 318 ? 15.297 8.570 1.006 1.00 51.44 318 ASN A O 1
ATOM 2507 N N . ASP A 1 319 ? 14.676 6.408 0.933 1.00 55.59 319 ASP A N 1
ATOM 2508 C CA . ASP A 1 319 ? 16.027 5.872 1.097 1.00 55.59 319 ASP A CA 1
ATOM 2509 C C . ASP A 1 319 ? 16.431 4.827 0.050 1.00 55.59 319 ASP A C 1
ATOM 2511 O O . ASP A 1 319 ? 17.248 3.955 0.322 1.00 55.59 319 ASP A O 1
ATOM 2515 N N . VAL A 1 320 ? 15.982 4.993 -1.200 1.00 54.22 320 VAL A N 1
ATOM 2516 C CA . VAL A 1 320 ? 16.551 4.267 -2.363 1.00 54.22 320 VAL A CA 1
ATOM 2517 C C . VAL A 1 320 ? 18.083 4.446 -2.444 1.00 54.22 320 VAL A C 1
ATOM 2519 O O . VAL A 1 320 ? 18.798 3.673 -3.076 1.00 54.22 320 VAL A O 1
ATOM 2522 N N . SER A 1 321 ? 18.618 5.478 -1.776 1.00 49.66 321 SER A N 1
ATOM 2523 C CA . SER A 1 321 ? 20.049 5.756 -1.661 1.00 49.66 321 SER A CA 1
ATOM 2524 C C . SER A 1 321 ? 20.817 4.924 -0.629 1.00 49.66 321 SER A C 1
ATOM 2526 O O . SER A 1 321 ? 22.049 4.933 -0.696 1.00 49.66 321 SER A O 1
ATOM 2528 N N . SER A 1 322 ? 20.169 4.249 0.329 1.00 52.28 322 SER A N 1
ATOM 2529 C CA . SER A 1 322 ? 20.897 3.458 1.337 1.00 52.28 322 SER A CA 1
ATOM 2530 C C . SER A 1 322 ? 21.253 2.052 0.884 1.00 52.28 322 SER A C 1
ATOM 2532 O O . SER A 1 322 ? 22.031 1.391 1.574 1.00 52.28 322 SER A O 1
ATOM 2534 N N . GLY A 1 323 ? 20.752 1.616 -0.276 1.00 55.44 323 GLY A N 1
ATOM 2535 C CA . GLY A 1 323 ? 21.061 0.300 -0.828 1.00 55.44 323 GLY A CA 1
ATOM 2536 C C . GLY A 1 323 ? 20.537 -0.848 0.035 1.00 55.44 323 GLY A C 1
ATOM 2537 O O . GLY A 1 323 ? 21.188 -1.885 0.106 1.00 55.44 323 GLY A O 1
ATOM 2538 N N . GLN A 1 324 ? 19.413 -0.654 0.730 1.00 62.03 324 GLN A N 1
ATOM 2539 C CA . GLN A 1 324 ? 18.684 -1.760 1.348 1.00 62.03 324 GLN A CA 1
ATOM 2540 C C . GLN A 1 324 ? 17.829 -2.432 0.270 1.00 62.03 324 GLN A C 1
ATOM 2542 O O . GLN A 1 324 ? 16.700 -2.014 0.044 1.00 62.03 324 GLN A O 1
ATOM 2547 N N . ASP A 1 325 ? 18.396 -3.417 -0.428 1.00 60.56 325 ASP A N 1
ATOM 2548 C CA . ASP A 1 325 ? 17.683 -4.201 -1.450 1.00 60.56 325 ASP A CA 1
ATOM 2549 C C . ASP A 1 325 ? 16.585 -5.096 -0.843 1.00 60.56 325 ASP A C 1
ATOM 2551 O O . ASP A 1 325 ? 15.552 -5.305 -1.462 1.00 60.56 325 ASP A O 1
ATOM 2555 N N . ASP A 1 326 ? 16.749 -5.521 0.412 1.00 68.69 326 ASP A N 1
ATOM 2556 C CA . ASP A 1 326 ? 15.865 -6.490 1.067 1.00 68.69 326 ASP A CA 1
ATOM 2557 C C . ASP A 1 326 ? 14.753 -5.880 1.957 1.00 68.69 326 ASP A C 1
ATOM 2559 O O . ASP A 1 326 ? 14.206 -6.546 2.847 1.00 68.69 326 ASP A O 1
ATOM 2563 N N . PHE A 1 327 ? 14.419 -4.599 1.781 1.00 80.06 327 PHE A N 1
ATOM 2564 C CA . PHE A 1 327 ? 13.381 -3.925 2.568 1.00 80.06 327 PHE A CA 1
ATOM 2565 C C . PHE A 1 327 ? 12.095 -3.769 1.760 1.00 80.06 327 PHE A C 1
ATOM 2567 O O . PHE A 1 327 ? 12.111 -3.220 0.666 1.00 80.06 327 PHE A O 1
ATOM 2574 N N . GLY A 1 328 ? 10.960 -4.216 2.301 1.00 82.50 328 GLY A N 1
ATOM 2575 C CA . GLY A 1 328 ? 9.681 -3.990 1.626 1.00 82.50 328 GLY A CA 1
ATOM 2576 C C . GLY A 1 328 ? 8.535 -4.924 1.976 1.00 82.50 328 GLY A C 1
ATOM 2577 O O . GLY A 1 328 ? 7.517 -4.930 1.289 1.00 82.50 328 GLY A O 1
ATOM 2578 N N . ARG A 1 329 ? 8.670 -5.726 3.033 1.00 92.25 329 ARG A N 1
ATOM 2579 C CA . ARG A 1 329 ? 7.637 -6.648 3.524 1.00 92.25 329 ARG A CA 1
ATOM 2580 C C . ARG A 1 329 ? 6.501 -5.873 4.192 1.00 92.25 329 ARG A C 1
ATOM 2582 O O . ARG A 1 329 ? 6.390 -5.824 5.420 1.00 92.25 329 ARG A O 1
ATOM 2589 N N . ILE A 1 330 ? 5.690 -5.240 3.351 1.00 92.31 330 ILE A N 1
ATOM 2590 C CA . ILE A 1 330 ? 4.441 -4.556 3.660 1.00 92.31 330 ILE A CA 1
ATOM 2591 C C . ILE A 1 330 ? 3.389 -4.996 2.639 1.00 92.31 330 ILE A C 1
ATOM 2593 O O . ILE A 1 330 ? 3.642 -5.052 1.435 1.00 92.31 330 ILE A O 1
ATOM 2597 N N . CYS A 1 331 ? 2.199 -5.327 3.124 1.00 96.19 331 CYS A N 1
ATOM 2598 C CA . CYS A 1 331 ? 1.098 -5.782 2.283 1.00 96.19 331 CYS A CA 1
ATOM 2599 C C . CYS A 1 331 ? 0.061 -4.680 2.081 1.00 96.19 331 CYS A C 1
ATOM 2601 O O . CYS A 1 331 ? 0.238 -3.547 2.516 1.00 96.19 331 CYS A O 1
ATOM 2603 N N . PHE A 1 332 ? -1.015 -4.995 1.369 1.00 97.00 332 PHE A N 1
ATOM 2604 C CA . PHE A 1 332 ? -2.149 -4.094 1.237 1.00 97.00 332 PHE A CA 1
ATOM 2605 C C . PHE A 1 332 ? -2.923 -3.949 2.552 1.00 97.00 332 PHE A C 1
ATOM 2607 O O . PHE A 1 332 ? -3.010 -4.895 3.332 1.00 97.00 332 PHE A O 1
ATOM 2614 N N . ASN A 1 333 ? -3.568 -2.796 2.753 1.00 97.44 333 ASN A N 1
ATOM 2615 C CA . ASN A 1 333 ? -4.571 -2.640 3.807 1.00 97.44 333 ASN A CA 1
ATOM 2616 C C . ASN A 1 333 ? -5.825 -3.496 3.529 1.00 97.44 333 ASN A C 1
ATOM 2618 O O . ASN A 1 333 ? -5.969 -4.144 2.484 1.00 97.44 333 ASN A O 1
ATOM 2622 N N . ALA A 1 334 ? -6.763 -3.469 4.476 1.00 98.38 334 ALA A N 1
ATOM 2623 C CA . ALA A 1 334 ? -7.985 -4.266 4.446 1.00 98.38 334 ALA A CA 1
ATOM 2624 C C . ALA A 1 334 ? -8.830 -4.064 3.173 1.00 98.38 334 ALA A C 1
ATOM 2626 O O . ALA A 1 334 ? -9.282 -5.040 2.576 1.00 98.38 334 ALA A O 1
ATOM 2627 N N . ALA A 1 335 ? -9.017 -2.818 2.723 1.00 98.12 335 ALA A N 1
ATOM 2628 C CA . ALA A 1 335 ? -9.855 -2.522 1.560 1.00 98.12 335 ALA A CA 1
ATOM 2629 C C . ALA A 1 335 ? -9.246 -3.051 0.260 1.00 98.12 335 ALA A C 1
ATOM 2631 O O . ALA A 1 335 ? -9.919 -3.706 -0.532 1.00 98.12 335 ALA A O 1
ATOM 2632 N N . LYS A 1 336 ? -7.952 -2.806 0.056 1.00 97.31 336 LYS A N 1
ATOM 2633 C CA . LYS A 1 336 ? -7.228 -3.253 -1.137 1.00 97.31 336 LYS A CA 1
ATOM 2634 C C . LYS A 1 336 ? -7.107 -4.781 -1.174 1.00 97.31 336 LYS A C 1
ATOM 2636 O O . LYS A 1 336 ? -7.335 -5.382 -2.217 1.00 97.31 336 LYS A O 1
ATOM 2641 N N . THR A 1 337 ? -6.871 -5.418 -0.028 1.00 98.00 337 THR A N 1
ATOM 2642 C CA . THR A 1 337 ? -6.904 -6.886 0.104 1.00 98.00 337 THR A CA 1
ATOM 2643 C C . THR A 1 337 ? -8.268 -7.459 -0.289 1.00 98.00 337 THR A C 1
ATOM 2645 O O . THR A 1 337 ? -8.329 -8.380 -1.101 1.00 98.00 337 THR A O 1
ATOM 2648 N N . TYR A 1 338 ? -9.357 -6.862 0.211 1.00 98.00 338 TYR A N 1
ATOM 2649 C CA . TYR A 1 338 ? -10.725 -7.265 -0.120 1.00 98.00 338 TYR A CA 1
ATOM 2650 C C . TYR A 1 338 ? -11.017 -7.148 -1.619 1.00 98.00 338 TYR A C 1
ATOM 2652 O O . TYR A 1 338 ? -11.454 -8.106 -2.250 1.00 98.00 338 TYR A O 1
ATOM 2660 N N . TYR A 1 339 ? -10.761 -5.978 -2.211 1.00 96.31 339 TYR A N 1
ATOM 2661 C CA . TYR A 1 339 ? -11.060 -5.749 -3.625 1.00 96.31 339 TYR A CA 1
ATOM 2662 C C . TYR A 1 339 ? -10.179 -6.583 -4.557 1.00 96.31 339 TYR A C 1
ATOM 2664 O O . TYR A 1 339 ? -10.619 -6.933 -5.651 1.00 96.31 339 TYR A O 1
ATOM 2672 N N . ASN A 1 340 ? -8.976 -6.971 -4.133 1.00 95.88 340 ASN A N 1
ATOM 2673 C CA . ASN A 1 340 ? -8.139 -7.879 -4.910 1.00 95.88 340 ASN A CA 1
ATOM 2674 C C . ASN A 1 340 ? -8.601 -9.345 -4.893 1.00 95.88 340 ASN A C 1
ATOM 2676 O O . ASN A 1 340 ? -7.979 -10.164 -5.567 1.00 95.88 340 ASN A O 1
ATOM 2680 N N . ASP A 1 341 ? -9.689 -9.670 -4.184 1.00 95.38 341 ASP A N 1
ATOM 2681 C CA . ASP A 1 341 ? -10.186 -11.041 -3.996 1.00 95.38 341 ASP A CA 1
ATOM 2682 C C . ASP A 1 341 ? -9.145 -11.942 -3.302 1.00 95.38 341 ASP A C 1
ATOM 2684 O O . ASP A 1 341 ? -9.025 -13.146 -3.544 1.00 95.38 341 ASP A O 1
ATOM 2688 N N . TRP A 1 342 ? -8.332 -11.338 -2.432 1.00 96.56 342 TRP A N 1
ATOM 2689 C CA . TRP A 1 342 ? -7.321 -12.041 -1.652 1.00 96.56 342 TRP A CA 1
ATOM 2690 C C . TRP A 1 342 ? -7.897 -12.425 -0.298 1.00 96.56 342 TRP A C 1
ATOM 2692 O O . TRP A 1 342 ? -8.518 -11.610 0.380 1.00 96.56 342 TRP A O 1
ATOM 2702 N N . PHE A 1 343 ? -7.673 -13.680 0.098 1.00 96.62 343 PHE A N 1
ATOM 2703 C CA . PHE A 1 343 ? -8.251 -14.263 1.314 1.00 96.62 343 PHE A CA 1
ATOM 2704 C C . PHE A 1 343 ? -9.785 -14.189 1.356 1.00 96.62 343 PHE A C 1
ATOM 2706 O O . PHE A 1 343 ? -10.350 -14.090 2.437 1.00 96.62 343 PHE A O 1
ATOM 2713 N N . ASN A 1 344 ? -10.458 -14.247 0.204 1.00 95.44 344 ASN A N 1
ATOM 2714 C CA . ASN A 1 344 ? -11.917 -14.158 0.091 1.00 95.44 344 ASN A CA 1
ATOM 2715 C C . ASN A 1 344 ? -12.679 -15.173 0.963 1.00 95.44 344 ASN A C 1
ATOM 2717 O O . ASN A 1 344 ? -13.681 -14.808 1.576 1.00 95.44 344 ASN A O 1
ATOM 2721 N N . ASP A 1 345 ? -12.137 -16.385 1.111 1.00 95.56 345 ASP A N 1
ATOM 2722 C CA . ASP A 1 345 ? -12.626 -17.428 2.029 1.00 95.56 345 ASP A CA 1
ATOM 2723 C C . ASP A 1 345 ? -12.595 -17.013 3.518 1.00 95.56 345 ASP A C 1
ATOM 2725 O O . ASP A 1 345 ? -13.234 -17.645 4.356 1.00 95.56 345 ASP A O 1
ATOM 2729 N N . TYR A 1 346 ? -11.861 -15.949 3.847 1.00 97.38 346 TYR A N 1
ATOM 2730 C CA . TYR A 1 346 ? -11.652 -15.399 5.188 1.00 97.38 346 TYR A CA 1
ATOM 2731 C C . TYR A 1 346 ? -12.076 -13.925 5.259 1.00 97.38 346 TYR A C 1
ATOM 2733 O O . TYR A 1 346 ? -11.473 -13.121 5.975 1.00 97.38 346 TYR A O 1
ATOM 2741 N N . THR A 1 347 ? -13.085 -13.542 4.477 1.00 97.44 347 THR A N 1
ATOM 2742 C CA . THR A 1 347 ? -13.695 -12.213 4.558 1.00 97.44 347 THR A CA 1
ATOM 2743 C C . THR A 1 347 ? -15.090 -12.294 5.157 1.00 97.44 347 THR A C 1
ATOM 2745 O O . THR A 1 347 ? -15.850 -13.216 4.862 1.00 97.44 347 THR A O 1
ATOM 2748 N N . TYR A 1 348 ? -15.444 -11.305 5.977 1.00 98.12 348 TYR A N 1
ATOM 2749 C CA . TYR A 1 348 ? -16.777 -11.194 6.560 1.00 98.12 348 TYR A CA 1
ATOM 2750 C C . TYR A 1 348 ? -17.416 -9.855 6.213 1.00 98.12 348 TYR A C 1
ATOM 2752 O O . TYR A 1 348 ? -16.835 -8.796 6.448 1.00 98.12 348 TYR A O 1
ATOM 2760 N N . ASP A 1 349 ? -18.638 -9.906 5.691 1.00 98.06 349 ASP A N 1
ATOM 2761 C CA . ASP A 1 349 ? -19.453 -8.733 5.397 1.00 98.06 349 ASP A CA 1
ATOM 2762 C C . ASP A 1 349 ? -20.577 -8.603 6.423 1.00 98.06 349 ASP A C 1
ATOM 2764 O O . ASP A 1 349 ? -21.339 -9.546 6.637 1.00 98.06 349 ASP A O 1
ATOM 2768 N N . VAL A 1 350 ? -20.765 -7.406 6.977 1.00 97.56 350 VAL A N 1
ATOM 2769 C CA . VAL A 1 350 ? -21.893 -7.127 7.872 1.00 97.56 350 VAL A CA 1
ATOM 2770 C C . VAL A 1 350 ? -22.514 -5.764 7.588 1.00 97.56 350 VAL A C 1
ATOM 2772 O O . VAL A 1 350 ? -21.825 -4.787 7.290 1.00 97.56 350 VAL A O 1
ATOM 2775 N N . ALA A 1 351 ? -23.842 -5.707 7.683 1.00 97.94 351 ALA A N 1
ATOM 2776 C CA . ALA A 1 351 ? -24.603 -4.465 7.724 1.00 97.94 351 ALA A CA 1
ATOM 2777 C C . ALA A 1 351 ? -24.902 -4.146 9.198 1.00 97.94 351 ALA A C 1
ATOM 2779 O O . ALA A 1 351 ? -25.810 -4.765 9.767 1.00 97.94 351 ALA A O 1
ATOM 2780 N N . PRO A 1 352 ? -24.144 -3.231 9.833 1.00 96.62 352 PRO A N 1
ATOM 2781 C CA . PRO A 1 352 ? -24.093 -3.126 11.287 1.00 96.62 352 PRO A CA 1
ATOM 2782 C C . PRO A 1 352 ? -25.389 -2.583 11.913 1.00 96.62 352 PRO A C 1
ATOM 2784 O O . PRO A 1 352 ? -25.5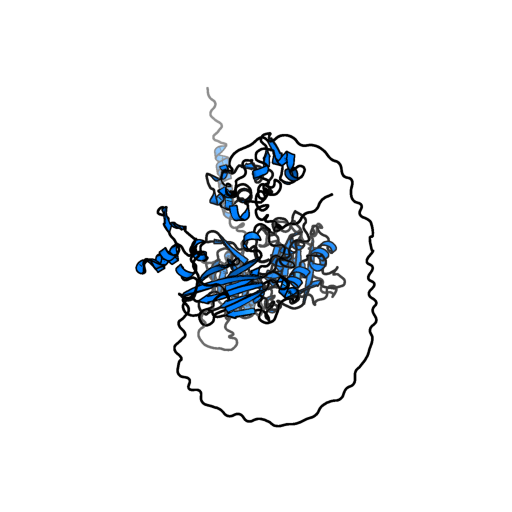79 -2.697 13.117 1.00 96.62 352 PRO A O 1
ATOM 2787 N N . SER A 1 353 ? -26.303 -2.023 11.111 1.00 95.19 353 SER A N 1
ATOM 2788 C CA . SER A 1 353 ? -27.640 -1.621 11.575 1.00 95.19 353 SER A CA 1
ATOM 2789 C C . SER A 1 353 ? -28.612 -2.791 11.752 1.00 95.19 353 SER A C 1
ATOM 2791 O O . SER A 1 353 ? -29.627 -2.627 12.426 1.00 95.19 353 SER A O 1
ATOM 2793 N N . ASN A 1 354 ? -28.340 -3.942 11.125 1.00 96.12 354 ASN A N 1
ATOM 2794 C CA . ASN A 1 354 ? -29.221 -5.118 11.141 1.00 96.12 354 ASN A CA 1
ATOM 2795 C C . ASN A 1 354 ? -28.604 -6.302 11.886 1.00 96.12 354 ASN A C 1
ATOM 2797 O O . ASN A 1 354 ? -29.327 -7.080 12.497 1.00 96.12 354 ASN A O 1
ATOM 2801 N N . ASN A 1 355 ? -27.281 -6.441 11.816 1.00 96.50 355 ASN A N 1
ATOM 2802 C CA . ASN A 1 355 ? -26.527 -7.505 12.463 1.00 96.50 355 ASN A CA 1
ATOM 2803 C C . ASN A 1 355 ? -25.269 -6.922 13.088 1.00 96.50 355 ASN A C 1
ATOM 2805 O O . ASN A 1 355 ? -24.696 -5.976 12.565 1.00 96.50 355 ASN A O 1
ATOM 2809 N N . SER A 1 356 ? -24.801 -7.523 14.162 1.00 95.88 356 SER A N 1
ATOM 2810 C CA . SER A 1 356 ? -23.491 -7.255 14.730 1.00 95.88 356 SER A CA 1
ATOM 2811 C C . SER A 1 356 ? -22.425 -8.189 14.149 1.00 95.88 356 SER A C 1
ATOM 2813 O O . SER A 1 356 ? -22.721 -9.202 13.511 1.00 95.88 356 SER A O 1
ATOM 2815 N N . PHE A 1 357 ? -21.161 -7.843 14.374 1.00 96.50 357 PHE A N 1
ATOM 2816 C CA . PHE A 1 357 ? -20.033 -8.749 14.214 1.00 96.50 357 PHE A CA 1
ATOM 2817 C C . PHE A 1 357 ? -19.327 -8.924 15.553 1.00 96.50 357 PHE A C 1
ATOM 2819 O O . PHE A 1 357 ? -19.043 -7.939 16.234 1.00 96.50 357 PHE A O 1
ATOM 2826 N N . GLN A 1 358 ? -18.981 -10.166 15.869 1.00 96.31 358 GLN A N 1
ATOM 2827 C CA . GLN A 1 358 ? -18.011 -10.514 16.892 1.00 96.31 358 GLN A CA 1
ATOM 2828 C C . GLN A 1 358 ? -17.176 -11.681 16.372 1.00 96.31 358 GLN A C 1
ATOM 2830 O O . GLN A 1 358 ? -17.716 -12.738 16.056 1.00 96.31 358 GLN A O 1
ATOM 2835 N N . GLY A 1 359 ? -15.864 -11.498 16.280 1.00 95.88 359 GLY A N 1
ATOM 2836 C CA . GLY A 1 359 ? -14.990 -12.532 15.741 1.00 95.88 359 GLY A CA 1
ATOM 2837 C C . GLY A 1 359 ? -13.517 -12.172 15.805 1.00 95.88 359 GLY A C 1
ATOM 2838 O O . GLY A 1 359 ? -13.132 -11.114 16.305 1.00 95.88 359 GLY A O 1
ATOM 2839 N N . ASP A 1 360 ? -12.696 -13.075 15.286 1.00 97.81 360 ASP A N 1
ATOM 2840 C CA . ASP A 1 360 ? -11.244 -12.957 15.315 1.00 97.81 360 ASP A CA 1
ATOM 2841 C C . ASP A 1 360 ? -10.741 -12.429 13.963 1.00 97.81 360 ASP A C 1
ATOM 2843 O O . ASP A 1 360 ? -11.053 -12.997 12.912 1.00 97.81 360 ASP A O 1
ATOM 2847 N N . LEU A 1 361 ? -9.963 -11.343 13.998 1.00 98.50 361 LEU A N 1
ATOM 2848 C CA . LEU A 1 361 ? -9.192 -10.834 12.866 1.00 98.50 361 LEU A CA 1
ATOM 2849 C C . LEU A 1 361 ? -7.745 -11.314 12.969 1.00 98.50 361 LEU A C 1
ATOM 2851 O O . LEU A 1 361 ? -7.015 -10.905 13.871 1.00 98.50 361 LEU A O 1
ATOM 2855 N N . VAL A 1 362 ? -7.337 -12.171 12.043 1.00 98.12 362 VAL A N 1
ATOM 2856 C CA . VAL A 1 362 ? -6.005 -12.779 11.963 1.00 98.12 362 VAL A CA 1
ATOM 2857 C C . VAL A 1 362 ? -5.083 -11.905 11.115 1.00 98.12 362 VAL A C 1
ATOM 2859 O O . VAL A 1 362 ? -5.514 -11.292 10.135 1.00 98.12 362 VAL A O 1
ATOM 2862 N N . GLY A 1 363 ? -3.806 -11.837 11.494 1.00 96.62 363 GLY A N 1
ATOM 2863 C CA . GLY A 1 363 ? -2.807 -11.100 10.726 1.00 96.62 363 GLY A CA 1
ATOM 2864 C C . GLY A 1 363 ? -2.551 -11.726 9.351 1.00 96.62 363 GLY A C 1
ATOM 2865 O O . GLY A 1 363 ? -2.603 -12.945 9.179 1.00 96.62 363 GLY A O 1
ATOM 2866 N N . THR A 1 364 ? -2.207 -10.903 8.356 1.00 96.56 364 THR A N 1
ATOM 2867 C CA . THR A 1 364 ? -1.891 -11.384 6.997 1.00 96.56 364 THR A CA 1
ATOM 2868 C C . THR A 1 364 ? -0.788 -12.442 7.004 1.00 96.56 364 THR A C 1
ATOM 2870 O O . THR A 1 364 ? -0.877 -13.424 6.271 1.00 96.56 364 THR A O 1
ATOM 2873 N N . ASN A 1 365 ? 0.226 -12.288 7.861 1.00 96.75 365 ASN A N 1
ATOM 2874 C CA . ASN A 1 365 ? 1.313 -13.256 7.984 1.00 96.75 365 ASN A CA 1
ATOM 2875 C C . ASN A 1 365 ? 0.827 -14.667 8.374 1.00 96.75 365 ASN A C 1
ATOM 2877 O O . ASN A 1 365 ? 1.265 -15.661 7.796 1.00 96.75 365 ASN A O 1
ATOM 2881 N N . ASP A 1 366 ? -0.115 -14.783 9.298 1.00 97.06 366 ASP A N 1
ATOM 2882 C CA . ASP A 1 366 ? -0.642 -16.085 9.710 1.00 97.06 366 ASP A CA 1
ATOM 2883 C C . ASP A 1 366 ? -1.549 -16.704 8.655 1.00 97.06 366 ASP A C 1
ATOM 2885 O O . ASP A 1 366 ? -1.505 -17.915 8.413 1.00 97.06 366 ASP A O 1
ATOM 2889 N N . ALA A 1 367 ? -2.331 -15.869 7.967 1.00 96.50 367 ALA A N 1
ATOM 2890 C CA . ALA A 1 367 ? -3.159 -16.311 6.856 1.00 96.50 367 ALA A CA 1
ATOM 2891 C C . ALA A 1 367 ? -2.304 -16.921 5.731 1.00 96.50 367 ALA A C 1
ATOM 2893 O O . ALA A 1 367 ? -2.605 -18.013 5.243 1.00 96.50 367 ALA A O 1
ATOM 2894 N N . VAL A 1 368 ? -1.193 -16.274 5.360 1.00 96.25 368 VAL A N 1
ATOM 2895 C CA . VAL A 1 368 ? -0.305 -16.771 4.290 1.00 96.25 368 VAL A CA 1
ATOM 2896 C C . VAL A 1 368 ? 0.442 -18.039 4.707 1.00 96.25 368 VAL A C 1
ATOM 2898 O O . VAL A 1 368 ? 0.674 -18.919 3.877 1.00 96.25 368 VAL A O 1
ATOM 2901 N N . ASN A 1 369 ? 0.741 -18.180 6.002 1.00 96.06 369 ASN A N 1
ATOM 2902 C CA . ASN A 1 369 ? 1.360 -19.370 6.585 1.00 96.06 369 ASN A CA 1
ATOM 2903 C C . ASN A 1 369 ? 0.351 -20.481 6.930 1.00 96.06 369 ASN A C 1
ATOM 2905 O O . ASN A 1 369 ? 0.733 -21.481 7.540 1.00 96.06 369 ASN A O 1
ATOM 2909 N N . LYS A 1 370 ? -0.917 -20.348 6.510 1.00 95.12 370 LYS A N 1
ATOM 2910 C CA . LYS A 1 370 ? -1.994 -21.333 6.727 1.00 95.12 370 LYS A CA 1
ATOM 2911 C C . LYS A 1 370 ? -2.228 -21.660 8.207 1.00 95.12 370 LYS A C 1
ATOM 2913 O O . LYS A 1 370 ? -2.558 -22.793 8.548 1.00 95.12 370 LYS A O 1
ATOM 2918 N N . GLN A 1 371 ? -2.038 -20.670 9.074 1.00 95.69 371 GLN A N 1
ATOM 2919 C CA . GLN A 1 371 ? -2.299 -20.782 10.510 1.00 95.69 371 GLN A CA 1
ATOM 2920 C C . GLN A 1 371 ? -3.713 -20.325 10.884 1.00 95.69 371 GLN A C 1
ATOM 2922 O O . GLN A 1 371 ? -4.163 -20.575 12.000 1.00 95.69 371 GLN A O 1
ATOM 2927 N N . ILE A 1 372 ? -4.419 -19.684 9.948 1.00 95.19 372 ILE A N 1
ATOM 2928 C CA . ILE A 1 372 ? -5.819 -19.293 10.106 1.00 95.19 372 ILE A CA 1
ATOM 2929 C C . ILE A 1 372 ? -6.721 -20.519 10.319 1.00 95.19 372 ILE A C 1
ATOM 2931 O O . ILE A 1 372 ? -6.596 -21.535 9.631 1.00 95.19 372 ILE A O 1
ATOM 2935 N N . GLN A 1 373 ? -7.621 -20.423 11.294 1.00 94.19 373 GLN A N 1
ATOM 2936 C CA . GLN A 1 373 ? -8.570 -21.471 11.669 1.00 94.19 373 GLN A CA 1
ATOM 2937 C C . GLN A 1 373 ? -9.962 -21.193 11.085 1.00 94.19 373 GLN A C 1
ATOM 2939 O O . GLN A 1 373 ? -10.249 -20.100 10.598 1.00 94.19 373 GLN A O 1
ATOM 2944 N N . SER A 1 374 ? -10.852 -22.189 11.145 1.00 89.69 374 SER A N 1
ATOM 2945 C CA . SER A 1 374 ? -12.267 -21.991 10.807 1.00 89.69 374 SER A CA 1
ATOM 2946 C C . SER A 1 374 ? -12.877 -20.886 11.675 1.00 89.69 374 SER A C 1
ATOM 2948 O O . SER A 1 374 ? -12.565 -20.822 12.859 1.00 89.69 374 SER A O 1
ATOM 2950 N N . GLU A 1 375 ? -13.765 -20.069 11.100 1.00 91.69 375 GLU A N 1
ATOM 2951 C CA . GLU A 1 375 ? -14.459 -18.932 11.751 1.00 91.69 375 GLU A CA 1
ATOM 2952 C C . GLU A 1 375 ? -13.603 -17.675 11.984 1.00 91.69 375 GLU A C 1
ATOM 2954 O O . GLU A 1 375 ? -14.131 -16.625 12.357 1.00 91.69 375 GLU A O 1
ATOM 2959 N N . GLN A 1 376 ? -12.302 -17.739 11.706 1.00 96.88 376 GLN A N 1
ATOM 2960 C CA . GLN A 1 376 ? -11.430 -16.572 11.736 1.00 96.88 376 GLN A CA 1
ATOM 2961 C C . GLN A 1 376 ? -11.436 -15.839 10.392 1.00 96.88 376 GLN A C 1
ATOM 2963 O O . GLN A 1 376 ? -11.630 -16.440 9.334 1.00 96.88 376 GLN A O 1
ATOM 2968 N N . ASN A 1 377 ? -11.197 -14.529 10.432 1.00 98.31 377 ASN A N 1
ATOM 2969 C CA . ASN A 1 377 ? -11.252 -13.664 9.259 1.00 98.31 377 ASN A CA 1
ATOM 2970 C C . ASN A 1 377 ? -9.950 -12.877 9.114 1.00 98.31 377 ASN A C 1
ATOM 2972 O O . ASN A 1 377 ? -9.311 -12.534 10.099 1.00 98.31 377 ASN A O 1
ATOM 2976 N N . VAL A 1 378 ? -9.566 -12.551 7.887 1.00 98.12 378 VAL A N 1
ATOM 2977 C CA . VAL A 1 378 ? -8.482 -11.604 7.589 1.00 98.12 378 VAL A CA 1
ATOM 2978 C C . VAL A 1 378 ? -9.050 -10.195 7.426 1.00 98.12 378 VAL A C 1
ATOM 2980 O O . VAL A 1 378 ? -8.461 -9.225 7.902 1.00 98.12 378 VAL A O 1
ATOM 2983 N N . VAL A 1 379 ? -10.218 -10.078 6.781 1.00 98.56 379 VAL A N 1
ATOM 2984 C CA . VAL A 1 379 ? -10.884 -8.793 6.539 1.00 98.56 379 VAL A CA 1
ATOM 2985 C C . VAL A 1 379 ? -12.318 -8.814 7.049 1.00 98.56 379 VAL A C 1
ATOM 2987 O O . VAL A 1 379 ? -13.111 -9.675 6.673 1.00 98.56 379 VAL A O 1
ATOM 2990 N N . LEU A 1 380 ? -12.674 -7.799 7.832 1.00 98.69 380 LEU A N 1
ATOM 2991 C CA . LEU A 1 380 ? -14.061 -7.434 8.110 1.00 98.69 380 LEU A CA 1
ATOM 2992 C C . LEU A 1 380 ? -14.440 -6.215 7.269 1.00 98.69 380 LEU A C 1
ATOM 2994 O O . LEU A 1 380 ? -13.731 -5.208 7.293 1.00 98.69 380 LEU A O 1
ATOM 2998 N N . ARG A 1 381 ? -15.578 -6.279 6.575 1.00 98.62 381 ARG A N 1
ATOM 2999 C CA . ARG A 1 381 ? -16.172 -5.149 5.860 1.00 98.62 381 ARG A CA 1
ATOM 3000 C C . ARG A 1 381 ? -17.535 -4.790 6.443 1.00 98.62 381 ARG A C 1
ATOM 3002 O O . ARG A 1 381 ? -18.464 -5.597 6.442 1.00 98.62 381 ARG A O 1
ATOM 3009 N N . LEU A 1 382 ? -17.669 -3.541 6.875 1.00 98.62 382 LEU A N 1
ATOM 3010 C CA . LEU A 1 382 ? -18.953 -2.941 7.222 1.00 98.62 382 LEU A CA 1
ATOM 3011 C C . LEU A 1 382 ? -19.500 -2.230 5.989 1.00 98.62 382 LEU A C 1
ATOM 3013 O O . LEU A 1 382 ? -18.852 -1.318 5.467 1.00 98.62 382 LEU A O 1
ATOM 3017 N N . LYS A 1 383 ? -20.679 -2.640 5.522 1.00 97.69 383 LYS A N 1
ATOM 3018 C CA . LYS A 1 383 ? -21.309 -2.065 4.328 1.00 97.69 383 LYS A CA 1
ATOM 3019 C C . LYS A 1 383 ? -22.805 -1.882 4.534 1.00 97.69 383 LYS A C 1
ATOM 3021 O O . LYS A 1 383 ? -23.491 -2.787 5.006 1.00 97.69 383 LYS A O 1
ATOM 3026 N N . GLU A 1 384 ? -23.324 -0.732 4.131 1.00 96.69 384 GLU A N 1
ATOM 3027 C CA . GLU A 1 384 ? -24.756 -0.462 4.137 1.00 96.69 384 GLU A CA 1
ATOM 3028 C C . GLU A 1 384 ? -25.105 0.610 3.101 1.00 96.69 384 GLU A C 1
ATOM 3030 O O . GLU A 1 384 ? -24.258 1.408 2.705 1.00 96.69 384 GLU A O 1
ATOM 3035 N N . THR A 1 385 ? -26.351 0.626 2.627 1.00 95.31 385 THR A N 1
ATOM 3036 C CA . THR A 1 385 ? -26.830 1.682 1.730 1.00 95.31 385 THR A CA 1
ATOM 3037 C C . THR A 1 385 ? -26.741 3.042 2.421 1.00 95.31 385 THR A C 1
ATOM 3039 O O . THR A 1 385 ? -27.212 3.185 3.544 1.00 95.31 385 THR A O 1
ATOM 3042 N N . GLY A 1 386 ? -26.180 4.036 1.727 1.00 93.50 386 GLY A N 1
ATOM 3043 C CA . GLY A 1 386 ? -26.022 5.401 2.242 1.00 93.50 386 GLY A CA 1
ATOM 3044 C C . GLY A 1 386 ? -24.693 5.665 2.950 1.00 93.50 386 GLY A C 1
ATOM 3045 O O . GLY A 1 386 ? -24.392 6.823 3.219 1.00 93.50 386 GLY A O 1
ATOM 3046 N N . GLU A 1 387 ? -23.885 4.629 3.182 1.00 96.62 387 GLU A N 1
ATOM 3047 C CA . GLU A 1 387 ? -22.612 4.727 3.895 1.00 96.62 387 GLU A CA 1
ATOM 3048 C C . GLU A 1 387 ? -21.436 4.294 3.018 1.00 96.62 387 GLU A C 1
ATOM 3050 O O . GLU A 1 387 ? -21.538 3.371 2.203 1.00 96.62 387 GLU A O 1
ATOM 3055 N N . THR A 1 388 ? -20.288 4.938 3.220 1.00 97.00 388 THR A N 1
ATOM 3056 C CA . THR A 1 388 ? -19.024 4.481 2.636 1.00 97.00 388 THR A CA 1
ATOM 3057 C C . THR A 1 388 ? -18.545 3.249 3.397 1.00 97.00 388 THR A C 1
ATOM 3059 O O . THR A 1 388 ? -18.567 3.215 4.627 1.00 97.00 388 THR A O 1
ATOM 3062 N N . SER A 1 389 ? -18.102 2.217 2.676 1.00 98.38 389 SER A N 1
ATOM 3063 C CA . SER A 1 389 ? -17.686 0.968 3.320 1.00 98.38 389 SER A CA 1
ATOM 3064 C C . SER A 1 389 ? -16.450 1.175 4.199 1.00 98.38 389 SER A C 1
ATOM 3066 O O . SER A 1 389 ? -15.469 1.797 3.776 1.00 98.38 389 SER A O 1
ATOM 3068 N N . LEU A 1 390 ? -16.487 0.598 5.402 1.00 98.75 390 LEU A N 1
ATOM 3069 C CA . LEU A 1 390 ? -15.318 0.462 6.267 1.00 98.75 390 LEU A CA 1
ATOM 3070 C C . LEU A 1 390 ? -14.744 -0.944 6.155 1.00 98.75 390 LEU A C 1
ATOM 3072 O O . LEU A 1 390 ? -15.485 -1.923 6.127 1.00 98.75 390 LEU A O 1
ATOM 3076 N N . PHE A 1 391 ? -13.423 -1.039 6.165 1.00 98.75 391 PHE A N 1
ATOM 3077 C CA . PHE A 1 391 ? -12.673 -2.283 6.097 1.00 98.75 391 PHE A CA 1
ATOM 3078 C C . PHE A 1 391 ? -11.687 -2.337 7.251 1.00 98.75 391 PHE A C 1
ATOM 3080 O O . PHE A 1 391 ? -11.080 -1.324 7.604 1.00 98.75 391 PHE A O 1
ATOM 3087 N N . MET A 1 392 ? -11.524 -3.516 7.838 1.00 98.56 392 MET A N 1
ATOM 3088 C CA . MET A 1 392 ? -10.722 -3.706 9.040 1.00 98.56 392 MET A CA 1
ATOM 3089 C C . MET A 1 392 ? -9.860 -4.946 8.902 1.00 98.56 392 MET A C 1
ATOM 3091 O O . MET A 1 392 ? -10.327 -5.975 8.417 1.00 98.56 392 MET A O 1
ATOM 3095 N N . MET A 1 393 ? -8.615 -4.835 9.348 1.00 98.38 393 MET A N 1
ATOM 3096 C CA . MET A 1 393 ? -7.646 -5.926 9.379 1.00 98.38 393 MET A CA 1
ATOM 3097 C C . MET A 1 393 ? -6.755 -5.761 10.606 1.00 98.38 393 MET A C 1
ATOM 3099 O O . MET A 1 393 ? -6.468 -4.637 11.031 1.00 98.38 393 MET A O 1
ATOM 3103 N N . TYR A 1 394 ? -6.312 -6.881 11.174 1.00 98.12 394 TYR A N 1
ATOM 3104 C CA . TYR A 1 394 ? -5.299 -6.874 12.217 1.00 98.12 394 TYR A CA 1
ATOM 3105 C C . TYR A 1 394 ? -3.901 -6.707 11.604 1.00 98.12 394 TYR A C 1
ATOM 3107 O O . TYR A 1 394 ? -3.353 -7.622 10.990 1.00 98.12 394 TYR A O 1
ATOM 3115 N N . GLN A 1 395 ? -3.312 -5.522 11.765 1.00 96.62 395 GLN A N 1
ATOM 3116 C CA . GLN A 1 395 ? -2.007 -5.171 11.212 1.00 96.62 395 GLN A CA 1
ATOM 3117 C C . GLN A 1 395 ? -0.880 -5.661 12.129 1.00 96.62 395 GLN A C 1
ATOM 3119 O O . GLN A 1 395 ? -0.197 -4.880 12.795 1.00 96.62 395 GLN A O 1
ATOM 3124 N N . ARG A 1 396 ? -0.676 -6.977 12.192 1.00 95.81 396 ARG A N 1
ATOM 3125 C CA . ARG A 1 396 ? 0.434 -7.576 12.943 1.00 95.81 396 ARG A CA 1
ATOM 3126 C C . ARG A 1 396 ? 1.779 -7.265 12.273 1.00 95.81 396 ARG A C 1
ATOM 3128 O O . ARG A 1 396 ? 1.908 -7.401 11.059 1.00 95.81 396 ARG A O 1
ATOM 3135 N N . VAL A 1 397 ? 2.785 -6.849 13.049 1.00 93.38 397 VAL A N 1
ATOM 3136 C CA . VAL A 1 397 ? 4.149 -6.579 12.542 1.00 93.38 397 VAL A CA 1
ATOM 3137 C C . VAL A 1 397 ? 5.006 -7.834 12.653 1.00 93.38 397 VAL A C 1
ATOM 3139 O O . VAL A 1 397 ? 5.642 -8.068 13.685 1.00 93.38 397 VAL A O 1
ATOM 3142 N N . GLU A 1 398 ? 4.998 -8.656 11.608 1.00 93.31 398 GLU A N 1
ATOM 3143 C CA . GLU A 1 398 ? 5.799 -9.878 11.515 1.00 93.31 398 GLU A CA 1
ATOM 3144 C C . GLU A 1 398 ? 5.860 -10.424 10.085 1.00 93.31 398 GLU A C 1
ATOM 3146 O O . GLU A 1 398 ? 5.030 -10.076 9.253 1.00 93.31 398 GLU A O 1
ATOM 3151 N N . GLY A 1 399 ? 6.841 -11.286 9.802 1.00 94.38 399 GLY A N 1
ATOM 3152 C CA . GLY A 1 399 ? 6.976 -11.982 8.518 1.00 94.38 399 GLY A CA 1
ATOM 3153 C C . GLY A 1 399 ? 6.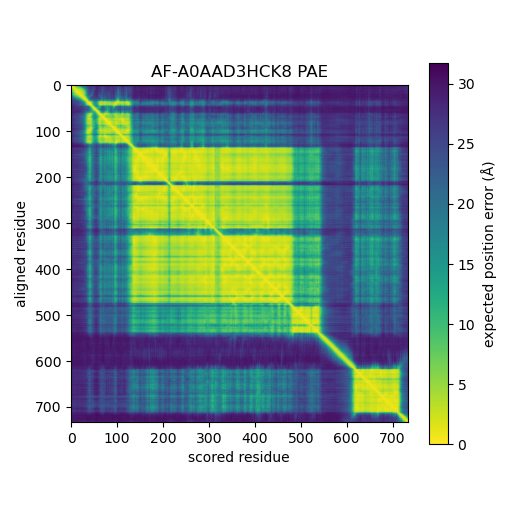758 -11.080 7.299 1.00 94.38 399 GLY A C 1
ATOM 3154 O O . GLY A 1 399 ? 7.581 -10.209 7.026 1.00 94.38 399 GLY A O 1
ATOM 3155 N N . VAL A 1 400 ? 5.659 -11.287 6.569 1.00 94.38 400 VAL A N 1
ATOM 3156 C CA . VAL A 1 400 ? 5.334 -10.551 5.326 1.00 94.38 400 VAL A CA 1
ATOM 3157 C C . VAL A 1 400 ? 4.873 -9.099 5.544 1.00 94.38 400 VAL A C 1
ATOM 3159 O O . VAL A 1 400 ? 4.716 -8.360 4.578 1.00 94.38 400 VAL A O 1
ATOM 3162 N N . THR A 1 401 ? 4.686 -8.677 6.797 1.00 93.56 401 THR A N 1
ATOM 3163 C CA . THR A 1 401 ? 4.286 -7.321 7.221 1.00 93.56 401 THR A CA 1
ATOM 3164 C C . THR A 1 401 ? 5.260 -6.703 8.241 1.00 93.56 401 THR A C 1
ATOM 3166 O O . THR A 1 401 ? 4.895 -5.791 8.987 1.00 93.56 401 THR A O 1
ATOM 3169 N N . ILE A 1 402 ? 6.501 -7.201 8.328 1.00 91.94 402 ILE A N 1
ATOM 3170 C CA . ILE A 1 402 ? 7.497 -6.772 9.332 1.00 91.94 402 ILE A CA 1
ATOM 3171 C C . ILE A 1 402 ? 8.093 -5.378 9.061 1.00 91.94 402 ILE A C 1
ATOM 3173 O O . ILE A 1 402 ? 8.521 -4.709 10.001 1.00 91.94 402 ILE A O 1
ATOM 3177 N N . ASP A 1 403 ? 8.105 -4.918 7.808 1.00 89.00 403 ASP A N 1
ATOM 3178 C CA . ASP A 1 403 ? 8.863 -3.730 7.379 1.00 89.00 403 ASP A CA 1
ATOM 3179 C C . ASP A 1 403 ? 8.070 -2.413 7.495 1.00 89.00 403 ASP A C 1
ATOM 3181 O O . ASP A 1 403 ? 8.428 -1.398 6.898 1.00 89.00 403 ASP A O 1
ATOM 3185 N N . ILE A 1 404 ? 7.010 -2.382 8.311 1.00 84.50 404 ILE A N 1
ATOM 3186 C CA . ILE A 1 404 ? 6.352 -1.119 8.673 1.00 84.50 404 ILE A CA 1
ATOM 3187 C C . ILE A 1 404 ? 7.381 -0.208 9.346 1.00 84.50 404 ILE A C 1
ATOM 3189 O O . ILE A 1 404 ? 8.005 -0.593 10.341 1.00 84.50 404 ILE A O 1
ATOM 3193 N N . ASP A 1 405 ? 7.528 1.024 8.841 1.00 79.88 405 ASP A N 1
ATOM 3194 C CA . ASP A 1 405 ? 8.505 1.974 9.376 1.00 79.88 405 ASP A CA 1
ATOM 3195 C C . ASP A 1 405 ? 8.335 2.084 10.911 1.00 79.88 405 ASP A C 1
ATOM 3197 O O . ASP A 1 405 ? 7.229 2.345 11.409 1.00 79.88 405 ASP A O 1
ATOM 3201 N N . PRO A 1 406 ? 9.422 1.930 11.698 1.00 71.44 406 PRO A N 1
ATOM 3202 C CA . PRO A 1 406 ? 9.369 1.935 13.161 1.00 71.44 406 PRO A CA 1
ATOM 3203 C C . PRO A 1 406 ? 8.779 3.207 13.791 1.00 71.44 406 PRO A C 1
ATOM 3205 O O . PRO A 1 406 ? 8.699 3.345 15.008 1.00 71.44 406 PRO A O 1
ATOM 3208 N N . THR A 1 407 ? 8.559 4.260 13.007 1.00 69.62 407 THR A N 1
ATOM 3209 C CA . THR A 1 407 ? 7.913 5.521 13.401 1.00 69.62 407 THR A CA 1
ATOM 3210 C C . THR A 1 407 ? 6.422 5.320 13.533 1.00 69.62 407 THR A C 1
ATOM 3212 O O . THR A 1 407 ? 5.816 5.908 14.422 1.00 69.62 407 THR A O 1
ATOM 3215 N N . TYR A 1 408 ? 5.869 4.471 12.681 1.00 81.12 408 TYR A N 1
ATOM 3216 C CA . TYR A 1 408 ? 4.454 4.181 12.590 1.00 81.12 408 TYR A CA 1
ATOM 3217 C C . TYR A 1 408 ? 4.102 2.842 13.234 1.00 81.12 408 TYR A C 1
ATOM 3219 O O . TYR A 1 408 ? 2.972 2.682 13.677 1.00 81.12 408 TYR A O 1
ATOM 3227 N N . SER A 1 409 ? 5.056 1.919 13.393 1.00 79.31 409 SER A N 1
ATOM 3228 C CA . SER A 1 409 ? 4.798 0.627 14.045 1.00 79.31 409 SER A CA 1
ATOM 3229 C C . SER A 1 409 ? 4.254 0.752 15.475 1.00 79.31 409 SER A C 1
ATOM 3231 O O . SER A 1 409 ? 3.497 -0.103 15.904 1.00 79.31 409 SER A O 1
ATOM 3233 N N . MET A 1 410 ? 4.563 1.831 16.204 1.00 76.56 410 MET A N 1
ATOM 3234 C CA . MET A 1 410 ? 3.973 2.086 17.529 1.00 76.56 410 MET A CA 1
ATOM 3235 C C . MET A 1 410 ? 2.497 2.503 17.484 1.00 76.56 410 MET A C 1
ATOM 3237 O O . MET A 1 410 ? 1.812 2.428 18.499 1.00 76.56 410 MET A O 1
ATOM 3241 N N . ASP A 1 411 ? 2.042 3.022 16.346 1.00 84.38 411 ASP A N 1
ATOM 3242 C CA . ASP A 1 411 ? 0.710 3.605 16.190 1.00 84.38 411 ASP A CA 1
ATOM 3243 C C . ASP A 1 411 ? -0.209 2.733 15.339 1.00 84.38 411 ASP A C 1
ATOM 3245 O O . ASP A 1 411 ? -1.423 2.857 15.455 1.00 84.38 411 ASP A O 1
ATOM 3249 N N . PHE A 1 412 ? 0.361 1.871 14.501 1.00 90.81 412 PHE A N 1
ATOM 3250 C CA . PHE A 1 412 ? -0.350 1.012 13.557 1.00 90.81 412 PHE A CA 1
ATOM 3251 C C . PHE A 1 412 ? 0.060 -0.453 13.647 1.00 90.81 412 PHE A C 1
ATOM 3253 O O . PHE A 1 412 ? -0.680 -1.326 13.210 1.00 90.81 412 PHE A O 1
ATOM 3260 N N . GLY A 1 413 ? 1.241 -0.730 14.193 1.00 90.25 413 GLY A N 1
ATOM 3261 C CA . GLY A 1 413 ? 1.722 -2.087 14.340 1.00 90.25 413 GLY A CA 1
ATOM 3262 C C . GLY A 1 413 ? 1.052 -2.786 15.512 1.00 90.25 413 GLY A C 1
ATOM 3263 O O . GLY A 1 413 ? 0.983 -2.245 16.610 1.00 90.25 413 GLY A O 1
ATOM 3264 N N . ASN A 1 414 ? 0.602 -4.015 15.279 1.00 94.69 414 ASN A N 1
ATOM 3265 C CA . ASN A 1 414 ? -0.142 -4.841 16.229 1.00 94.69 414 ASN A CA 1
ATOM 3266 C C . ASN A 1 414 ? -1.472 -4.201 16.654 1.00 94.69 414 ASN A C 1
ATOM 3268 O O . ASN A 1 414 ? -1.911 -4.383 17.786 1.00 94.69 414 ASN A O 1
ATOM 3272 N N . HIS A 1 415 ? -2.102 -3.442 15.759 1.00 96.75 415 HIS A N 1
ATOM 3273 C CA . HIS A 1 415 ? -3.401 -2.808 15.969 1.00 96.75 415 HIS A CA 1
ATOM 3274 C C . HIS A 1 415 ? -4.408 -3.314 14.935 1.00 96.75 415 HIS A C 1
ATOM 3276 O O . HIS A 1 415 ? -4.030 -3.811 13.874 1.00 96.75 415 HIS A O 1
ATOM 3282 N N . VAL A 1 416 ? -5.700 -3.143 15.209 1.00 98.38 416 VAL A N 1
ATOM 3283 C CA . VAL A 1 416 ? -6.726 -3.248 14.166 1.00 98.38 416 VAL A CA 1
ATOM 3284 C C . VAL A 1 416 ? -6.824 -1.905 13.458 1.00 98.38 416 VAL A C 1
ATOM 3286 O O . VAL A 1 416 ? -7.142 -0.886 14.073 1.00 98.38 416 VAL A O 1
ATOM 3289 N N . VAL A 1 417 ? -6.532 -1.898 12.161 1.00 98.00 417 VAL A N 1
ATOM 3290 C CA . VAL A 1 417 ? -6.555 -0.688 11.337 1.00 98.00 417 VAL A CA 1
ATOM 3291 C C . VAL A 1 417 ? -7.877 -0.637 10.586 1.00 98.00 417 VAL A C 1
ATOM 3293 O O . VAL A 1 417 ? -8.245 -1.596 9.909 1.00 98.00 417 VAL A O 1
ATOM 3296 N N . ILE A 1 418 ? -8.588 0.484 10.713 1.00 98.50 418 ILE A N 1
ATOM 3297 C CA . ILE A 1 418 ? -9.833 0.760 9.994 1.00 98.50 418 ILE A CA 1
ATOM 3298 C C . ILE A 1 418 ? -9.527 1.700 8.835 1.00 98.50 418 ILE A C 1
ATOM 3300 O O . ILE A 1 418 ? -9.030 2.812 9.047 1.00 98.50 418 ILE A O 1
ATOM 3304 N N . VAL A 1 419 ? -9.897 1.285 7.629 1.00 98.31 419 VAL A N 1
ATOM 3305 C CA . VAL A 1 419 ? -9.818 2.099 6.415 1.00 98.31 419 VAL A CA 1
ATOM 3306 C C . VAL A 1 419 ? -11.196 2.250 5.775 1.00 98.31 419 VAL A C 1
ATOM 3308 O O . VAL A 1 419 ? -12.032 1.355 5.842 1.00 98.31 419 VAL A O 1
ATOM 3311 N N . GLU A 1 420 ? -11.437 3.391 5.150 1.00 98.06 420 GLU A N 1
ATOM 3312 C CA . GLU A 1 420 ? -12.650 3.715 4.398 1.00 98.06 420 GLU A CA 1
ATOM 3313 C C . GLU A 1 420 ? -12.329 3.724 2.903 1.00 98.06 420 GLU A C 1
ATOM 3315 O O . GLU A 1 420 ? -11.291 4.256 2.508 1.00 98.06 420 GLU A O 1
ATOM 3320 N N . GLN A 1 421 ? -13.196 3.139 2.073 1.00 97.69 421 GLN A N 1
ATOM 3321 C CA . GLN A 1 421 ? -13.056 3.172 0.614 1.00 97.69 421 GLN A CA 1
ATOM 3322 C C . GLN A 1 421 ? -14.429 3.067 -0.066 1.00 97.69 421 GLN A C 1
ATOM 3324 O O . GLN A 1 421 ? -15.218 2.177 0.249 1.00 97.69 421 GLN A O 1
ATOM 3329 N N . GLU A 1 422 ? -14.696 3.958 -1.025 1.00 94.62 422 GLU A N 1
ATOM 3330 C CA . GLU A 1 422 ? -15.994 4.074 -1.714 1.00 94.62 422 GLU A CA 1
ATOM 3331 C C . GLU A 1 422 ? -16.311 2.884 -2.621 1.00 94.62 422 GLU A C 1
ATOM 3333 O O . GLU A 1 422 ? -17.441 2.403 -2.660 1.00 94.62 422 GLU A O 1
ATOM 3338 N N . GLY A 1 423 ? -15.306 2.369 -3.320 1.00 92.44 423 GLY A N 1
ATOM 3339 C CA . GLY A 1 423 ? -15.499 1.308 -4.294 1.00 92.44 423 GLY A CA 1
ATOM 3340 C C . GLY A 1 423 ? -14.186 0.714 -4.762 1.00 92.44 423 GLY A C 1
ATOM 3341 O O . GLY A 1 423 ? -13.104 1.147 -4.362 1.00 92.44 423 GLY A O 1
ATOM 3342 N N . ASP A 1 424 ? -14.281 -0.277 -5.637 1.00 92.19 424 ASP A N 1
ATOM 3343 C CA . ASP A 1 424 ? -13.113 -0.899 -6.239 1.00 92.19 424 ASP A CA 1
ATOM 3344 C C . ASP A 1 424 ? -12.259 0.121 -7.012 1.00 92.19 424 ASP A C 1
ATOM 3346 O O . ASP A 1 424 ? -12.765 0.931 -7.786 1.00 92.19 424 ASP A O 1
ATOM 3350 N N . GLY A 1 425 ? -10.953 0.084 -6.772 1.00 89.12 425 GLY A N 1
ATOM 3351 C CA . GLY A 1 425 ? -9.967 0.958 -7.391 1.00 89.12 425 GLY A CA 1
ATOM 3352 C C . GLY A 1 425 ? -9.945 2.407 -6.910 1.00 89.12 425 GLY A C 1
ATOM 3353 O O . GLY A 1 425 ? -9.099 3.169 -7.372 1.00 89.12 425 GLY A O 1
ATOM 3354 N N . TYR A 1 426 ? -10.794 2.798 -5.958 1.00 92.88 426 TYR A N 1
ATOM 3355 C CA . TYR A 1 426 ? -10.743 4.119 -5.323 1.00 92.88 426 TYR A CA 1
ATOM 3356 C C . TYR A 1 426 ? -9.573 4.235 -4.339 1.00 92.88 426 TYR A C 1
ATOM 3358 O O . TYR A 1 426 ? -8.928 3.247 -3.967 1.00 92.88 426 TYR A O 1
ATOM 3366 N N . GLU A 1 427 ? -9.287 5.461 -3.912 1.00 95.25 427 GLU A N 1
ATOM 3367 C CA . GLU A 1 427 ? -8.382 5.715 -2.794 1.00 95.25 427 GLU A CA 1
ATOM 3368 C C . GLU A 1 427 ? -8.957 5.139 -1.495 1.00 95.25 427 GLU A C 1
ATOM 3370 O O . GLU A 1 427 ? -10.173 5.081 -1.312 1.00 95.25 427 GLU A O 1
ATOM 3375 N N . SER A 1 428 ? -8.080 4.684 -0.600 1.00 97.06 428 SER A N 1
ATOM 3376 C CA . SER A 1 428 ? -8.477 4.276 0.756 1.00 97.06 428 SER A CA 1
ATOM 3377 C C . SER A 1 428 ? -7.949 5.255 1.790 1.00 97.06 428 SER A C 1
ATOM 3379 O O . SER A 1 428 ? -6.815 5.715 1.684 1.00 97.06 428 SER A O 1
ATOM 3381 N N . ILE A 1 429 ? -8.755 5.543 2.808 1.00 96.88 429 ILE A N 1
ATOM 3382 C CA . ILE A 1 429 ? -8.438 6.525 3.844 1.00 96.88 429 ILE A CA 1
ATOM 3383 C C . ILE A 1 429 ? -8.387 5.828 5.197 1.00 96.88 429 ILE A C 1
ATOM 3385 O O . ILE A 1 429 ? -9.388 5.276 5.650 1.00 96.88 429 ILE A O 1
ATOM 3389 N N . VAL A 1 430 ? -7.251 5.895 5.888 1.00 96.69 430 VAL A N 1
ATOM 3390 C CA . VAL A 1 430 ? -7.148 5.411 7.269 1.00 96.69 430 VAL A CA 1
ATOM 3391 C C . VAL A 1 430 ? -8.026 6.266 8.184 1.00 96.69 430 VAL A C 1
ATOM 3393 O O . VAL A 1 430 ? -7.845 7.482 8.289 1.00 96.69 430 VAL A O 1
ATOM 3396 N N . LYS A 1 431 ? -8.976 5.622 8.868 1.00 96.12 431 LYS A N 1
ATOM 3397 C CA . LYS A 1 431 ? -9.913 6.257 9.809 1.00 96.12 431 LYS A CA 1
ATOM 3398 C C . LYS A 1 431 ? -9.469 6.102 11.252 1.00 96.12 431 LYS A C 1
ATOM 3400 O O . LYS A 1 431 ? -9.639 7.027 12.045 1.00 96.12 431 LYS A O 1
ATOM 3405 N N . ALA A 1 432 ? -8.915 4.942 11.590 1.00 95.75 432 ALA A N 1
ATOM 3406 C CA . ALA A 1 432 ? -8.448 4.644 12.933 1.00 95.75 432 ALA A CA 1
ATOM 3407 C C . ALA A 1 432 ? -7.408 3.524 12.939 1.00 95.75 432 ALA A C 1
ATOM 3409 O O . ALA A 1 432 ? -7.340 2.702 12.031 1.00 95.75 432 ALA A O 1
ATOM 3410 N N . SER A 1 433 ? -6.639 3.492 14.019 1.00 95.25 433 SER A N 1
ATOM 3411 C CA . SER A 1 433 ? -5.805 2.367 14.416 1.00 95.25 433 SER A CA 1
ATOM 3412 C C . SER A 1 433 ? -6.077 2.113 15.890 1.00 95.25 433 SER A C 1
ATOM 3414 O O . SER A 1 433 ? -5.916 3.030 16.698 1.00 95.25 433 SER A O 1
ATOM 3416 N N . ILE A 1 434 ? -6.558 0.917 16.211 1.00 95.38 434 ILE A N 1
ATOM 3417 C CA . ILE A 1 434 ? -7.189 0.592 17.490 1.00 95.38 434 ILE A CA 1
ATOM 3418 C C . ILE A 1 434 ? -6.359 -0.487 18.181 1.00 95.38 434 ILE A C 1
ATOM 3420 O O . ILE A 1 434 ? -6.195 -1.585 17.640 1.00 95.38 434 ILE A O 1
ATOM 3424 N N . ALA A 1 435 ? -5.820 -0.161 19.353 1.00 93.44 435 ALA A N 1
ATOM 3425 C CA . ALA A 1 435 ? -5.115 -1.109 20.210 1.00 93.44 435 ALA A CA 1
ATOM 3426 C C . ALA A 1 435 ? -6.092 -1.999 20.998 1.00 93.44 435 ALA A C 1
ATOM 3428 O O . ALA A 1 435 ? -7.301 -1.780 21.006 1.00 93.44 435 ALA A O 1
ATOM 3429 N N . GLU A 1 436 ? -5.565 -2.988 21.714 1.00 93.19 436 GLU A N 1
ATOM 3430 C CA . GLU A 1 436 ? -6.343 -3.779 22.670 1.00 93.19 436 GLU A CA 1
ATOM 3431 C C . GLU A 1 436 ? -7.073 -2.900 23.702 1.00 93.19 436 GLU A C 1
ATOM 3433 O O . GLU A 1 436 ? -6.498 -1.971 24.273 1.00 93.19 436 GLU A O 1
ATOM 3438 N N . GLY A 1 437 ? -8.357 -3.189 23.923 1.00 86.56 437 GLY A N 1
ATOM 3439 C CA . GLY A 1 437 ? -9.247 -2.428 24.799 1.00 86.56 437 GLY A CA 1
ATOM 3440 C C . GLY A 1 437 ? -9.771 -1.128 24.182 1.00 86.56 437 GLY A C 1
ATOM 3441 O O . GLY A 1 437 ? -10.678 -0.511 24.747 1.00 86.56 437 GLY A O 1
ATOM 3442 N N . GLU A 1 438 ? -9.246 -0.707 23.025 1.00 87.44 438 GLU A N 1
ATOM 3443 C CA . GLU A 1 438 ? -9.641 0.541 22.388 1.00 87.44 438 GLU A CA 1
ATOM 3444 C C . GLU A 1 438 ? -10.952 0.430 21.578 1.00 87.44 438 GLU A C 1
ATOM 3446 O O . GLU A 1 438 ? -11.369 -0.638 21.122 1.00 87.44 438 GLU A O 1
ATOM 3451 N N . ILE A 1 439 ? -11.627 1.573 21.418 1.00 91.31 439 ILE A N 1
ATOM 3452 C CA . ILE A 1 439 ? -12.919 1.748 20.762 1.00 91.31 439 ILE A CA 1
ATOM 3453 C C . ILE A 1 439 ? -12.830 2.883 19.737 1.00 91.31 439 ILE A C 1
ATOM 3455 O O . ILE A 1 439 ? -12.417 4.011 20.037 1.00 91.31 439 ILE A O 1
ATOM 3459 N N . TYR A 1 440 ? -13.328 2.593 18.543 1.00 95.06 440 TYR A N 1
ATOM 3460 C CA . TYR A 1 440 ? -13.658 3.552 17.503 1.00 95.06 440 TYR A CA 1
ATOM 3461 C C . TYR A 1 440 ? -15.169 3.728 17.386 1.00 95.06 440 TYR A C 1
ATOM 3463 O O . TYR A 1 440 ? -15.947 2.790 17.551 1.00 95.06 440 TYR A O 1
ATOM 3471 N N . THR A 1 441 ? -15.580 4.951 17.082 1.00 94.25 441 THR A N 1
ATOM 3472 C CA . THR A 1 441 ? -16.969 5.333 16.875 1.00 94.25 441 THR A CA 1
ATOM 3473 C C . THR A 1 441 ? -17.105 6.276 15.693 1.00 94.25 441 THR A C 1
ATOM 3475 O O . THR A 1 441 ? -16.274 7.162 15.491 1.00 94.25 441 THR A O 1
ATOM 3478 N N . GLN A 1 442 ? -18.196 6.136 14.951 1.00 94.88 442 GLN A N 1
ATOM 3479 C CA . GLN A 1 442 ? -18.613 7.114 13.950 1.00 94.88 442 GLN A CA 1
ATOM 3480 C C . GLN A 1 442 ? -20.134 7.173 13.866 1.00 94.88 442 GLN A C 1
ATOM 3482 O O . GLN A 1 442 ? -20.828 6.295 14.383 1.00 94.88 442 GLN A O 1
ATOM 3487 N N . ILE A 1 443 ? -20.647 8.220 13.226 1.00 95.31 443 ILE A N 1
ATOM 3488 C CA . ILE A 1 443 ? -22.055 8.249 12.842 1.00 95.31 443 ILE A CA 1
ATOM 348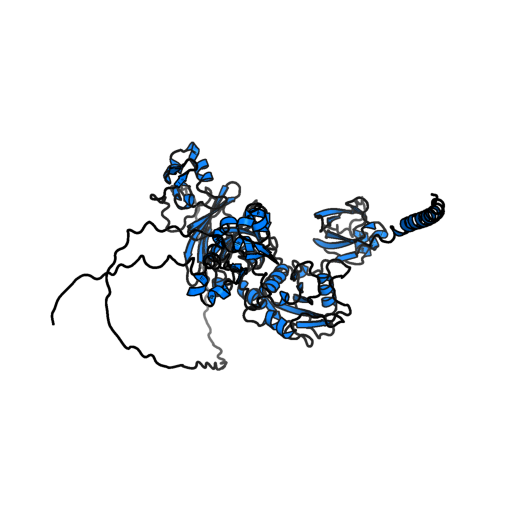9 C C . ILE A 1 443 ? -22.233 7.327 11.633 1.00 95.31 443 ILE A C 1
ATOM 3491 O O . ILE A 1 443 ? -21.435 7.388 10.706 1.00 95.31 443 ILE A O 1
ATOM 3495 N N . TRP A 1 444 ? -23.245 6.468 11.688 1.00 96.19 444 TRP A N 1
ATOM 3496 C CA . TRP A 1 444 ? -23.604 5.483 10.676 1.00 96.19 444 TRP A CA 1
ATOM 3497 C C . TRP A 1 444 ? -25.126 5.447 10.566 1.00 96.19 444 TRP A C 1
ATOM 3499 O O . TRP A 1 444 ? -25.817 5.096 11.523 1.00 96.19 444 TRP A O 1
ATOM 3509 N N . ASN A 1 445 ? -25.658 5.894 9.433 1.00 95.31 445 ASN A N 1
ATOM 3510 C CA . ASN A 1 445 ? -27.082 6.048 9.154 1.00 95.31 445 ASN A CA 1
ATOM 3511 C C . ASN A 1 445 ? -27.836 6.824 10.251 1.00 95.31 445 ASN A C 1
ATOM 3513 O O . ASN A 1 445 ? -28.967 6.504 10.617 1.00 95.31 445 ASN A O 1
ATOM 3517 N N . GLY A 1 446 ? -27.190 7.868 10.781 1.00 94.00 446 GLY A N 1
ATOM 3518 C CA . GLY A 1 446 ? -27.727 8.735 11.836 1.00 94.00 446 GLY A CA 1
ATOM 3519 C C . GLY A 1 446 ? -27.572 8.196 13.263 1.00 94.00 446 GLY A C 1
ATOM 3520 O O . GLY A 1 446 ? -27.857 8.920 14.214 1.00 94.00 446 GLY A O 1
ATOM 3521 N N . GLU A 1 447 ? -27.081 6.972 13.432 1.00 94.31 447 GLU A N 1
ATOM 3522 C CA . GLU A 1 447 ? -26.824 6.351 14.733 1.00 94.31 447 GLU A CA 1
ATOM 3523 C C . GLU A 1 447 ? -25.327 6.167 14.974 1.00 94.31 447 GLU A C 1
ATOM 3525 O O . GLU A 1 447 ? -24.502 6.532 14.144 1.00 94.31 447 GLU A O 1
ATOM 3530 N N . ARG A 1 448 ? -24.935 5.661 16.147 1.00 93.75 448 ARG A N 1
ATOM 3531 C CA . ARG A 1 448 ? -23.519 5.524 16.507 1.00 93.75 448 ARG A CA 1
ATOM 3532 C C . ARG A 1 448 ? -23.035 4.099 16.265 1.00 93.75 448 ARG A C 1
ATOM 3534 O O . ARG A 1 448 ? -23.360 3.204 17.044 1.00 93.75 448 ARG A O 1
ATOM 3541 N N . LEU A 1 449 ? -22.204 3.921 15.242 1.00 96.69 449 LEU A N 1
ATOM 3542 C CA . LEU A 1 449 ? -21.399 2.717 15.061 1.00 96.69 449 LEU A CA 1
ATOM 3543 C C . LEU A 1 449 ? -20.311 2.662 16.136 1.00 96.69 449 LEU A C 1
ATOM 3545 O O . LEU A 1 449 ? -19.678 3.676 16.441 1.00 96.69 449 LEU A O 1
ATOM 3549 N N . ILE A 1 450 ? -20.088 1.470 16.678 1.00 94.81 450 ILE A N 1
ATOM 3550 C CA . ILE A 1 450 ? -19.027 1.150 17.627 1.00 94.81 450 ILE A CA 1
ATOM 3551 C C . ILE A 1 450 ? -18.213 -0.001 17.051 1.00 94.81 450 ILE A C 1
ATOM 3553 O O . ILE A 1 450 ? -18.774 -1.005 16.624 1.00 94.81 450 ILE A O 1
ATOM 3557 N N . VAL A 1 451 ? -16.893 0.148 17.070 1.00 96.81 451 VAL A N 1
ATOM 3558 C CA . VAL A 1 451 ? -15.928 -0.907 16.763 1.00 96.81 451 VAL A CA 1
ATOM 3559 C C . VAL A 1 451 ? -14.967 -1.001 17.933 1.00 96.81 451 VAL A C 1
ATOM 3561 O O . VAL A 1 451 ? -14.387 0.008 18.329 1.00 96.81 451 VAL A O 1
ATOM 3564 N N . LYS A 1 452 ? -14.792 -2.193 18.492 1.00 94.62 452 LYS A N 1
ATOM 3565 C CA . LYS A 1 452 ? -13.967 -2.429 19.673 1.00 94.62 452 LYS A CA 1
ATOM 3566 C C . LYS A 1 452 ? -12.998 -3.574 19.435 1.00 94.62 452 LYS A C 1
ATOM 3568 O O . LYS A 1 452 ? -13.404 -4.617 18.931 1.00 94.62 452 LYS A O 1
ATOM 3573 N N . VAL A 1 453 ? -11.750 -3.399 19.861 1.00 96.25 453 VAL A N 1
ATOM 3574 C CA . VAL A 1 453 ? -10.779 -4.495 19.955 1.00 96.25 453 VAL A CA 1
ATOM 3575 C C . VAL A 1 453 ? -10.827 -5.034 21.378 1.00 96.25 453 VAL A C 1
ATOM 3577 O O . VAL A 1 453 ? -10.355 -4.399 22.315 1.00 96.25 453 VAL A O 1
ATOM 3580 N N . CYS A 1 454 ? -11.454 -6.191 21.544 1.00 94.62 454 CYS A N 1
ATOM 3581 C CA . CYS A 1 454 ? -11.698 -6.819 22.836 1.00 94.62 454 CYS A CA 1
ATOM 3582 C C . CYS A 1 454 ? -10.412 -7.329 23.484 1.00 94.62 454 CYS A C 1
ATOM 3584 O O . CYS A 1 454 ? -10.184 -7.101 24.665 1.00 94.62 454 CYS A O 1
ATOM 3586 N N . SER A 1 455 ? -9.594 -8.032 22.707 1.00 94.75 455 SER A N 1
ATOM 3587 C CA . SER A 1 455 ? -8.323 -8.586 23.161 1.00 94.75 455 SER A CA 1
ATOM 3588 C C . SER A 1 455 ? -7.399 -8.813 21.975 1.00 94.75 455 SER A C 1
ATOM 3590 O O . SER A 1 455 ? -7.874 -9.022 20.855 1.00 94.75 455 SER A O 1
ATOM 3592 N N . ILE A 1 456 ? -6.095 -8.842 22.218 1.00 95.50 456 ILE A N 1
ATOM 3593 C CA . ILE A 1 456 ? -5.108 -9.281 21.230 1.00 95.50 456 ILE A CA 1
ATOM 3594 C C . ILE A 1 456 ? -4.420 -10.525 21.775 1.00 95.50 456 ILE A C 1
ATOM 3596 O O . ILE A 1 456 ? -3.850 -10.511 22.862 1.00 95.50 456 ILE A O 1
ATOM 3600 N N . GLN A 1 457 ? -4.477 -11.612 21.014 1.00 94.62 457 GLN A N 1
ATOM 3601 C CA . GLN A 1 457 ? -3.805 -12.851 21.357 1.00 94.62 457 GLN A CA 1
ATOM 3602 C C . GLN A 1 457 ? -2.594 -13.031 20.455 1.00 94.62 457 GLN A C 1
ATOM 3604 O O . GLN A 1 457 ? -2.724 -13.028 19.232 1.00 94.62 457 GLN A O 1
ATOM 3609 N N . THR A 1 458 ? -1.428 -13.205 21.077 1.00 90.00 458 THR A N 1
ATOM 3610 C CA . THR A 1 458 ? -0.206 -13.573 20.368 1.00 90.00 458 THR A CA 1
ATOM 3611 C C . THR A 1 458 ? -0.010 -15.094 20.364 1.00 90.00 458 THR A C 1
ATOM 3613 O O . THR A 1 458 ? -0.365 -15.777 21.330 1.00 90.00 458 THR A O 1
ATOM 3616 N N . GLY A 1 459 ? 0.529 -15.650 19.281 1.00 86.56 459 GLY A N 1
ATOM 3617 C CA . GLY A 1 459 ? 0.691 -17.081 19.062 1.00 86.56 459 GLY A CA 1
ATOM 3618 C C . GLY A 1 459 ? 0.716 -17.466 17.582 1.00 86.56 459 GLY A C 1
ATOM 3619 O O . GLY A 1 459 ? 1.200 -16.737 16.731 1.00 86.56 459 GLY A O 1
ATOM 3620 N N . SER A 1 460 ? 0.227 -18.670 17.292 1.00 85.31 460 SER A N 1
ATOM 3621 C CA . SER A 1 460 ? 0.091 -19.194 15.931 1.00 85.31 460 SER A CA 1
ATOM 3622 C C . SER A 1 460 ? -1.308 -19.804 15.788 1.00 85.31 460 SER A C 1
ATOM 3624 O O . SER A 1 460 ? -1.487 -20.973 16.150 1.00 85.31 460 SER A O 1
ATOM 3626 N N . PRO A 1 461 ? -2.318 -19.031 15.345 1.00 93.19 461 PRO A N 1
ATOM 3627 C CA . PRO A 1 461 ? -2.217 -17.670 14.793 1.00 93.19 461 PRO A CA 1
ATOM 3628 C C . PRO A 1 461 ? -2.193 -16.546 15.852 1.00 93.19 461 PRO A C 1
ATOM 3630 O O . PRO A 1 461 ? -2.746 -16.706 16.945 1.00 93.19 461 PRO A O 1
ATOM 3633 N N . ASP A 1 462 ? -1.610 -15.399 15.495 1.00 94.81 462 ASP A N 1
ATOM 3634 C CA . ASP A 1 462 ? -1.843 -14.092 16.110 1.00 94.81 462 ASP A CA 1
ATOM 3635 C C . ASP A 1 462 ? -3.193 -13.525 15.623 1.00 94.81 462 ASP A C 1
ATOM 3637 O O . ASP A 1 462 ? -3.485 -13.459 14.421 1.00 94.81 462 ASP A O 1
ATOM 3641 N N . PHE A 1 463 ? -4.034 -13.053 16.545 1.00 97.19 463 PHE A N 1
ATOM 3642 C CA . PHE A 1 463 ? -5.311 -12.442 16.171 1.00 97.19 463 PHE A CA 1
ATOM 3643 C C . PHE A 1 463 ? -5.805 -11.386 17.159 1.00 97.19 463 PHE A C 1
ATOM 3645 O O . PHE A 1 463 ? -5.498 -11.399 18.351 1.00 97.19 463 PHE A O 1
ATOM 3652 N N . ALA A 1 464 ? -6.640 -10.483 16.654 1.00 97.69 464 ALA A N 1
ATOM 3653 C CA . ALA A 1 464 ? -7.399 -9.525 17.440 1.00 97.69 464 ALA A CA 1
ATOM 3654 C C . ALA A 1 464 ? -8.867 -9.956 17.516 1.00 97.69 464 ALA A C 1
ATOM 3656 O O . ALA A 1 464 ? -9.513 -10.146 16.487 1.00 97.69 464 ALA A O 1
ATOM 3657 N N . LYS A 1 465 ? -9.423 -10.067 18.724 1.00 97.25 465 LYS A N 1
ATOM 3658 C CA . LYS A 1 465 ? -10.869 -10.241 18.914 1.00 97.25 465 LYS A CA 1
ATOM 3659 C C . LYS A 1 465 ? -11.551 -8.895 18.723 1.00 97.25 465 LYS A C 1
ATOM 3661 O O . LYS A 1 465 ? -11.231 -7.947 19.439 1.00 97.25 465 LYS A O 1
ATOM 3666 N N . VAL A 1 466 ? -12.485 -8.799 17.785 1.00 97.31 466 VAL A N 1
ATOM 3667 C CA . VAL A 1 466 ? -13.145 -7.545 17.406 1.00 97.31 466 VAL A CA 1
ATOM 3668 C C . VAL A 1 466 ? -14.655 -7.681 17.517 1.00 97.31 466 VAL A C 1
ATOM 3670 O O . VAL A 1 466 ? -15.218 -8.699 17.125 1.00 97.31 466 VAL A O 1
ATOM 3673 N N . ALA A 1 467 ? -15.304 -6.627 18.011 1.00 96.56 467 ALA A N 1
ATOM 3674 C CA . ALA A 1 467 ? -16.751 -6.456 17.966 1.00 96.56 467 ALA A CA 1
ATOM 3675 C C . ALA A 1 467 ? -17.114 -5.189 17.177 1.00 96.56 467 ALA A C 1
ATOM 3677 O O . ALA A 1 467 ? -16.479 -4.148 17.360 1.00 96.56 467 ALA A O 1
ATOM 3678 N N . ALA A 1 468 ? -18.136 -5.255 16.323 1.00 96.94 468 ALA A N 1
ATOM 3679 C CA . ALA A 1 468 ? -18.665 -4.111 15.580 1.00 96.94 468 ALA A CA 1
ATOM 3680 C C . ALA A 1 468 ? -20.202 -4.126 15.557 1.00 96.94 468 ALA A C 1
ATOM 3682 O O . ALA A 1 468 ? -20.805 -5.125 15.170 1.00 96.94 468 ALA A O 1
ATOM 3683 N N . TYR A 1 469 ? -20.839 -3.030 15.976 1.00 96.06 469 TYR A N 1
ATOM 3684 C CA . TYR A 1 469 ? -22.300 -2.941 16.116 1.00 96.06 469 TYR A CA 1
ATOM 3685 C C . TYR A 1 469 ? -22.791 -1.484 16.139 1.00 96.06 469 TYR A C 1
ATOM 3687 O O . TYR A 1 469 ? -22.042 -0.569 16.491 1.00 96.06 469 TYR A O 1
ATOM 3695 N N . VAL A 1 470 ? -24.059 -1.246 15.790 1.00 95.44 470 VAL A N 1
ATOM 3696 C CA . VAL A 1 470 ? -24.711 0.067 15.939 1.00 95.44 470 VAL A CA 1
ATOM 3697 C C . VAL A 1 470 ? -25.457 0.145 17.269 1.00 95.44 470 VAL A C 1
ATOM 3699 O O . VAL A 1 470 ? -26.379 -0.631 17.533 1.00 95.44 470 VAL A O 1
ATOM 3702 N N . ARG A 1 471 ? -25.078 1.119 18.107 1.00 90.44 471 ARG A N 1
ATOM 3703 C CA . ARG A 1 471 ? -25.672 1.333 19.432 1.00 90.44 471 ARG A CA 1
ATOM 3704 C C . ARG A 1 471 ? -27.174 1.590 19.322 1.00 90.44 471 ARG A C 1
ATOM 3706 O O . ARG A 1 471 ? -27.591 2.549 18.681 1.00 90.44 471 ARG A O 1
ATOM 3713 N N . GLY A 1 472 ? -27.957 0.801 20.056 1.00 86.69 472 GLY A N 1
ATOM 3714 C CA . GLY A 1 472 ? -29.414 0.937 20.131 1.00 86.69 472 GLY A CA 1
ATOM 3715 C C . GLY A 1 472 ? -30.177 0.142 19.068 1.00 86.69 472 GLY A C 1
ATOM 3716 O O . GLY A 1 472 ? -31.398 0.057 19.170 1.00 86.69 472 GLY A O 1
ATOM 3717 N N . ARG A 1 473 ? -29.479 -0.476 18.104 1.00 88.31 473 ARG A N 1
ATOM 3718 C CA . ARG A 1 473 ? -30.074 -1.403 17.125 1.00 88.31 473 ARG A CA 1
ATOM 3719 C C . ARG A 1 473 ? -29.597 -2.828 17.287 1.00 88.31 473 ARG A C 1
ATOM 3721 O O . ARG A 1 473 ? -30.406 -3.745 17.348 1.00 88.31 473 ARG A O 1
ATOM 3728 N N . THR A 1 474 ? -28.287 -2.992 17.360 1.00 90.50 474 THR A N 1
ATOM 3729 C CA . THR A 1 474 ? -27.619 -4.287 17.476 1.00 90.50 474 THR A CA 1
ATOM 3730 C C . THR A 1 474 ? -26.712 -4.266 18.692 1.00 90.50 474 THR A C 1
ATOM 3732 O O . THR A 1 474 ? -26.235 -3.198 19.082 1.00 90.50 474 THR A O 1
ATOM 3735 N N . SER A 1 475 ? -26.446 -5.439 19.244 1.00 80.81 475 SER A N 1
ATOM 3736 C CA . SER A 1 475 ? -25.711 -5.601 20.490 1.00 80.81 475 SER A CA 1
ATOM 3737 C C . SER A 1 475 ? -24.655 -6.677 20.357 1.00 80.81 475 SER A C 1
ATOM 3739 O O . SER A 1 475 ? -25.005 -7.794 19.992 1.00 80.81 475 SER A O 1
ATOM 3741 N N . GLU A 1 476 ? -23.411 -6.372 20.723 1.00 77.38 476 GLU A N 1
ATOM 3742 C CA . GLU A 1 476 ? -22.426 -7.390 21.106 1.00 77.38 476 GLU A CA 1
ATOM 3743 C C . GLU A 1 476 ? -21.571 -6.892 22.255 1.00 77.38 476 GLU A C 1
ATOM 3745 O O . GLU A 1 476 ? -21.241 -5.703 22.353 1.00 77.38 476 GLU A O 1
ATOM 3750 N N . SER A 1 477 ? -21.175 -7.828 23.110 1.00 71.50 477 SER A N 1
ATOM 3751 C CA . SER A 1 477 ? -20.234 -7.569 24.186 1.00 71.50 477 SER A CA 1
ATOM 3752 C C . SER A 1 477 ? -18.995 -8.434 24.016 1.00 71.50 477 SER A C 1
ATOM 3754 O O . SER A 1 477 ? -19.058 -9.628 23.734 1.00 71.50 477 SER A O 1
ATOM 3756 N N . CYS A 1 478 ? -17.832 -7.814 24.218 1.00 80.81 478 CYS A N 1
ATOM 3757 C CA . CYS A 1 478 ? -16.591 -8.558 24.348 1.00 80.81 478 CYS A CA 1
ATOM 3758 C C . CYS A 1 478 ? -16.763 -9.617 25.451 1.00 80.81 478 CYS A C 1
ATOM 3760 O O . CYS A 1 478 ? -17.154 -9.264 26.569 1.00 80.81 478 CYS A O 1
ATOM 3762 N N . PRO A 1 479 ? -16.488 -10.901 25.170 1.00 67.75 479 PRO A N 1
ATOM 3763 C CA . PRO A 1 479 ? -16.702 -11.953 26.142 1.00 67.75 479 PRO A CA 1
ATOM 3764 C C . PRO A 1 479 ? -15.736 -11.726 27.307 1.00 67.75 479 PRO A C 1
ATOM 3766 O O . PRO A 1 479 ? -14.524 -11.675 27.104 1.00 67.75 479 PRO A O 1
ATOM 3769 N N . ASN A 1 480 ? -16.289 -11.612 28.518 1.00 61.94 480 ASN A N 1
ATOM 3770 C CA . ASN A 1 480 ? -15.597 -11.492 29.813 1.00 61.94 480 ASN A CA 1
ATOM 3771 C C . ASN A 1 480 ? -15.219 -10.092 30.318 1.00 61.94 480 ASN A C 1
ATOM 3773 O O . ASN A 1 480 ? -14.551 -10.010 31.348 1.00 61.94 480 ASN A O 1
ATOM 3777 N N . GLU A 1 481 ? -15.669 -8.998 29.705 1.00 61.09 481 GLU A N 1
ATOM 3778 C CA . GLU A 1 481 ? -15.627 -7.718 30.421 1.00 61.09 481 GLU A CA 1
ATOM 3779 C C . GLU A 1 481 ? -16.888 -7.552 31.265 1.00 61.09 481 GLU A C 1
ATOM 3781 O O . GLU A 1 481 ? -17.985 -7.319 30.749 1.00 61.09 481 GLU A O 1
ATOM 3786 N N . GLU A 1 482 ? -16.734 -7.634 32.588 1.00 70.38 482 GLU A N 1
ATOM 3787 C CA . GLU A 1 482 ? -17.688 -6.968 33.463 1.00 70.38 482 GLU A CA 1
ATOM 3788 C C . GLU A 1 482 ? -17.692 -5.489 33.063 1.00 70.38 482 GLU A C 1
ATOM 3790 O O . GLU A 1 482 ? -16.686 -4.792 33.184 1.00 70.38 482 GLU A O 1
ATOM 3795 N N . CYS A 1 483 ? -18.811 -5.010 32.521 1.00 76.38 483 CYS A N 1
ATOM 3796 C CA . CYS A 1 483 ? -18.962 -3.596 32.230 1.00 76.38 483 CYS A CA 1
ATOM 3797 C C . CYS A 1 483 ? -19.089 -2.818 33.541 1.00 76.38 483 CYS A C 1
ATOM 3799 O O . CYS A 1 483 ? -20.190 -2.561 34.047 1.00 76.38 483 CYS A O 1
ATOM 3801 N N . VAL A 1 484 ? -17.948 -2.443 34.095 1.00 86.38 484 VAL A N 1
ATOM 3802 C CA . VAL A 1 484 ? -17.857 -1.642 35.307 1.00 86.38 484 VAL A CA 1
ATOM 3803 C C . VAL A 1 484 ? -16.952 -0.459 35.031 1.00 86.38 484 VAL A C 1
ATOM 3805 O O . VAL A 1 484 ? -15.967 -0.563 34.303 1.00 86.38 484 VAL A O 1
ATOM 3808 N N . ASP A 1 485 ? -17.328 0.689 35.583 1.00 89.19 485 ASP A N 1
ATOM 3809 C CA . ASP A 1 485 ? -16.421 1.824 35.617 1.00 89.19 485 ASP A CA 1
ATOM 3810 C C . ASP A 1 485 ? -15.214 1.476 36.503 1.00 89.19 485 ASP A C 1
ATOM 3812 O O . ASP A 1 485 ? -15.316 0.688 37.442 1.00 89.19 485 ASP A O 1
ATOM 3816 N N . ASP A 1 486 ? -14.057 2.062 36.211 1.00 88.00 486 ASP A N 1
ATOM 3817 C CA . ASP A 1 486 ? -12.915 2.033 37.117 1.00 88.00 486 ASP A CA 1
ATOM 3818 C C . ASP A 1 486 ? -13.234 2.956 38.301 1.00 88.00 486 ASP A C 1
ATOM 3820 O O . ASP A 1 486 ? -13.021 4.167 38.233 1.00 88.00 486 ASP A O 1
ATOM 3824 N N . ASP A 1 487 ? -13.760 2.382 39.386 1.00 89.69 487 ASP A N 1
ATOM 3825 C CA . ASP A 1 487 ? -14.164 3.106 40.602 1.00 89.69 487 ASP A CA 1
ATOM 3826 C C . ASP A 1 487 ? -13.023 3.941 41.221 1.00 89.69 487 ASP A C 1
ATOM 3828 O O . ASP A 1 487 ? -13.263 4.869 41.998 1.00 89.69 487 ASP A O 1
ATOM 3832 N N . SER A 1 488 ? -11.764 3.630 40.885 1.00 91.50 488 SER A N 1
ATOM 3833 C CA . SER A 1 488 ? -10.587 4.371 41.349 1.00 91.50 488 SER A CA 1
ATOM 3834 C C . SER A 1 488 ? -10.220 5.560 40.456 1.00 91.50 488 SER A C 1
ATOM 3836 O O . SER A 1 488 ? -9.417 6.415 40.847 1.00 91.50 488 SER A O 1
ATOM 3838 N N . TYR A 1 489 ? -10.792 5.637 39.254 1.00 95.00 489 TYR A N 1
ATOM 3839 C CA . TYR A 1 489 ? -10.441 6.646 38.273 1.00 95.00 489 TYR A CA 1
ATOM 3840 C C . TYR A 1 489 ? -11.115 7.989 38.559 1.00 95.00 489 TYR A C 1
ATOM 3842 O O . TYR A 1 489 ? -12.332 8.108 38.696 1.00 95.00 489 TYR A O 1
ATOM 3850 N N . GLN A 1 490 ? -10.297 9.042 38.573 1.00 93.62 490 GLN A N 1
ATOM 3851 C CA . GLN A 1 490 ? -10.749 10.423 38.678 1.00 93.62 490 GLN A CA 1
ATOM 3852 C C . GLN A 1 490 ? -10.139 11.273 37.564 1.00 93.62 490 GLN A C 1
ATOM 3854 O O . GLN A 1 490 ? -8.987 11.081 37.168 1.00 93.62 490 GLN A O 1
ATOM 3859 N N . PHE A 1 491 ? -10.893 12.259 37.083 1.00 94.12 491 PHE A N 1
ATOM 3860 C CA . PHE A 1 491 ? -10.460 13.177 36.031 1.00 94.12 491 PHE A CA 1
ATOM 3861 C C . PHE A 1 491 ? -10.790 14.632 36.371 1.00 94.12 491 PHE A C 1
ATOM 3863 O O . PHE A 1 491 ? -11.725 14.925 37.111 1.00 94.12 491 PHE A O 1
ATOM 3870 N N . ILE A 1 492 ? -9.994 15.563 35.839 1.00 91.25 492 ILE A N 1
ATOM 3871 C CA . ILE A 1 492 ? -10.123 17.001 36.108 1.00 91.25 492 ILE A CA 1
ATOM 3872 C C . ILE A 1 492 ? -10.838 17.668 34.932 1.00 91.25 492 ILE A C 1
ATOM 3874 O O . ILE A 1 492 ? -10.391 17.588 33.788 1.00 91.25 492 ILE A O 1
ATOM 3878 N N . LEU A 1 493 ? -11.946 18.345 35.223 1.00 91.81 493 LEU A N 1
ATOM 3879 C CA . LEU A 1 493 ? -12.699 19.146 34.265 1.00 91.81 493 LEU A CA 1
ATOM 3880 C C . LEU A 1 493 ? -11.953 20.442 33.905 1.00 91.81 493 LEU A C 1
ATOM 3882 O O . LEU A 1 493 ? -11.073 20.910 34.622 1.00 91.81 493 LEU A O 1
ATOM 3886 N N . GLU A 1 494 ? -12.375 21.099 32.824 1.00 90.12 494 GLU A N 1
ATOM 3887 C CA . GLU A 1 494 ? -11.806 22.382 32.365 1.00 90.12 494 GLU A CA 1
ATOM 3888 C C . GLU A 1 494 ? -11.869 23.504 33.416 1.00 90.12 494 GLU A C 1
ATOM 3890 O O . GLU A 1 494 ? -11.059 24.426 33.387 1.00 90.12 494 GLU A O 1
ATOM 3895 N N . ASN A 1 495 ? -12.814 23.428 34.355 1.00 92.62 495 ASN A N 1
ATOM 3896 C CA . ASN A 1 495 ? -12.949 24.382 35.457 1.00 92.62 495 ASN A CA 1
ATOM 3897 C C . ASN A 1 495 ? -12.058 24.049 36.671 1.00 92.62 495 ASN A C 1
ATOM 3899 O O . ASN A 1 495 ? -12.161 24.721 37.692 1.00 92.62 495 ASN A O 1
ATOM 3903 N N . GLY A 1 496 ? -11.208 23.024 36.572 1.00 93.56 496 GLY A N 1
ATOM 3904 C CA . GLY A 1 496 ? -10.307 22.582 37.636 1.00 93.56 496 GLY A CA 1
ATOM 3905 C C . GLY A 1 496 ? -10.930 21.619 38.648 1.00 93.56 496 GLY A C 1
ATOM 3906 O O . GLY A 1 496 ? -10.214 21.137 39.522 1.00 93.56 496 GLY A O 1
ATOM 3907 N N . ASN A 1 497 ? -12.224 21.301 38.540 1.00 95.31 497 ASN A N 1
ATOM 3908 C CA . ASN A 1 497 ? -12.876 20.371 39.461 1.00 95.31 497 ASN A CA 1
ATOM 3909 C C . ASN A 1 497 ? -12.558 18.917 39.099 1.00 95.31 497 ASN A C 1
ATOM 3911 O O . ASN A 1 497 ? -12.704 18.521 37.944 1.00 95.31 497 ASN A O 1
ATOM 3915 N N . THR A 1 498 ? -12.220 18.111 40.100 1.00 95.81 498 THR A N 1
ATOM 3916 C CA . THR A 1 498 ? -12.069 16.655 39.970 1.00 95.81 498 THR A CA 1
ATOM 3917 C C . THR A 1 498 ? -13.433 15.962 40.006 1.00 95.81 498 THR A C 1
ATOM 3919 O O . THR A 1 498 ? -14.300 16.368 40.780 1.00 95.81 498 THR A O 1
ATOM 3922 N N . GLN A 1 499 ? -13.635 14.945 39.168 1.00 97.50 499 GLN A N 1
ATOM 3923 C CA . GLN A 1 499 ? -14.846 14.122 39.081 1.00 97.50 499 GLN A CA 1
ATOM 3924 C C . GLN A 1 499 ? -14.498 12.634 38.946 1.00 97.50 499 GLN A C 1
ATOM 3926 O O . GLN A 1 499 ? -13.386 12.292 38.544 1.00 97.50 499 GLN A O 1
ATOM 3931 N N . ASP A 1 500 ? -15.470 11.783 39.265 1.00 96.50 500 ASP A N 1
ATOM 3932 C CA . ASP A 1 500 ? -15.478 10.330 39.068 1.00 96.50 500 ASP A CA 1
ATOM 3933 C C . ASP A 1 500 ? -16.394 9.938 37.893 1.00 96.50 500 ASP A C 1
ATOM 3935 O O . ASP A 1 500 ? -17.045 10.790 37.280 1.00 96.50 500 ASP A O 1
ATOM 3939 N N . CYS A 1 501 ? -16.456 8.647 37.560 1.00 96.06 501 CYS A N 1
ATOM 3940 C CA . CYS A 1 501 ? -17.297 8.158 36.466 1.00 96.06 501 CYS A CA 1
ATOM 3941 C C . CYS A 1 501 ? -18.801 8.380 36.710 1.00 96.06 501 CYS A C 1
ATOM 3943 O O . CYS A 1 501 ? -19.518 8.766 35.784 1.00 96.06 501 CYS A O 1
ATOM 3945 N N . GLU A 1 502 ? -19.277 8.292 37.958 1.00 96.06 502 GLU A N 1
ATOM 3946 C CA . GLU A 1 502 ? -20.680 8.578 38.299 1.00 96.06 502 GLU A CA 1
ATOM 3947 C C . GLU A 1 502 ? -21.116 10.001 37.911 1.00 96.06 502 GLU A C 1
ATOM 3949 O O . GLU A 1 502 ? -22.303 10.278 37.715 1.00 96.06 502 GLU A O 1
ATOM 3954 N N . TRP A 1 503 ? -20.177 10.943 37.779 1.00 96.38 503 TRP A N 1
ATOM 3955 C CA . TRP A 1 503 ? -20.486 12.295 37.327 1.00 96.38 503 TRP A CA 1
ATOM 3956 C C . TRP A 1 503 ? -21.234 12.339 35.993 1.00 96.38 503 TRP A C 1
ATOM 3958 O O . TRP A 1 503 ? -22.063 13.233 35.800 1.00 96.38 503 TRP A O 1
ATOM 3968 N N . PHE A 1 504 ? -21.024 11.388 35.084 1.00 94.75 504 PHE A N 1
ATOM 3969 C CA . PHE A 1 504 ? -21.764 11.351 33.821 1.00 94.75 504 PHE A CA 1
ATOM 3970 C C . PHE A 1 504 ? -23.270 11.130 34.019 1.00 94.75 504 PHE A C 1
ATOM 3972 O O . PHE A 1 504 ? -24.076 11.724 33.298 1.00 94.75 504 PHE A O 1
ATOM 3979 N N . THR A 1 505 ? -23.667 10.363 35.034 1.00 92.38 505 THR A N 1
ATOM 3980 C CA . THR A 1 505 ? -25.065 9.972 35.285 1.00 92.38 505 THR A CA 1
ATOM 3981 C C . THR A 1 505 ? -25.748 10.814 36.371 1.00 92.38 505 THR A C 1
ATOM 3983 O O . THR A 1 505 ? -26.975 10.882 36.407 1.00 92.38 505 THR A O 1
ATOM 3986 N N . LYS A 1 506 ? -24.990 11.567 37.188 1.00 93.19 506 LYS A N 1
ATOM 3987 C CA . LYS A 1 506 ? -25.509 12.457 38.258 1.00 93.19 506 LYS A CA 1
ATOM 3988 C C . LYS A 1 506 ? -26.497 13.547 37.793 1.00 93.19 506 LYS A C 1
ATOM 3990 O O . LYS A 1 506 ? -27.156 14.164 38.626 1.00 93.19 506 LYS A O 1
ATOM 3995 N N . SER A 1 507 ? -26.594 13.854 36.496 1.00 91.56 507 SER A N 1
ATOM 3996 C CA . SER A 1 507 ? -27.511 14.878 35.968 1.00 91.56 507 SER A CA 1
ATOM 3997 C C . SER A 1 507 ? -28.113 14.440 34.627 1.00 91.56 507 SER A C 1
ATOM 3999 O O . SER A 1 507 ? -27.482 14.683 33.598 1.00 91.56 507 SER A O 1
ATOM 4001 N N . PRO A 1 508 ? -29.340 13.879 34.616 1.00 88.38 508 PRO A N 1
ATOM 4002 C CA . PRO A 1 508 ? -29.957 13.311 33.411 1.00 88.38 508 PRO A CA 1
ATOM 4003 C C . PRO A 1 508 ? -30.030 14.287 32.232 1.00 88.38 508 PRO A C 1
ATOM 4005 O O . PRO A 1 508 ? -29.782 13.916 31.092 1.00 88.38 508 PRO A O 1
ATOM 4008 N N . THR A 1 509 ? -30.292 15.568 32.506 1.00 90.19 509 THR A N 1
ATOM 4009 C CA . THR A 1 509 ? -30.368 16.622 31.481 1.00 90.19 509 THR A CA 1
ATOM 4010 C C . THR A 1 509 ? -29.019 16.982 30.860 1.00 90.19 509 THR A C 1
ATOM 4012 O O . THR A 1 509 ? -28.980 17.595 29.799 1.00 90.19 509 THR A O 1
ATOM 4015 N N . ASN A 1 510 ? -27.905 16.635 31.510 1.00 91.94 510 ASN A N 1
ATOM 4016 C CA . ASN A 1 510 ? -26.555 16.910 31.022 1.00 91.94 510 ASN A CA 1
ATOM 4017 C C . ASN A 1 510 ? -25.805 15.650 30.581 1.00 91.94 510 ASN A C 1
ATOM 4019 O O . ASN A 1 510 ? -24.722 15.796 30.018 1.00 91.94 510 ASN A O 1
ATOM 4023 N N . THR A 1 511 ? -26.323 14.451 30.858 1.00 92.00 511 THR A N 1
ATOM 4024 C CA . THR A 1 511 ? -25.625 13.178 30.631 1.00 92.00 511 THR A CA 1
ATOM 4025 C C . THR A 1 511 ? -25.118 13.062 29.202 1.00 92.00 511 THR A C 1
ATOM 4027 O O . THR A 1 511 ? -23.918 12.906 28.999 1.00 92.00 511 THR A O 1
ATOM 4030 N N . GLU A 1 512 ? -25.986 13.260 28.214 1.00 86.88 512 GLU A N 1
ATOM 4031 C CA . GLU A 1 512 ? -25.619 13.139 26.802 1.00 86.88 512 GLU A CA 1
ATOM 4032 C C . GLU A 1 512 ? -24.530 14.145 26.398 1.00 86.88 512 GLU A C 1
ATOM 4034 O O . GLU A 1 512 ? -23.491 13.757 25.863 1.00 86.88 512 GLU A O 1
ATOM 4039 N N . ARG A 1 513 ? -24.683 15.417 26.795 1.00 90.69 513 ARG A N 1
ATOM 4040 C CA . ARG A 1 513 ? -23.686 16.471 26.542 1.00 90.69 513 ARG A CA 1
ATOM 4041 C C . ARG A 1 513 ? -22.341 16.189 27.220 1.00 90.69 513 ARG A C 1
ATOM 4043 O O . ARG A 1 513 ? -21.289 16.539 26.690 1.00 90.69 513 ARG A O 1
ATOM 4050 N N . ARG A 1 514 ? -22.350 15.615 28.428 1.00 94.25 514 ARG A N 1
ATOM 4051 C CA . ARG A 1 514 ? -21.124 15.246 29.156 1.00 94.25 514 ARG A CA 1
ATOM 4052 C C . ARG A 1 514 ? -20.426 14.088 28.461 1.00 94.25 514 ARG A C 1
ATOM 4054 O O . ARG A 1 514 ? -19.219 14.166 28.253 1.00 94.25 514 ARG A O 1
ATOM 4061 N N . ILE A 1 515 ? -21.184 13.061 28.088 1.00 90.94 515 ILE A N 1
ATOM 4062 C CA . ILE A 1 515 ? -20.673 11.890 27.383 1.00 90.94 515 ILE A CA 1
ATOM 4063 C C . ILE A 1 515 ? -20.026 12.316 26.065 1.00 90.94 515 ILE A C 1
ATOM 4065 O O . ILE A 1 515 ? -18.859 12.013 25.836 1.00 90.94 515 ILE A O 1
ATOM 4069 N N . GLU A 1 516 ? -20.731 13.096 25.246 1.00 87.31 516 GLU A N 1
ATOM 4070 C CA . GLU A 1 516 ? -20.211 13.605 23.974 1.00 87.31 516 GLU A CA 1
ATOM 4071 C C . GLU A 1 516 ? -18.915 14.409 24.156 1.00 87.31 516 GLU A C 1
ATOM 4073 O O . GLU A 1 516 ? -17.959 14.227 23.407 1.00 87.31 516 GLU A O 1
ATOM 4078 N N . LYS A 1 517 ? -18.849 15.255 25.192 1.00 91.75 517 LYS A N 1
ATOM 4079 C CA . LYS A 1 517 ? -17.695 16.129 25.426 1.00 91.75 517 LYS A CA 1
ATOM 4080 C C . LYS A 1 517 ? -16.469 15.415 26.002 1.00 91.75 517 LYS A C 1
ATOM 4082 O O . LYS A 1 517 ? -15.350 15.790 25.662 1.00 91.75 517 LYS A O 1
ATOM 4087 N N . TYR A 1 518 ? -16.653 14.481 26.935 1.00 92.19 518 TYR A N 1
ATOM 4088 C CA . TYR A 1 518 ? -15.541 13.942 27.729 1.00 92.19 518 TYR A CA 1
ATOM 4089 C C . TYR A 1 518 ? -15.254 12.470 27.467 1.00 92.19 518 TYR A C 1
ATOM 4091 O O . TYR A 1 518 ? -14.107 12.071 27.641 1.00 92.19 518 TYR A O 1
ATOM 4099 N N . CYS A 1 519 ? -16.230 11.665 27.046 1.00 89.81 519 CYS A N 1
ATOM 4100 C CA . CYS A 1 519 ? -16.003 10.241 26.783 1.00 89.81 519 CYS A CA 1
ATOM 4101 C C . CYS A 1 519 ? -15.377 9.987 25.408 1.00 89.81 519 CYS A C 1
ATOM 4103 O O . CYS A 1 519 ? -14.809 8.920 25.193 1.00 89.81 519 CYS A O 1
ATOM 4105 N N . PHE A 1 520 ? -15.437 10.960 24.497 1.00 81.62 520 PHE A N 1
ATOM 4106 C CA . PHE A 1 520 ? -14.935 10.841 23.130 1.00 81.62 520 PHE A CA 1
ATOM 4107 C C . PHE A 1 520 ? -13.934 11.956 22.809 1.00 81.62 520 PHE A C 1
ATOM 4109 O O . PHE A 1 520 ? -14.024 13.067 23.326 1.00 81.62 520 PHE A O 1
ATOM 4116 N N . ASN A 1 521 ? -12.959 11.654 21.956 1.00 72.06 521 ASN A N 1
ATOM 4117 C CA . ASN A 1 521 ? -12.033 12.616 21.369 1.00 72.06 521 ASN A CA 1
ATOM 4118 C C . ASN A 1 521 ? -12.066 12.450 19.844 1.00 72.06 521 ASN A C 1
ATOM 4120 O O . ASN A 1 521 ? -11.312 11.658 19.277 1.00 72.06 521 ASN A O 1
ATOM 4124 N N . GLY A 1 522 ? -12.981 13.166 19.189 1.00 76.94 522 GLY A N 1
ATOM 4125 C CA . GLY A 1 522 ? -13.305 12.918 17.785 1.00 76.94 522 GLY A CA 1
ATOM 4126 C C . GLY A 1 522 ? -14.008 11.569 17.631 1.00 76.94 522 GLY A C 1
ATOM 4127 O O . GLY A 1 522 ? -15.037 11.342 18.258 1.00 76.94 522 GLY A O 1
ATOM 4128 N N . THR A 1 523 ? -13.442 10.682 16.816 1.00 63.66 523 THR A N 1
ATOM 4129 C CA . THR A 1 523 ? -13.994 9.350 16.520 1.00 63.66 523 THR A CA 1
ATOM 4130 C C . THR A 1 523 ? -13.506 8.248 17.460 1.00 63.66 523 THR A C 1
ATOM 4132 O O . THR A 1 523 ? -13.943 7.113 17.337 1.00 63.66 523 THR A O 1
ATOM 4135 N N . SER A 1 524 ? -12.612 8.529 18.407 1.00 62.56 524 SER A N 1
ATOM 4136 C CA . SER A 1 524 ? -12.108 7.523 19.356 1.00 62.56 524 SER A CA 1
ATOM 4137 C C . SER A 1 524 ? -12.619 7.795 20.765 1.00 62.56 524 SER A C 1
ATOM 4139 O O . SER A 1 524 ? -12.829 8.954 21.139 1.00 62.56 524 SER A O 1
ATOM 4141 N N . ALA A 1 525 ? -12.780 6.748 21.577 1.00 68.62 525 ALA A N 1
ATOM 4142 C CA . ALA A 1 525 ? -13.007 6.939 23.006 1.00 68.62 525 ALA A CA 1
ATOM 4143 C C . ALA A 1 525 ? -11.800 7.659 23.638 1.00 68.62 525 ALA A C 1
ATOM 4145 O O . ALA A 1 525 ? -10.640 7.427 23.289 1.00 68.62 525 ALA A O 1
ATOM 4146 N N . SER A 1 526 ? -12.073 8.600 24.538 1.00 81.62 526 SER A N 1
ATOM 4147 C CA . SER A 1 526 ? -11.034 9.292 25.296 1.00 81.62 526 SER A CA 1
ATOM 4148 C C . SER A 1 526 ? -10.501 8.382 26.412 1.00 81.62 526 SER A C 1
ATOM 4150 O O . SER A 1 526 ? -11.140 7.399 26.782 1.00 81.62 526 SER A O 1
ATOM 4152 N N . ASN A 1 527 ? -9.383 8.758 27.046 1.00 81.69 527 ASN A N 1
ATOM 4153 C CA . ASN A 1 527 ? -8.921 8.077 28.265 1.00 81.69 527 ASN A CA 1
ATOM 4154 C C . ASN A 1 527 ? -9.995 8.034 29.368 1.00 81.69 527 ASN A C 1
ATOM 4156 O O . ASN A 1 527 ? -10.035 7.077 30.133 1.00 81.69 527 ASN A O 1
ATOM 4160 N N . ILE A 1 528 ? -10.856 9.057 29.447 1.00 89.06 528 ILE A N 1
ATOM 4161 C CA . ILE A 1 528 ? -11.981 9.081 30.390 1.00 89.06 528 ILE A CA 1
ATOM 4162 C C . ILE A 1 528 ? -13.048 8.081 29.942 1.00 89.06 528 ILE A C 1
ATOM 4164 O O . ILE A 1 528 ? -13.559 7.342 30.770 1.00 89.06 528 ILE A O 1
ATOM 4168 N N . GLY A 1 529 ? -13.337 8.018 28.638 1.00 85.69 529 GLY A N 1
ATOM 4169 C CA . GLY A 1 529 ? -14.247 7.038 28.046 1.00 85.69 529 GLY A CA 1
ATOM 4170 C C . GLY A 1 529 ? -13.906 5.605 28.444 1.00 85.69 529 GLY A C 1
ATOM 4171 O O . GLY A 1 529 ? -14.763 4.901 28.963 1.00 85.69 529 GLY A O 1
ATOM 4172 N N . TYR A 1 530 ? -12.644 5.201 28.285 1.00 79.94 530 TYR A N 1
ATOM 4173 C CA . TYR A 1 530 ? -12.195 3.849 28.642 1.00 79.94 530 TYR A CA 1
ATOM 4174 C C . TYR A 1 530 ? -12.314 3.531 30.124 1.00 79.94 530 TYR A C 1
ATOM 4176 O O . TYR A 1 530 ? -12.687 2.425 30.495 1.00 79.94 530 TYR A O 1
ATOM 4184 N N . LYS A 1 531 ? -11.975 4.496 30.977 1.00 88.38 531 LYS A N 1
ATOM 4185 C CA . LYS A 1 531 ? -12.024 4.308 32.426 1.00 88.38 531 LYS A CA 1
ATOM 4186 C C . LYS A 1 531 ? -13.440 4.385 32.984 1.00 88.38 531 LYS A C 1
ATOM 4188 O O . LYS A 1 531 ? -13.717 3.772 34.002 1.00 88.38 531 LYS A O 1
ATOM 4193 N N . CYS A 1 532 ? -14.334 5.080 32.294 1.00 92.00 532 CYS A N 1
ATOM 4194 C CA . CYS A 1 532 ? -15.737 5.226 32.654 1.00 92.00 532 CYS A CA 1
ATOM 4195 C C . CYS A 1 532 ? -16.643 4.514 31.644 1.00 92.00 532 CYS A C 1
ATOM 4197 O O . CYS A 1 532 ? -17.617 5.094 31.164 1.00 92.00 532 CYS A O 1
ATOM 4199 N N . ILE A 1 533 ? -16.298 3.280 31.270 1.00 86.25 533 ILE A N 1
ATOM 4200 C CA . ILE A 1 533 ? -16.922 2.565 30.153 1.00 86.25 533 ILE A CA 1
ATOM 4201 C C . ILE A 1 533 ? -18.444 2.393 30.328 1.00 86.25 533 ILE A C 1
ATOM 4203 O O . ILE A 1 533 ? -19.206 2.604 29.379 1.00 86.25 533 ILE A O 1
ATOM 4207 N N . LYS A 1 534 ? -18.918 2.124 31.550 1.00 88.81 534 LYS A N 1
ATOM 4208 C CA . LYS A 1 534 ? -20.345 1.983 31.866 1.00 88.81 534 LYS A CA 1
ATOM 4209 C C . LYS A 1 534 ? -21.035 3.340 31.869 1.00 88.81 534 LYS A C 1
ATOM 4211 O O . LYS A 1 534 ? -22.051 3.527 31.200 1.00 88.81 534 LYS A O 1
ATOM 4216 N N . SER A 1 535 ? -20.466 4.308 32.578 1.00 92.31 535 SER A N 1
ATOM 4217 C CA . SER A 1 535 ? -21.020 5.658 32.713 1.00 92.31 535 SER A CA 1
ATOM 4218 C C . SER A 1 535 ? -21.019 6.452 31.403 1.00 92.31 535 SER A C 1
ATOM 4220 O O . SER A 1 535 ? -21.885 7.301 31.190 1.00 92.31 535 SER A O 1
ATOM 4222 N N . CYS A 1 536 ? -20.100 6.146 30.486 1.00 90.38 536 CYS A N 1
ATOM 4223 C CA . CYS A 1 536 ? -20.067 6.676 29.124 1.00 90.38 536 CYS A CA 1
ATOM 4224 C C . CYS A 1 536 ? -21.022 5.947 28.159 1.00 90.38 536 CYS A C 1
ATOM 4226 O O . CYS A 1 536 ? -21.091 6.283 26.968 1.00 90.38 536 CYS A O 1
ATOM 4228 N N . GLY A 1 537 ? -21.747 4.937 28.653 1.00 84.31 537 GLY A N 1
ATOM 4229 C CA . GLY A 1 537 ? -22.628 4.079 27.866 1.00 84.31 537 GLY A CA 1
ATOM 4230 C C . GLY A 1 537 ? -21.887 3.324 26.768 1.00 84.31 537 GLY A C 1
ATOM 4231 O O . GLY A 1 537 ? -22.467 3.064 25.720 1.00 84.31 537 GLY A O 1
ATOM 4232 N N . LEU A 1 538 ? -20.584 3.080 26.940 1.00 80.44 538 LEU A N 1
ATOM 4233 C CA . LEU A 1 538 ? -19.744 2.328 26.002 1.00 80.44 538 LEU A CA 1
ATOM 4234 C C . LEU A 1 538 ? -19.920 0.817 26.151 1.00 80.44 538 LEU A C 1
ATOM 4236 O O . LEU A 1 538 ? -19.490 0.079 25.271 1.00 80.44 538 LEU A O 1
ATOM 4240 N N . CYS A 1 539 ? -20.593 0.376 27.209 1.00 75.75 539 CYS A N 1
ATOM 4241 C CA . CYS A 1 539 ? -21.197 -0.941 27.253 1.00 75.75 539 CYS A CA 1
ATOM 4242 C C . CYS A 1 539 ? -22.714 -0.843 27.234 1.00 75.75 539 CYS A C 1
ATOM 4244 O O . CYS A 1 539 ? -23.308 0.197 27.534 1.00 75.75 539 CYS A O 1
ATOM 4246 N N . GLU A 1 540 ? -23.338 -1.978 26.973 1.00 66.06 540 GLU A N 1
ATOM 4247 C CA . GLU A 1 540 ? -24.776 -2.101 27.081 1.00 66.06 540 GLU A CA 1
ATOM 4248 C C . GLU A 1 540 ? -25.246 -2.138 28.535 1.00 66.06 540 GLU A C 1
ATOM 4250 O O . GLU A 1 540 ? -24.647 -2.782 29.399 1.00 66.06 540 GLU A O 1
ATOM 4255 N N . ALA A 1 541 ? -26.388 -1.499 28.788 1.00 54.50 541 ALA A N 1
ATOM 4256 C CA . ALA A 1 541 ? -27.265 -1.956 29.851 1.00 54.50 541 ALA A CA 1
ATOM 4257 C C . ALA A 1 541 ? -27.769 -3.332 29.415 1.00 54.50 541 ALA A C 1
ATOM 4259 O O . ALA A 1 541 ? -28.378 -3.409 28.351 1.00 54.50 541 ALA A O 1
ATOM 4260 N N . SER A 1 542 ? -27.500 -4.392 30.188 1.00 49.34 542 SER A N 1
ATOM 4261 C CA . SER A 1 542 ? -28.030 -5.731 29.912 1.00 49.34 542 SER A CA 1
ATOM 4262 C C . SER A 1 542 ? -29.498 -5.602 29.529 1.00 49.34 542 SER A C 1
ATOM 4264 O O . SER A 1 542 ? -30.318 -5.228 30.373 1.00 49.34 542 SER A O 1
ATOM 4266 N N . ALA A 1 543 ? -29.817 -5.823 28.252 1.00 47.38 543 ALA A N 1
ATOM 4267 C CA . ALA A 1 543 ? -31.185 -5.751 27.788 1.00 47.38 543 ALA A CA 1
ATOM 4268 C C . ALA A 1 543 ? -31.963 -6.761 28.630 1.00 47.38 543 ALA A C 1
ATOM 4270 O O . ALA A 1 543 ? -31.685 -7.961 28.597 1.00 47.38 543 ALA A O 1
ATOM 4271 N N . SER A 1 544 ? -32.885 -6.273 29.460 1.00 43.62 544 SER A N 1
ATOM 4272 C CA . SER A 1 544 ? -33.838 -7.135 30.146 1.00 43.62 544 SER A CA 1
ATOM 4273 C C . SER A 1 544 ? -34.482 -7.997 29.070 1.00 43.62 544 SER A C 1
ATOM 4275 O O . SER A 1 544 ? -35.053 -7.435 28.132 1.00 43.62 544 SER A O 1
ATOM 4277 N N . ALA A 1 545 ? -34.296 -9.316 29.174 1.00 37.41 545 ALA A N 1
ATOM 4278 C CA . ALA A 1 545 ? -34.634 -10.292 28.146 1.00 37.41 545 ALA A CA 1
ATOM 4279 C C . ALA A 1 545 ? -35.950 -9.933 27.429 1.00 37.41 545 ALA A C 1
ATOM 4281 O O . ALA A 1 545 ? -36.932 -9.606 28.110 1.00 37.41 545 ALA A O 1
ATOM 4282 N N . PRO A 1 546 ? -36.002 -9.977 26.084 1.00 39.69 546 PRO A N 1
ATOM 4283 C CA . PRO A 1 546 ? -37.227 -9.686 25.359 1.00 39.69 546 PRO A CA 1
ATOM 4284 C C . PRO A 1 546 ? -38.330 -10.602 25.890 1.00 39.69 546 PRO A C 1
ATOM 4286 O O . PRO A 1 546 ? -38.187 -11.825 25.929 1.00 39.69 546 PRO A O 1
ATOM 4289 N N . THR A 1 547 ? -39.420 -9.990 26.358 1.00 42.38 547 THR A N 1
ATOM 4290 C CA . THR A 1 547 ? -40.618 -10.720 26.772 1.00 42.38 547 THR A CA 1
ATOM 4291 C C . THR A 1 547 ? -41.057 -11.562 25.582 1.00 42.38 547 THR A C 1
ATOM 4293 O O . THR A 1 547 ? -41.316 -11.017 24.511 1.00 42.38 547 THR A O 1
ATOM 4296 N N . ALA A 1 548 ? -41.050 -12.884 25.763 1.00 35.56 548 ALA A N 1
ATOM 4297 C CA . ALA A 1 548 ? -41.273 -13.863 24.710 1.00 35.56 548 ALA A CA 1
ATOM 4298 C C . ALA A 1 548 ? -42.473 -13.483 23.829 1.00 35.56 548 ALA A C 1
ATOM 4300 O O . ALA A 1 548 ? -43.608 -13.397 24.303 1.00 35.56 548 ALA A O 1
ATOM 4301 N N . ALA A 1 549 ? -42.218 -13.270 22.537 1.00 40.44 549 ALA A N 1
ATOM 4302 C CA . ALA A 1 549 ? -43.276 -13.214 21.542 1.00 40.44 549 ALA A CA 1
ATOM 4303 C C . ALA A 1 549 ? -43.922 -14.611 21.411 1.00 40.44 549 ALA A C 1
ATOM 4305 O O . ALA A 1 549 ? -43.223 -15.624 21.527 1.00 40.44 549 ALA A O 1
ATOM 4306 N N . PRO A 1 550 ? -45.245 -14.703 21.185 1.00 36.12 550 PRO A N 1
ATOM 4307 C CA . PRO A 1 550 ? -45.945 -15.977 21.163 1.00 36.12 550 PRO A CA 1
ATOM 4308 C C . PRO A 1 550 ? -45.558 -16.792 19.924 1.00 36.12 550 PRO A C 1
ATOM 4310 O O . PRO A 1 550 ? -45.803 -16.394 18.786 1.00 36.12 550 PRO A O 1
ATOM 4313 N N . ILE A 1 551 ? -44.972 -17.965 20.169 1.00 35.88 551 ILE A N 1
ATOM 4314 C CA . ILE A 1 551 ? -44.656 -18.975 19.160 1.00 35.88 551 ILE A CA 1
ATOM 4315 C C . ILE A 1 551 ? -45.971 -19.549 18.623 1.00 35.88 551 ILE A C 1
ATOM 4317 O O . ILE A 1 551 ? -46.714 -20.210 19.346 1.00 35.88 551 ILE A O 1
ATOM 4321 N N . SER A 1 552 ? -46.234 -19.346 17.334 1.00 36.53 552 SER A N 1
ATOM 4322 C CA . SER A 1 552 ? -47.137 -20.205 16.567 1.00 36.53 552 SER A CA 1
ATOM 4323 C C . SER A 1 552 ? -46.424 -20.642 15.291 1.00 36.53 552 SER A C 1
ATOM 4325 O O . SER A 1 552 ? -46.362 -19.925 14.299 1.00 36.53 552 SER A O 1
ATOM 4327 N N . GLN A 1 553 ? -45.828 -21.831 15.353 1.00 33.88 553 GLN A N 1
ATOM 4328 C CA . GLN A 1 553 ? -45.234 -22.517 14.212 1.00 33.88 553 GLN A CA 1
ATOM 4329 C C . GLN A 1 553 ? -46.160 -23.688 13.833 1.00 33.88 553 GLN A C 1
ATOM 4331 O O . GLN A 1 553 ? -46.488 -24.487 14.713 1.00 33.88 553 GLN A O 1
ATOM 4336 N N . PRO A 1 554 ? -46.610 -23.825 12.571 1.00 38.12 554 PRO A N 1
ATOM 4337 C CA . PRO A 1 554 ? -47.340 -25.003 12.125 1.00 38.12 554 PRO A CA 1
ATOM 4338 C C . PRO A 1 554 ? -46.373 -26.131 11.750 1.00 38.12 554 PRO A C 1
ATOM 4340 O O . PRO A 1 554 ? -45.383 -25.926 11.048 1.00 38.12 554 PRO A O 1
ATOM 4343 N N . SER A 1 555 ? -46.690 -27.337 12.216 1.00 38.28 555 SER A N 1
ATOM 4344 C CA . SER A 1 555 ? -45.989 -28.583 11.913 1.00 38.28 555 SER A CA 1
ATOM 4345 C C . SER A 1 555 ? -46.142 -28.978 10.441 1.00 38.28 555 SER A C 1
ATOM 4347 O O . SER A 1 555 ? -47.264 -29.097 9.950 1.00 38.28 555 SER A O 1
ATOM 4349 N N . ILE A 1 556 ? -45.030 -29.274 9.762 1.00 35.88 556 ILE A N 1
ATOM 4350 C CA . ILE A 1 556 ? -45.034 -30.037 8.507 1.00 35.88 556 ILE A CA 1
ATOM 4351 C C . ILE A 1 556 ? -44.270 -31.340 8.735 1.00 35.88 556 ILE A C 1
ATOM 4353 O O . ILE A 1 556 ? -43.156 -31.360 9.255 1.00 35.88 556 ILE A O 1
ATOM 4357 N N . LEU A 1 557 ? -44.955 -32.427 8.389 1.00 33.28 557 LEU A N 1
ATOM 4358 C CA . LEU A 1 557 ? -44.564 -33.817 8.555 1.00 33.28 557 LEU A CA 1
ATOM 4359 C C . LEU A 1 557 ? -43.456 -34.228 7.583 1.00 33.28 557 LEU A C 1
ATOM 4361 O O . LEU A 1 557 ? -43.488 -33.932 6.391 1.00 33.28 557 LEU A O 1
ATOM 4365 N N . ASN A 1 558 ? -42.530 -34.993 8.142 1.00 34.84 558 ASN A N 1
ATOM 4366 C CA . ASN A 1 558 ? -41.493 -35.772 7.484 1.00 34.84 558 ASN A CA 1
ATOM 4367 C C . ASN A 1 558 ? -42.105 -36.988 6.752 1.00 34.84 558 ASN A C 1
ATOM 4369 O O . ASN A 1 558 ? -43.048 -37.591 7.277 1.00 34.84 558 ASN A O 1
ATOM 4373 N N . PRO A 1 559 ? -41.523 -37.432 5.626 1.00 37.78 559 PRO A N 1
ATOM 4374 C CA . PRO A 1 559 ? -41.308 -38.870 5.467 1.00 37.78 559 PRO A CA 1
ATOM 4375 C C . PRO A 1 559 ? -39.906 -39.217 4.926 1.00 37.78 559 PRO A C 1
ATOM 4377 O O . PRO A 1 559 ? -39.473 -38.728 3.887 1.00 37.78 559 PRO A O 1
ATOM 4380 N N . SER A 1 560 ? -39.243 -40.148 5.614 1.00 35.94 560 SER A N 1
ATOM 4381 C CA . SER A 1 560 ? -38.078 -40.931 5.153 1.00 35.94 560 SER A CA 1
ATOM 4382 C C . SER A 1 560 ? -38.531 -42.373 4.840 1.00 35.94 560 SER A C 1
ATOM 4384 O O . SER A 1 560 ? -39.630 -42.743 5.258 1.00 35.94 560 SER A O 1
ATOM 4386 N N . PRO A 1 561 ? -37.672 -43.293 4.353 1.00 50.53 561 PRO A N 1
ATOM 4387 C CA . PRO A 1 561 ? -36.619 -43.205 3.331 1.00 50.53 561 PRO A CA 1
ATOM 4388 C C . PRO A 1 561 ? -36.778 -44.309 2.248 1.00 50.53 561 PRO A C 1
ATOM 4390 O O . PRO A 1 561 ? -37.423 -45.331 2.479 1.00 50.53 561 PRO A O 1
ATOM 4393 N N . ILE A 1 562 ? -36.114 -44.175 1.092 1.00 35.91 562 ILE A N 1
ATOM 4394 C CA . ILE A 1 562 ? -35.897 -45.305 0.166 1.00 35.91 562 ILE A CA 1
ATOM 4395 C C . ILE A 1 562 ? -34.416 -45.682 0.164 1.00 35.91 562 ILE A C 1
ATOM 4397 O O . ILE A 1 562 ? -33.535 -44.875 -0.115 1.00 35.91 562 ILE A O 1
ATOM 4401 N N . VAL A 1 563 ? -34.192 -46.946 0.510 1.00 39.56 563 VAL A N 1
ATOM 4402 C CA . VAL A 1 563 ? -32.934 -47.691 0.506 1.00 39.56 563 VAL A CA 1
ATOM 4403 C C . VAL A 1 563 ? -32.555 -48.059 -0.929 1.00 39.56 563 VAL A C 1
ATOM 4405 O O . VAL A 1 563 ? -33.403 -48.543 -1.676 1.00 39.56 563 VAL A O 1
ATOM 4408 N N . SER A 1 564 ? -31.275 -47.957 -1.286 1.00 33.97 564 SER A N 1
ATOM 4409 C CA . SER A 1 564 ? -30.632 -48.930 -2.179 1.00 33.97 564 SER A CA 1
ATOM 4410 C C . SER A 1 564 ? -29.123 -48.953 -1.971 1.00 33.97 564 SER A C 1
ATOM 4412 O O . SER A 1 564 ? -28.455 -47.927 -1.900 1.00 33.97 564 SER A O 1
ATOM 4414 N N . SER A 1 565 ? -28.629 -50.175 -1.812 1.00 39.66 565 SER A N 1
ATOM 4415 C CA . SER A 1 565 ? -27.275 -50.557 -1.445 1.00 39.66 565 SER A CA 1
ATOM 4416 C C . SER A 1 565 ? -26.411 -50.819 -2.679 1.00 39.66 565 SER A C 1
ATOM 4418 O O . SER A 1 565 ? -26.900 -51.465 -3.602 1.00 39.66 565 SER A O 1
ATOM 4420 N N . SER A 1 566 ? -25.116 -50.501 -2.614 1.00 37.56 566 SER A N 1
ATOM 4421 C CA . SER A 1 566 ? -24.035 -51.407 -3.052 1.00 37.56 566 SER A CA 1
ATOM 4422 C C . SER A 1 566 ? -22.662 -50.787 -2.763 1.00 37.56 566 SER A C 1
ATOM 4424 O O . SER A 1 566 ? -22.296 -49.762 -3.330 1.00 37.56 566 SER A O 1
ATOM 4426 N N . GLN A 1 567 ? -21.912 -51.444 -1.883 1.00 41.09 567 GLN A N 1
ATOM 4427 C CA . GLN A 1 567 ? -20.489 -51.247 -1.572 1.00 41.09 567 GLN A CA 1
ATOM 4428 C C . GLN A 1 567 ? -19.693 -52.420 -2.221 1.00 41.09 567 GLN A C 1
ATOM 4430 O O . GLN A 1 567 ? -20.325 -53.362 -2.699 1.00 41.09 567 GLN A O 1
ATOM 4435 N N . PRO A 1 568 ? -18.356 -52.519 -2.083 1.00 51.56 568 PRO A N 1
ATOM 4436 C CA . PRO A 1 568 ? -17.269 -51.833 -2.795 1.00 51.56 568 PRO A CA 1
ATOM 4437 C C . PRO A 1 568 ? -16.454 -52.777 -3.719 1.00 51.56 568 PRO A C 1
ATOM 4439 O O . PRO A 1 568 ? -16.563 -53.996 -3.631 1.00 51.56 568 PRO A O 1
ATOM 4442 N N . SER A 1 569 ? -15.523 -52.228 -4.511 1.00 40.19 569 SER A N 1
ATOM 4443 C CA . SER A 1 569 ? -14.361 -52.993 -4.994 1.00 40.19 569 SER A CA 1
ATOM 4444 C C . SER A 1 569 ? -13.078 -52.167 -4.923 1.00 40.19 569 SER A C 1
ATOM 4446 O O . SER A 1 569 ? -12.969 -51.083 -5.488 1.00 40.19 569 SER A O 1
ATOM 4448 N N . SER A 1 570 ? -12.120 -52.722 -4.193 1.00 42.72 570 SER A N 1
ATOM 4449 C CA . SER A 1 570 ? -10.761 -52.264 -3.938 1.00 42.72 570 SER A CA 1
ATOM 4450 C C . SER A 1 570 ? -9.786 -52.738 -5.016 1.00 42.72 570 SER A C 1
ATOM 4452 O O . SER A 1 570 ? -9.746 -53.938 -5.275 1.00 42.72 570 SER A O 1
ATOM 4454 N N . THR A 1 571 ? -8.905 -51.861 -5.510 1.00 37.72 571 THR A N 1
ATOM 4455 C CA . THR A 1 571 ? -7.510 -52.248 -5.818 1.00 37.72 571 THR A CA 1
ATOM 4456 C C . THR A 1 571 ? -6.585 -51.021 -5.871 1.00 37.72 571 THR A C 1
ATOM 4458 O O . THR A 1 571 ? -6.977 -50.017 -6.464 1.00 37.72 571 THR A O 1
ATOM 4461 N N . PRO A 1 572 ? -5.379 -51.083 -5.270 1.00 46.62 572 PRO A N 1
ATOM 4462 C CA . PRO A 1 572 ? -4.422 -49.980 -5.215 1.00 46.62 572 PRO A CA 1
ATOM 4463 C C . PRO A 1 572 ? -3.344 -50.096 -6.304 1.00 46.62 572 PRO A C 1
ATOM 4465 O O . PRO A 1 572 ? -2.850 -51.189 -6.582 1.00 46.62 572 PRO A O 1
ATOM 4468 N N . THR A 1 573 ? -2.911 -48.963 -6.860 1.00 40.62 573 THR A N 1
ATOM 4469 C CA . THR A 1 573 ? -1.750 -48.901 -7.761 1.00 40.62 573 THR A CA 1
ATOM 4470 C C . THR A 1 573 ? -0.556 -48.324 -7.009 1.00 40.62 573 THR A C 1
ATOM 4472 O O . THR A 1 573 ? -0.542 -47.153 -6.637 1.00 40.62 573 THR A O 1
ATOM 4475 N N . LEU A 1 574 ? 0.442 -49.174 -6.772 1.00 35.25 574 LEU A N 1
ATOM 4476 C CA . LEU A 1 574 ? 1.769 -48.805 -6.291 1.00 35.25 574 LEU A CA 1
ATOM 4477 C C . LEU A 1 574 ? 2.629 -48.360 -7.479 1.00 35.25 574 LEU A C 1
ATOM 4479 O O . LEU A 1 574 ? 2.809 -49.130 -8.420 1.00 35.25 574 LEU A O 1
ATOM 4483 N N . THR A 1 575 ? 3.239 -47.178 -7.386 1.00 37.22 575 THR A N 1
ATOM 4484 C CA . THR A 1 575 ? 4.457 -46.862 -8.149 1.00 37.22 575 THR A CA 1
ATOM 4485 C C . THR A 1 575 ? 5.377 -45.990 -7.289 1.00 37.22 575 THR A C 1
ATOM 4487 O O . THR A 1 575 ? 4.922 -44.957 -6.798 1.00 37.22 575 THR A O 1
ATOM 4490 N N . PRO A 1 576 ? 6.642 -46.392 -7.064 1.00 42.81 576 PRO A N 1
ATOM 4491 C CA . PRO A 1 576 ? 7.581 -45.665 -6.219 1.00 42.81 576 PRO A CA 1
ATOM 4492 C C . PRO A 1 576 ? 8.366 -44.632 -7.038 1.00 42.81 576 PRO A C 1
ATOM 4494 O O . PRO A 1 576 ? 8.902 -44.950 -8.097 1.00 42.81 576 PRO A O 1
ATOM 4497 N N . SER A 1 577 ? 8.487 -43.410 -6.521 1.00 39.72 577 SER A N 1
ATOM 4498 C CA . SER A 1 577 ? 9.462 -42.425 -6.995 1.00 39.72 577 SER A CA 1
ATOM 4499 C C . SER A 1 577 ? 10.482 -42.188 -5.886 1.00 39.72 577 SER A C 1
ATOM 4501 O O . SER A 1 577 ? 10.164 -41.675 -4.815 1.00 39.72 577 SER A O 1
ATOM 4503 N N . LEU A 1 578 ? 11.699 -42.660 -6.144 1.00 35.06 578 LEU A N 1
ATOM 4504 C CA . LEU A 1 578 ? 12.893 -42.461 -5.336 1.00 35.06 578 LEU A CA 1
ATOM 4505 C C . LEU A 1 578 ? 13.537 -41.132 -5.747 1.00 35.06 578 LEU A C 1
ATOM 4507 O O . LEU A 1 578 ? 14.055 -41.030 -6.855 1.00 35.06 578 LEU A O 1
ATOM 4511 N N . TYR A 1 579 ? 13.576 -40.158 -4.839 1.00 36.22 579 TYR A N 1
ATOM 4512 C CA . TYR A 1 579 ? 14.550 -39.065 -4.874 1.00 36.22 579 TYR A CA 1
ATOM 4513 C C . TYR A 1 579 ? 15.225 -38.956 -3.500 1.00 36.22 579 TYR A C 1
ATOM 4515 O O . TYR A 1 579 ? 14.525 -38.845 -2.492 1.00 36.22 579 TYR A O 1
ATOM 4523 N N . PRO A 1 580 ? 16.567 -39.019 -3.422 1.00 46.75 580 PRO A N 1
ATOM 4524 C CA . PRO A 1 580 ? 17.285 -38.926 -2.160 1.00 46.75 580 PRO A CA 1
ATOM 4525 C C . PRO A 1 580 ? 17.521 -37.463 -1.764 1.00 46.75 580 PRO A C 1
ATOM 4527 O O . PRO A 1 580 ? 18.166 -36.700 -2.480 1.00 46.75 580 PRO A O 1
ATOM 4530 N N . THR A 1 581 ? 17.045 -37.089 -0.578 1.00 36.59 581 THR A N 1
ATOM 4531 C CA . THR A 1 581 ? 17.419 -35.860 0.131 1.00 36.59 581 THR A CA 1
ATOM 4532 C C . THR A 1 581 ? 18.771 -36.047 0.823 1.00 36.59 581 THR A C 1
ATOM 4534 O O . THR A 1 581 ? 18.876 -36.805 1.788 1.00 36.59 581 THR A O 1
ATOM 4537 N N . LEU A 1 582 ? 19.801 -35.338 0.359 1.00 34.44 582 LEU A N 1
ATOM 4538 C CA . LEU A 1 582 ? 21.065 -35.167 1.080 1.00 34.44 582 LEU A CA 1
ATOM 4539 C C . LEU A 1 582 ? 20.949 -33.955 2.013 1.00 34.44 582 LEU A C 1
ATOM 4541 O O . LEU A 1 582 ? 20.963 -32.811 1.569 1.00 34.44 582 LEU A O 1
ATOM 4545 N N . SER A 1 583 ? 20.835 -34.233 3.311 1.00 34.31 583 SER A N 1
ATOM 4546 C CA . SER A 1 583 ? 20.987 -33.267 4.400 1.00 34.31 583 SER A CA 1
ATOM 4547 C C . SER A 1 583 ? 22.396 -33.410 4.974 1.00 34.31 583 SER A C 1
ATOM 4549 O O . SER A 1 583 ? 22.762 -34.480 5.460 1.00 34.31 583 SER A O 1
ATOM 4551 N N . LEU A 1 584 ? 23.194 -32.345 4.900 1.00 34.88 584 LEU A N 1
ATOM 4552 C CA . LEU A 1 584 ? 24.483 -32.230 5.581 1.00 34.88 584 LEU A CA 1
ATOM 4553 C C . LEU A 1 584 ? 24.413 -31.038 6.538 1.00 34.88 584 LEU A C 1
ATOM 4555 O O . LEU A 1 584 ? 24.596 -29.891 6.144 1.00 34.88 584 LEU A O 1
ATOM 4559 N N . HIS A 1 585 ? 24.140 -31.336 7.806 1.00 36.41 585 HIS A N 1
ATOM 4560 C CA . HIS A 1 585 ? 24.429 -30.461 8.939 1.00 36.41 585 HIS A CA 1
ATOM 4561 C C . HIS A 1 585 ? 25.831 -30.804 9.470 1.00 36.41 585 HIS A C 1
ATOM 4563 O O . HIS A 1 585 ? 26.065 -31.969 9.804 1.00 36.41 585 HIS A O 1
ATOM 4569 N N . PRO A 1 586 ? 26.758 -29.842 9.613 1.00 46.25 586 PRO A N 1
ATOM 4570 C CA . PRO A 1 586 ? 27.984 -30.054 10.364 1.00 46.25 586 PRO A CA 1
ATOM 4571 C C . PRO A 1 586 ? 27.744 -29.800 11.857 1.00 46.25 586 PRO A C 1
ATOM 4573 O O . PRO A 1 586 ? 27.384 -28.705 12.285 1.00 46.25 586 PRO A O 1
ATOM 4576 N N . THR A 1 587 ? 27.983 -30.837 12.654 1.00 33.78 587 THR A N 1
ATOM 4577 C CA . THR A 1 587 ? 28.064 -30.798 14.114 1.00 33.78 587 THR A CA 1
ATOM 4578 C C . THR A 1 587 ? 29.316 -30.025 14.539 1.00 33.78 587 THR A C 1
ATOM 4580 O O . THR A 1 587 ? 30.431 -30.488 14.307 1.00 33.78 587 THR A O 1
ATOM 4583 N N . ILE A 1 588 ? 29.154 -28.867 15.186 1.00 37.03 588 ILE A N 1
ATOM 4584 C CA . ILE A 1 588 ? 30.248 -28.185 15.891 1.00 37.03 588 ILE A CA 1
ATOM 4585 C C . ILE A 1 588 ? 30.114 -28.491 17.382 1.00 37.03 588 ILE A C 1
ATOM 4587 O O . ILE A 1 588 ? 29.186 -28.048 18.054 1.00 37.03 588 ILE A O 1
ATOM 4591 N N . VAL A 1 589 ? 31.066 -29.277 17.879 1.00 32.81 589 VAL A N 1
ATOM 4592 C CA . VAL A 1 589 ? 31.327 -29.539 19.296 1.00 32.81 589 VAL A CA 1
ATOM 4593 C C . VAL A 1 589 ? 32.506 -28.661 19.703 1.00 32.81 589 VAL A C 1
ATOM 4595 O O . VAL A 1 589 ? 33.538 -28.740 19.042 1.00 32.81 589 VAL A O 1
ATOM 4598 N N . THR A 1 590 ? 32.385 -27.858 20.767 1.00 31.98 590 THR A N 1
ATOM 4599 C CA . THR A 1 590 ? 33.480 -27.437 21.685 1.00 31.98 590 THR A CA 1
ATOM 4600 C C . THR A 1 590 ? 32.906 -26.493 22.757 1.00 31.98 590 THR A C 1
ATOM 4602 O O . THR A 1 590 ? 32.415 -25.413 22.463 1.00 31.98 590 THR A O 1
ATOM 4605 N N . SER A 1 591 ? 32.677 -26.989 23.975 1.00 31.97 591 SER A N 1
ATOM 4606 C CA . SER A 1 591 ? 33.585 -26.960 25.139 1.00 31.97 591 SER A CA 1
ATOM 4607 C C . SER A 1 591 ? 33.560 -25.640 25.927 1.00 31.97 591 SER A C 1
ATOM 4609 O O . SER A 1 591 ? 34.325 -24.713 25.676 1.00 31.97 591 SER A O 1
ATOM 4611 N N . THR A 1 592 ? 32.706 -25.620 26.947 1.00 36.88 592 THR A N 1
ATOM 4612 C CA . THR A 1 592 ? 32.769 -24.749 28.128 1.00 36.88 592 THR A CA 1
ATOM 4613 C C . THR A 1 592 ? 33.987 -25.056 29.002 1.00 36.88 592 THR A C 1
ATOM 4615 O O . THR A 1 592 ? 34.277 -26.230 29.247 1.00 36.88 592 THR A O 1
ATOM 4618 N N . PRO A 1 593 ? 34.602 -24.021 29.594 1.00 38.72 593 PRO A N 1
ATOM 4619 C CA . PRO A 1 593 ? 35.021 -24.122 30.989 1.00 38.72 593 PRO A CA 1
ATOM 4620 C C . PRO A 1 593 ? 34.608 -22.901 31.836 1.00 38.72 593 PRO A C 1
ATOM 4622 O O . PRO A 1 593 ? 34.581 -21.760 31.384 1.00 38.72 593 PRO A O 1
ATOM 4625 N N . SER A 1 594 ? 34.325 -23.175 33.105 1.00 32.75 594 SER A N 1
ATOM 4626 C CA . SER A 1 594 ? 34.110 -22.250 34.227 1.00 32.75 594 SER A CA 1
ATOM 4627 C C . SER A 1 594 ? 34.800 -22.883 35.453 1.00 32.75 594 SER A C 1
ATOM 4629 O O . SER A 1 594 ? 35.018 -24.098 35.409 1.00 32.75 594 SER A O 1
ATOM 4631 N N . PRO A 1 595 ? 35.031 -22.212 36.598 1.00 47.84 595 PRO A N 1
ATOM 4632 C CA . PRO A 1 595 ? 35.330 -20.802 36.879 1.00 47.84 595 PRO A CA 1
ATOM 4633 C C . PRO A 1 595 ? 36.622 -20.643 37.731 1.00 47.84 595 PRO A C 1
ATOM 4635 O O . PRO A 1 595 ? 37.131 -21.608 38.297 1.00 47.84 595 PRO A O 1
ATOM 4638 N N . THR A 1 596 ? 37.099 -19.406 37.933 1.00 33.00 596 THR A N 1
ATOM 4639 C CA . THR A 1 596 ? 38.068 -19.092 39.005 1.00 33.00 596 THR A CA 1
ATOM 4640 C C . THR A 1 596 ? 37.570 -17.918 39.840 1.00 33.00 596 THR A C 1
ATOM 4642 O O . THR A 1 596 ? 37.330 -16.827 39.328 1.00 33.00 596 THR A O 1
ATOM 4645 N N . ALA A 1 597 ? 37.414 -18.173 41.138 1.00 36.56 597 ALA A N 1
ATOM 4646 C CA . ALA A 1 597 ? 37.062 -17.215 42.175 1.00 36.56 597 ALA A CA 1
ATOM 4647 C C . ALA A 1 597 ? 38.242 -16.297 42.538 1.00 36.56 597 ALA A C 1
ATOM 4649 O O . ALA A 1 597 ? 39.395 -16.726 42.511 1.00 36.56 597 ALA A O 1
ATOM 4650 N N . SER A 1 598 ? 37.955 -15.064 42.968 1.00 33.09 598 SER A N 1
ATOM 4651 C CA . SER A 1 598 ? 38.825 -14.289 43.866 1.00 33.09 598 SER A CA 1
ATOM 4652 C C . SER A 1 598 ? 38.054 -13.182 44.591 1.00 33.09 598 SER A C 1
ATOM 4654 O O . SER A 1 598 ? 37.093 -12.617 44.080 1.00 33.09 598 SER A O 1
ATOM 4656 N N . SER A 1 599 ? 38.488 -12.957 45.827 1.00 32.50 599 SER A N 1
ATOM 4657 C CA . SER A 1 599 ? 37.813 -12.349 46.975 1.00 32.50 599 SER A CA 1
ATOM 4658 C C . SER A 1 599 ? 38.309 -10.935 47.337 1.00 32.50 599 SER A C 1
ATOM 4660 O O . SER A 1 599 ? 39.387 -10.551 46.891 1.00 32.50 599 SER A O 1
ATOM 4662 N N . LEU A 1 600 ? 37.615 -10.308 48.313 1.00 32.75 600 LEU A N 1
ATOM 4663 C CA . LEU A 1 600 ? 37.994 -9.157 49.185 1.00 32.75 600 LEU A CA 1
ATOM 4664 C C . LEU A 1 600 ? 37.738 -7.758 48.571 1.00 32.75 600 LEU A C 1
ATOM 4666 O O . LEU A 1 600 ? 38.051 -7.542 47.412 1.00 32.75 600 LEU A O 1
ATOM 4670 N N . SER A 1 601 ? 37.192 -6.725 49.237 1.00 33.94 601 SER A N 1
ATOM 4671 C CA . SER A 1 601 ? 36.923 -6.400 50.656 1.00 33.94 601 SER A CA 1
ATOM 4672 C C . SER A 1 601 ? 35.916 -5.218 50.755 1.00 33.94 601 SER A C 1
ATOM 4674 O O . SER A 1 601 ? 35.683 -4.546 49.750 1.00 33.94 601 SER A O 1
ATOM 4676 N N . PRO A 1 602 ? 35.333 -4.914 51.938 1.00 36.00 602 PRO A N 1
ATOM 4677 C CA . PRO A 1 602 ? 34.228 -3.961 52.098 1.00 36.00 602 PRO A CA 1
ATOM 4678 C C . PRO A 1 602 ? 34.703 -2.523 52.367 1.00 36.00 602 PRO A C 1
ATOM 4680 O O . PRO A 1 602 ? 35.691 -2.300 53.066 1.00 36.00 602 PRO A O 1
ATOM 4683 N N . THR A 1 603 ? 33.976 -1.512 51.877 1.00 32.72 603 THR A N 1
ATOM 4684 C CA . THR A 1 603 ? 34.188 -0.111 52.285 1.00 32.72 603 THR A CA 1
ATOM 4685 C C . THR A 1 603 ? 32.867 0.636 52.480 1.00 32.72 603 THR A C 1
ATOM 4687 O O . THR A 1 603 ? 32.129 0.888 51.540 1.00 32.72 603 THR A O 1
ATOM 4690 N N . ARG A 1 604 ? 32.637 0.955 53.760 1.00 30.56 604 ARG A N 1
ATOM 4691 C CA . ARG A 1 604 ? 32.035 2.149 54.380 1.00 30.56 604 ARG A CA 1
ATOM 4692 C C . ARG A 1 604 ? 30.774 2.785 53.766 1.00 30.56 604 ARG A C 1
ATOM 4694 O O . ARG A 1 604 ? 30.798 3.418 52.721 1.00 30.56 604 ARG A O 1
ATOM 4701 N N . ILE A 1 605 ? 29.722 2.705 54.578 1.00 34.91 605 ILE A N 1
ATOM 4702 C CA . ILE A 1 605 ? 28.420 3.373 54.502 1.00 34.91 605 ILE A CA 1
ATOM 4703 C C . ILE A 1 605 ? 28.575 4.901 54.555 1.00 34.91 605 ILE A C 1
ATOM 4705 O O . ILE A 1 605 ? 29.114 5.423 55.531 1.00 34.91 605 ILE A O 1
ATOM 4709 N N . GLU A 1 606 ? 27.996 5.597 53.576 1.00 35.78 606 GLU A N 1
ATOM 4710 C CA . GLU A 1 606 ? 27.466 6.953 53.739 1.00 35.78 606 GLU A CA 1
ATOM 4711 C C . GLU A 1 606 ? 26.039 7.011 53.179 1.00 35.78 606 GLU A C 1
ATOM 4713 O O . GLU A 1 606 ? 25.727 6.457 52.127 1.00 35.78 606 GLU A O 1
ATOM 4718 N N . ASN A 1 607 ? 25.167 7.641 53.958 1.00 42.06 607 ASN A N 1
ATOM 4719 C CA . ASN A 1 607 ? 23.733 7.799 53.746 1.00 42.06 607 ASN A CA 1
ATOM 4720 C C . ASN A 1 607 ? 23.466 8.907 52.709 1.00 42.06 607 ASN A C 1
ATOM 4722 O O . ASN A 1 607 ? 24.058 9.980 52.848 1.00 42.06 607 ASN A O 1
ATOM 4726 N N . PRO A 1 608 ? 22.542 8.722 51.747 1.00 38.62 608 PRO A N 1
ATOM 4727 C CA . PRO A 1 608 ? 21.793 9.889 51.294 1.00 38.62 608 PRO A CA 1
ATOM 4728 C C . PRO A 1 608 ? 20.293 9.641 51.073 1.00 38.62 608 PRO A C 1
ATOM 4730 O O . PRO A 1 608 ? 19.872 8.733 50.367 1.00 38.62 608 PRO A O 1
ATOM 4733 N N . GLU A 1 609 ? 19.543 10.561 51.676 1.00 36.94 609 GLU A N 1
ATOM 4734 C CA . GLU A 1 609 ? 18.323 11.227 51.210 1.00 36.94 609 GLU A CA 1
ATOM 4735 C C . GLU A 1 609 ? 17.171 10.424 50.579 1.00 36.94 609 GLU A C 1
ATOM 4737 O O . GLU A 1 609 ? 17.253 9.784 49.535 1.00 36.94 609 GLU A O 1
ATOM 4742 N N . VAL A 1 610 ? 16.018 10.636 51.215 1.00 37.50 610 VAL A N 1
ATOM 4743 C CA . VAL A 1 610 ? 14.651 10.306 50.807 1.00 37.50 610 VAL A CA 1
ATOM 4744 C C . VAL A 1 610 ? 14.418 10.525 49.296 1.00 37.50 610 VAL A C 1
ATOM 4746 O O . VAL A 1 610 ? 14.511 11.664 48.825 1.00 37.50 610 VAL A O 1
ATOM 4749 N N . PRO A 1 611 ? 14.039 9.484 48.523 1.00 36.62 611 PRO A N 1
ATOM 4750 C CA . PRO A 1 611 ? 13.749 9.627 47.102 1.00 36.62 611 PRO A CA 1
ATOM 4751 C C . PRO A 1 611 ? 12.486 10.460 46.875 1.00 36.62 611 PRO A C 1
ATOM 4753 O O . PRO A 1 611 ? 11.378 10.094 47.266 1.00 36.62 611 PRO A O 1
ATOM 4756 N N . THR A 1 612 ? 12.650 11.594 46.198 1.00 41.09 612 THR A N 1
ATOM 4757 C CA . THR A 1 612 ? 11.540 12.363 45.630 1.00 41.09 612 THR A CA 1
ATOM 4758 C C . THR A 1 612 ? 10.928 11.579 44.463 1.00 41.09 612 THR A C 1
ATOM 4760 O O . THR A 1 612 ? 11.663 11.009 43.657 1.00 41.09 612 THR A O 1
ATOM 4763 N N . ALA A 1 613 ? 9.595 11.575 44.359 1.00 33.44 613 ALA A N 1
ATOM 4764 C CA . ALA A 1 613 ? 8.817 10.853 43.347 1.00 33.44 613 ALA A CA 1
ATOM 4765 C C . ALA A 1 613 ? 9.403 10.926 41.910 1.00 33.44 613 ALA A C 1
ATOM 4767 O O . ALA A 1 613 ? 9.866 11.994 41.482 1.00 33.44 613 ALA A O 1
ATOM 4768 N N . PRO A 1 614 ? 9.369 9.821 41.134 1.00 40.25 614 PRO A N 1
ATOM 4769 C CA . PRO A 1 614 ? 10.007 9.747 39.824 1.00 40.25 614 PRO A CA 1
ATOM 4770 C C . PRO A 1 614 ? 9.348 10.707 38.827 1.00 40.25 614 PRO A C 1
ATOM 4772 O O . PRO A 1 614 ? 8.155 10.641 38.532 1.00 40.25 614 PRO A O 1
ATOM 4775 N N . LYS A 1 615 ? 10.153 11.622 38.276 1.00 41.56 615 LYS A N 1
ATOM 4776 C CA . LYS A 1 615 ? 9.730 12.553 37.223 1.00 41.56 615 LYS A CA 1
ATOM 4777 C C . LYS A 1 615 ? 9.365 11.769 35.962 1.00 41.56 615 LYS A C 1
ATOM 4779 O O . LYS A 1 615 ? 10.217 11.113 35.367 1.00 41.56 615 LYS A O 1
ATOM 4784 N N . THR A 1 616 ? 8.116 11.894 35.524 1.00 47.62 616 THR A N 1
ATOM 4785 C CA . THR A 1 616 ? 7.603 11.290 34.288 1.00 47.62 616 THR A CA 1
ATOM 4786 C C . THR A 1 616 ? 8.473 11.658 33.075 1.00 47.62 616 THR A C 1
ATOM 4788 O O . THR A 1 616 ? 8.865 12.813 32.878 1.00 47.62 616 THR A O 1
ATOM 4791 N N . LYS A 1 617 ? 8.820 10.648 32.261 1.00 63.78 617 LYS A N 1
ATOM 4792 C CA . LYS A 1 617 ? 9.756 10.730 31.122 1.00 63.78 617 LYS A CA 1
ATOM 4793 C C . LYS A 1 617 ? 9.257 11.725 30.057 1.00 63.78 617 LYS A C 1
ATOM 4795 O O . LYS A 1 617 ? 8.470 11.362 29.179 1.00 63.78 617 LYS A O 1
ATOM 4800 N N . GLN A 1 618 ? 9.710 12.980 30.110 1.00 75.44 618 GLN A N 1
ATOM 4801 C CA . GLN A 1 618 ? 9.265 14.040 29.196 1.00 75.44 618 GLN A CA 1
ATOM 4802 C C . GLN A 1 618 ? 9.932 13.954 27.816 1.00 75.44 618 GLN A C 1
ATOM 4804 O O . GLN A 1 618 ? 11.155 13.959 27.687 1.00 75.44 618 GLN A O 1
ATOM 4809 N N . CYS A 1 619 ? 9.109 13.981 26.767 1.00 88.69 619 CYS A N 1
ATOM 4810 C CA . CYS A 1 619 ? 9.548 14.257 25.403 1.00 88.69 619 CYS A CA 1
ATOM 4811 C C . CYS A 1 619 ? 10.329 15.576 25.327 1.00 88.69 619 CYS A C 1
ATOM 4813 O O . CYS A 1 619 ? 9.880 16.614 25.832 1.00 88.69 619 CYS A O 1
ATOM 4815 N N . ILE A 1 620 ? 11.496 15.543 24.680 1.00 93.44 620 ILE A N 1
ATOM 4816 C CA . ILE A 1 620 ? 12.425 16.669 24.676 1.00 93.44 620 ILE A CA 1
ATOM 4817 C C . ILE A 1 620 ? 12.913 17.027 23.275 1.00 93.44 620 ILE A C 1
ATOM 4819 O O . ILE A 1 620 ? 13.223 16.173 22.447 1.00 93.44 620 ILE A O 1
ATOM 4823 N N . ASN A 1 621 ? 13.012 18.332 23.041 1.00 95.38 621 ASN A N 1
ATOM 4824 C CA . ASN A 1 621 ? 13.686 18.897 21.883 1.00 95.38 621 ASN A CA 1
ATOM 4825 C C . ASN A 1 621 ? 15.206 18.785 22.037 1.00 95.38 621 ASN A C 1
ATOM 4827 O O . ASN A 1 621 ? 15.735 18.983 23.137 1.00 95.38 621 ASN A O 1
ATOM 4831 N N . THR A 1 622 ? 15.918 18.596 20.928 1.00 95.19 622 THR A N 1
ATOM 4832 C CA . THR A 1 622 ? 17.359 18.828 20.912 1.00 95.19 622 THR A CA 1
ATOM 4833 C C . THR A 1 622 ? 17.662 20.281 21.279 1.00 95.19 622 THR A C 1
ATOM 4835 O O . THR A 1 622 ? 16.946 21.228 20.937 1.00 95.19 622 THR A O 1
ATOM 4838 N N . ASN A 1 623 ? 18.754 20.464 22.008 1.00 94.69 623 ASN A N 1
ATOM 4839 C CA . ASN A 1 623 ? 19.349 21.762 22.296 1.00 94.69 623 ASN A CA 1
ATOM 4840 C C . ASN A 1 623 ? 20.561 22.066 21.397 1.00 94.69 623 ASN A C 1
ATOM 4842 O O . ASN A 1 623 ? 21.105 23.173 21.476 1.00 94.69 623 ASN A O 1
ATOM 4846 N N . LEU A 1 624 ? 20.988 21.108 20.571 1.00 97.38 624 LEU A N 1
ATOM 4847 C CA . LEU A 1 624 ? 22.040 21.289 19.579 1.00 97.38 624 LEU A CA 1
ATOM 4848 C C . LEU A 1 624 ? 21.457 21.875 18.291 1.00 97.38 624 LEU A C 1
ATOM 4850 O O . LEU A 1 624 ? 20.249 21.845 18.058 1.00 97.38 624 LEU A O 1
ATOM 4854 N N . ALA A 1 625 ? 22.320 22.490 17.484 1.00 97.50 625 ALA A N 1
ATOM 4855 C CA . ALA A 1 625 ? 21.919 22.899 16.147 1.00 97.50 625 ALA A CA 1
ATOM 4856 C C . ALA A 1 625 ? 22.056 21.696 15.211 1.00 97.50 625 ALA A C 1
ATOM 4858 O O . ALA A 1 625 ? 23.089 21.037 15.260 1.00 97.50 625 ALA A O 1
ATOM 4859 N N . PHE A 1 626 ? 21.068 21.429 14.369 1.00 97.00 626 PHE A N 1
ATOM 4860 C CA . PHE A 1 626 ? 21.041 20.297 13.443 1.00 97.00 626 PHE A CA 1
ATOM 4861 C C . PHE A 1 626 ? 20.871 20.781 12.004 1.00 97.00 626 PHE A C 1
ATOM 4863 O O . PHE A 1 626 ? 20.352 21.875 11.766 1.00 97.00 626 PHE A O 1
ATOM 4870 N N . ARG A 1 627 ? 21.377 20.000 11.055 1.00 95.88 627 ARG A N 1
ATOM 4871 C CA . ARG A 1 627 ? 21.459 20.375 9.645 1.00 95.88 627 ARG A CA 1
ATOM 4872 C C . ARG A 1 627 ? 20.114 20.190 8.934 1.00 95.88 627 ARG A C 1
ATOM 4874 O O . ARG A 1 627 ? 19.480 19.151 9.073 1.00 95.88 627 ARG A O 1
ATOM 4881 N N . ILE A 1 628 ? 19.713 21.193 8.155 1.00 92.25 628 ILE A N 1
ATOM 4882 C CA . ILE A 1 628 ? 18.644 21.120 7.149 1.00 92.25 628 ILE A CA 1
ATOM 4883 C C . ILE A 1 628 ? 19.208 21.784 5.888 1.00 92.25 628 ILE A C 1
ATOM 4885 O O . ILE A 1 628 ? 19.524 22.979 5.900 1.00 92.25 628 ILE A O 1
ATOM 4889 N N . GLY A 1 629 ? 19.437 20.997 4.834 1.00 90.88 629 GLY A N 1
ATOM 4890 C CA . GLY A 1 629 ? 20.160 21.451 3.642 1.00 90.88 629 GLY A CA 1
ATOM 4891 C C . GLY A 1 629 ? 21.569 21.985 3.979 1.00 90.88 629 GLY A C 1
ATOM 4892 O O . GLY A 1 629 ? 22.342 21.306 4.667 1.00 90.88 629 GLY A O 1
ATOM 4893 N N . PRO A 1 630 ? 21.951 23.199 3.536 1.00 90.25 630 PRO A N 1
ATOM 4894 C CA . PRO A 1 630 ? 23.267 23.776 3.828 1.00 90.25 630 PRO A CA 1
ATOM 4895 C C . PRO A 1 630 ? 23.356 24.475 5.198 1.00 90.25 630 PRO A C 1
ATOM 4897 O O . PRO A 1 630 ? 24.437 24.905 5.603 1.00 90.25 630 PRO A O 1
ATOM 4900 N N . LYS A 1 631 ? 22.240 24.627 5.924 1.00 96.56 631 LYS A N 1
ATOM 4901 C CA . LYS A 1 631 ? 22.155 25.457 7.137 1.00 96.56 631 LYS A CA 1
ATOM 4902 C C . LYS A 1 631 ? 21.923 24.617 8.393 1.00 96.56 631 LYS A C 1
ATOM 4904 O O . LYS A 1 631 ? 21.450 23.487 8.335 1.00 96.56 631 LYS A O 1
ATOM 4909 N N . TYR A 1 632 ? 22.269 25.188 9.549 1.00 96.31 632 TYR A N 1
ATOM 4910 C CA . TYR A 1 632 ? 22.053 24.576 10.862 1.00 96.31 632 TYR A CA 1
ATOM 4911 C C . TYR A 1 632 ? 21.009 25.359 11.652 1.00 96.31 632 TYR A C 1
ATOM 4913 O O . TYR A 1 632 ? 21.142 26.568 11.850 1.00 96.31 632 TYR A O 1
ATOM 4921 N N . TYR A 1 633 ? 20.008 24.651 12.162 1.00 96.75 633 TYR A N 1
ATOM 4922 C CA . TYR A 1 633 ? 18.870 25.221 12.869 1.00 96.75 633 TYR A CA 1
ATOM 4923 C C . TYR A 1 633 ? 18.788 24.681 14.292 1.00 96.75 633 TYR A C 1
ATOM 4925 O O . TYR A 1 633 ? 19.256 23.593 14.599 1.00 96.75 633 TYR A O 1
ATOM 4933 N N . LYS A 1 634 ? 18.184 25.460 15.188 1.00 97.19 634 LYS A N 1
ATOM 4934 C CA . LYS A 1 634 ? 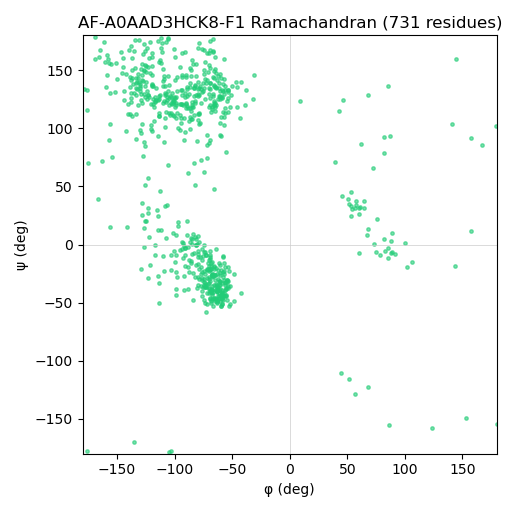17.817 25.029 16.545 1.00 97.19 634 LYS A CA 1
ATOM 4935 C C . LYS A 1 634 ? 16.300 25.020 16.647 1.00 97.19 634 LYS A C 1
ATOM 4937 O O . LYS A 1 634 ? 15.655 25.832 15.991 1.00 97.19 634 LYS A O 1
ATOM 4942 N N . CYS A 1 635 ? 15.734 24.250 17.573 1.00 96.75 635 CYS A N 1
ATOM 4943 C CA . CYS A 1 635 ? 14.280 24.207 17.776 1.00 96.75 635 CYS A CA 1
ATOM 4944 C C . CYS A 1 635 ? 13.634 25.566 18.082 1.00 96.75 635 CYS A C 1
ATOM 4946 O O . CYS A 1 635 ? 12.463 25.772 17.790 1.00 96.75 635 CYS A O 1
ATOM 4948 N N . ARG A 1 636 ? 14.401 26.545 18.587 1.00 95.12 636 ARG A N 1
ATOM 4949 C CA . ARG A 1 636 ? 13.923 27.931 18.747 1.00 95.12 636 ARG A CA 1
ATOM 4950 C C . ARG A 1 636 ? 13.491 28.593 17.430 1.00 95.12 636 ARG A C 1
ATOM 4952 O O . ARG A 1 636 ? 12.726 29.545 17.476 1.00 95.12 636 ARG A O 1
ATOM 4959 N N . TYR A 1 637 ? 13.977 28.109 16.285 1.00 93.12 637 TYR A N 1
ATOM 4960 C CA . TYR A 1 637 ? 13.613 28.614 14.959 1.00 93.12 637 TYR A CA 1
ATOM 4961 C C . TYR A 1 637 ? 12.140 28.358 14.610 1.00 93.12 637 TYR A C 1
ATOM 4963 O O . TYR A 1 637 ? 11.572 29.074 13.789 1.00 93.12 637 TYR A O 1
ATOM 4971 N N . LEU A 1 638 ? 11.502 27.390 15.275 1.00 90.81 638 LEU A N 1
ATOM 4972 C CA . LEU A 1 638 ? 10.083 27.092 15.101 1.00 90.81 638 LEU A CA 1
ATOM 4973 C C . LEU A 1 638 ? 9.161 28.168 15.693 1.00 90.81 638 LEU A C 1
ATOM 4975 O O . LEU A 1 638 ? 7.992 28.205 15.337 1.00 90.81 638 LEU A O 1
ATOM 4979 N N . ARG A 1 639 ? 9.652 29.068 16.561 1.00 89.38 639 ARG A N 1
ATOM 4980 C CA . ARG A 1 639 ? 8.807 30.030 17.299 1.00 89.38 639 ARG A CA 1
ATOM 4981 C C . ARG A 1 639 ? 7.939 30.936 16.424 1.00 89.38 639 ARG A C 1
ATOM 4983 O O . ARG A 1 639 ? 6.888 31.349 16.887 1.00 89.38 639 ARG A O 1
ATOM 4990 N N . THR A 1 640 ? 8.381 31.263 15.213 1.00 84.81 640 THR A N 1
ATOM 4991 C CA . THR A 1 640 ? 7.653 32.188 14.332 1.00 84.81 640 THR A CA 1
ATOM 4992 C C . THR A 1 640 ? 6.603 31.495 13.474 1.00 84.81 640 THR A C 1
ATOM 4994 O O . THR A 1 640 ? 5.678 32.153 13.028 1.00 84.81 640 THR A O 1
ATOM 4997 N N . ASP A 1 641 ? 6.763 30.194 13.222 1.00 89.12 641 ASP A N 1
ATOM 4998 C CA . ASP A 1 641 ? 5.879 29.430 12.343 1.00 89.12 641 ASP A CA 1
ATOM 4999 C C . ASP A 1 641 ? 6.060 27.926 12.589 1.00 89.12 641 ASP A C 1
ATOM 5001 O O . ASP A 1 641 ? 6.728 27.206 11.847 1.00 89.12 641 ASP A O 1
ATOM 5005 N N . THR A 1 642 ? 5.571 27.458 13.739 1.00 90.25 642 THR A N 1
ATOM 5006 C CA . THR A 1 642 ? 5.805 26.071 14.156 1.00 90.25 642 THR A CA 1
ATOM 5007 C C . THR A 1 642 ? 5.073 25.091 13.245 1.00 90.25 642 THR A C 1
ATOM 5009 O O . THR A 1 642 ? 5.652 24.072 12.886 1.00 90.25 642 THR A O 1
ATOM 5012 N N . LYS A 1 643 ? 3.825 25.386 12.853 1.00 83.25 643 LYS A N 1
ATOM 5013 C CA . LYS A 1 643 ? 3.010 24.467 12.046 1.00 83.25 643 LYS A CA 1
ATOM 5014 C C . LYS A 1 643 ? 3.601 24.285 10.648 1.00 83.25 643 LYS A C 1
ATOM 5016 O O . LYS A 1 643 ? 3.876 23.144 10.286 1.00 83.25 643 LYS A O 1
ATOM 5021 N N . GLN A 1 644 ? 3.873 25.374 9.921 1.00 86.94 644 GLN A N 1
ATOM 5022 C CA . GLN A 1 644 ? 4.399 25.278 8.559 1.00 86.94 644 GLN A CA 1
ATOM 5023 C C . GLN A 1 644 ? 5.784 24.645 8.547 1.00 86.94 644 GLN A C 1
ATOM 5025 O O . GLN A 1 644 ? 6.013 23.707 7.804 1.00 86.94 644 GLN A O 1
ATOM 5030 N N . LYS A 1 645 ? 6.701 25.066 9.426 1.00 90.31 645 LYS A N 1
ATOM 5031 C CA . LYS A 1 645 ? 8.074 24.529 9.423 1.00 90.31 645 LYS A CA 1
ATOM 5032 C C . LYS A 1 645 ? 8.141 23.066 9.839 1.00 90.31 645 LYS A C 1
ATOM 5034 O O . LYS A 1 645 ? 8.983 22.330 9.334 1.00 90.31 645 LYS A O 1
ATOM 5039 N N . CYS A 1 646 ? 7.290 22.640 10.774 1.00 87.38 646 CYS A N 1
ATOM 5040 C CA . CYS A 1 646 ? 7.184 21.224 11.108 1.00 87.38 646 CYS A CA 1
ATOM 5041 C C . CYS A 1 646 ? 6.538 20.422 9.968 1.00 87.38 646 CYS A C 1
ATOM 5043 O O . CYS A 1 646 ? 6.866 19.246 9.850 1.00 87.38 646 CYS A O 1
ATOM 5045 N N . LYS A 1 647 ? 5.668 21.027 9.142 1.00 78.50 647 LYS A N 1
ATOM 5046 C CA . LYS A 1 647 ? 5.108 20.411 7.925 1.00 78.50 647 LYS A CA 1
ATOM 5047 C C . LYS A 1 647 ? 6.163 20.309 6.816 1.00 78.50 647 LYS A C 1
ATOM 5049 O O . LYS A 1 647 ? 6.408 19.226 6.316 1.00 78.50 647 LYS A O 1
ATOM 5054 N N . GLU A 1 648 ? 6.832 21.416 6.514 1.00 80.88 648 GLU A N 1
ATOM 5055 C CA . GLU A 1 648 ? 7.784 21.570 5.409 1.00 80.88 648 GLU A CA 1
ATOM 5056 C C . GLU A 1 648 ? 9.098 20.807 5.637 1.00 80.88 648 GLU A C 1
ATOM 5058 O O . GLU A 1 648 ? 9.681 20.288 4.693 1.00 80.88 648 GLU A O 1
ATOM 5063 N N . TYR A 1 649 ? 9.576 20.694 6.885 1.00 82.50 649 TYR A N 1
ATOM 5064 C CA . TYR A 1 649 ? 10.851 20.031 7.170 1.00 82.50 649 TYR A CA 1
ATOM 5065 C C . TYR A 1 649 ? 10.724 18.962 8.259 1.00 82.50 649 TYR A C 1
ATOM 5067 O O . TYR A 1 649 ? 10.761 19.251 9.463 1.00 82.50 649 TYR A O 1
ATOM 5075 N N . ARG A 1 650 ? 10.720 17.688 7.846 1.00 78.25 650 ARG A N 1
ATOM 5076 C CA . ARG A 1 650 ? 10.722 16.520 8.754 1.00 78.25 650 ARG A CA 1
ATOM 5077 C C . ARG A 1 650 ? 11.861 16.550 9.778 1.00 78.25 650 ARG A C 1
ATOM 5079 O O . ARG A 1 650 ? 11.679 16.123 10.919 1.00 78.25 650 ARG A O 1
ATOM 5086 N N . SER A 1 651 ? 13.016 17.133 9.443 1.00 89.19 651 SER A N 1
ATOM 5087 C CA . SER A 1 651 ? 14.123 17.318 10.395 1.00 89.19 651 SER A CA 1
ATOM 5088 C C . SER A 1 651 ? 13.711 18.085 11.655 1.00 89.19 651 SER A C 1
ATOM 5090 O O . SER A 1 651 ? 14.234 17.776 12.728 1.00 89.19 651 SER A O 1
ATOM 5092 N N . PHE A 1 652 ? 12.755 19.025 11.578 1.00 94.62 652 PHE A N 1
ATOM 5093 C CA . PHE A 1 652 ? 12.197 19.675 12.768 1.00 94.62 652 PHE A CA 1
ATOM 5094 C C . PHE A 1 652 ? 11.341 18.725 13.600 1.00 94.62 652 PHE A C 1
ATOM 5096 O O . PHE A 1 652 ? 11.437 18.774 14.822 1.00 94.62 652 PHE A O 1
ATOM 5103 N N . GLN A 1 653 ? 10.551 17.841 12.992 1.00 89.38 653 GLN A N 1
ATOM 5104 C CA . GLN A 1 653 ? 9.744 16.874 13.743 1.00 89.38 653 GLN A CA 1
ATOM 5105 C C . GLN A 1 653 ? 10.629 15.932 14.571 1.00 89.38 653 GLN A C 1
ATOM 5107 O O . GLN A 1 653 ? 10.387 15.751 15.764 1.00 89.38 653 GLN A O 1
ATOM 5112 N N . ARG A 1 654 ? 11.717 15.433 13.969 1.00 87.75 654 ARG A N 1
ATOM 5113 C CA . ARG A 1 654 ? 12.682 14.522 14.609 1.00 87.75 654 ARG A CA 1
ATOM 5114 C C . ARG A 1 654 ? 13.482 15.194 15.717 1.00 87.75 654 ARG A C 1
ATOM 5116 O O . ARG A 1 654 ? 13.613 14.680 16.827 1.00 87.75 654 ARG A O 1
ATOM 5123 N N . ASN A 1 655 ? 14.032 16.368 15.427 1.00 95.25 655 ASN A N 1
ATOM 5124 C CA . ASN A 1 655 ? 14.914 17.067 16.354 1.00 95.25 655 ASN A CA 1
ATOM 5125 C C . ASN A 1 655 ? 14.141 17.864 17.409 1.00 95.25 655 ASN A C 1
ATOM 5127 O O . ASN A 1 655 ? 14.617 18.041 18.529 1.00 95.25 655 ASN A O 1
ATOM 5131 N N . CYS A 1 656 ? 12.931 18.314 17.090 1.00 96.38 656 CYS A N 1
ATOM 5132 C CA . CYS A 1 656 ? 12.110 19.177 17.930 1.00 96.38 656 CYS A CA 1
ATOM 5133 C C . CYS A 1 656 ? 10.711 18.589 18.185 1.00 96.38 656 CYS A C 1
ATOM 5135 O O . CYS A 1 656 ? 9.713 19.297 18.013 1.00 96.38 656 CYS A O 1
ATOM 5137 N N . PRO A 1 657 ? 10.604 17.328 18.638 1.00 93.19 657 PRO A N 1
ATOM 5138 C CA . PRO A 1 657 ? 9.331 16.618 18.693 1.00 93.19 657 PRO A CA 1
ATOM 5139 C C . PRO A 1 657 ? 8.334 17.244 19.661 1.00 93.19 657 PRO A C 1
ATOM 5141 O O . PRO A 1 657 ? 7.134 17.243 19.401 1.00 93.19 657 PRO A O 1
ATOM 5144 N N . ARG A 1 658 ? 8.819 17.869 20.739 1.00 93.88 658 ARG A N 1
ATOM 5145 C CA . ARG A 1 658 ? 7.968 18.614 21.670 1.00 93.88 658 ARG A CA 1
ATOM 5146 C C . ARG A 1 658 ? 7.427 19.888 21.040 1.00 93.88 658 ARG A C 1
ATOM 5148 O O . ARG A 1 658 ? 6.258 20.199 21.228 1.00 93.88 658 ARG A O 1
ATOM 5155 N N . SER A 1 659 ? 8.249 20.616 20.285 1.00 94.38 659 SER A N 1
ATOM 5156 C CA . SER A 1 659 ? 7.778 21.810 19.573 1.00 94.38 659 SER A CA 1
ATOM 5157 C C . SER A 1 659 ? 6.809 21.459 18.449 1.00 94.38 659 SER A C 1
ATOM 5159 O O . SER A 1 659 ? 5.796 22.130 18.313 1.00 94.38 659 SER A O 1
ATOM 5161 N N . CYS A 1 660 ? 7.072 20.390 17.698 1.00 90.25 660 CYS A N 1
ATOM 5162 C CA . CYS A 1 660 ? 6.201 19.946 16.612 1.00 90.25 660 CYS A CA 1
ATOM 5163 C C . CYS A 1 660 ? 4.982 19.134 17.075 1.00 90.25 660 CYS A C 1
ATOM 5165 O O . CYS A 1 660 ? 4.215 18.688 16.232 1.00 90.25 660 CYS A O 1
ATOM 5167 N N . LYS A 1 661 ? 4.800 18.910 18.387 1.00 89.69 661 LYS A N 1
ATOM 5168 C CA . LYS A 1 661 ? 3.766 18.017 18.946 1.00 89.69 661 LYS A CA 1
ATOM 5169 C C . LYS A 1 661 ? 3.797 16.592 18.359 1.00 89.69 661 LYS A C 1
ATOM 5171 O O . LYS A 1 661 ? 2.781 15.916 18.301 1.00 89.69 661 LYS A O 1
ATOM 5176 N N . ARG A 1 662 ? 4.979 16.110 17.969 1.00 85.44 662 ARG A N 1
ATOM 5177 C CA . ARG A 1 662 ? 5.220 14.755 17.438 1.00 85.44 662 ARG A CA 1
ATOM 5178 C C . ARG A 1 662 ? 5.970 13.874 18.441 1.00 85.44 662 ARG A C 1
ATOM 5180 O O . ARG A 1 662 ? 6.793 13.042 18.079 1.00 85.44 662 ARG A O 1
ATOM 5187 N N . CYS A 1 663 ? 5.724 14.091 19.731 1.00 84.25 663 CYS A N 1
ATOM 5188 C CA . CYS A 1 663 ? 6.354 13.325 20.803 1.00 84.25 663 CYS A CA 1
ATOM 5189 C C . CYS A 1 663 ? 6.029 11.837 20.745 1.00 84.25 663 CYS A C 1
ATOM 5191 O O . CYS A 1 663 ? 6.903 11.040 21.056 1.00 84.25 663 CYS A O 1
ATOM 5193 N N . ARG A 1 664 ? 4.812 11.484 20.324 1.00 72.38 664 ARG A N 1
ATOM 5194 C CA . ARG A 1 664 ? 4.391 10.093 20.143 1.00 72.38 664 ARG A CA 1
ATOM 5195 C C . ARG A 1 664 ? 5.360 9.338 19.219 1.00 72.38 664 ARG A C 1
ATOM 5197 O O . ARG A 1 664 ? 5.920 8.334 19.623 1.00 72.38 664 ARG A O 1
ATOM 5204 N N . LEU A 1 665 ? 5.700 9.951 18.085 1.00 68.56 665 LEU A N 1
ATOM 5205 C CA . LEU A 1 665 ? 6.553 9.363 17.045 1.00 68.56 665 LEU A CA 1
ATOM 5206 C C . LEU A 1 665 ? 8.066 9.437 17.340 1.00 68.56 665 LEU A C 1
ATOM 5208 O O . LEU A 1 665 ? 8.834 8.543 16.995 1.00 68.56 665 LEU A O 1
ATOM 5212 N N . TRP A 1 666 ? 8.534 10.534 17.948 1.00 84.56 666 TRP A N 1
ATOM 5213 C CA . TRP A 1 666 ? 9.967 10.887 17.946 1.00 84.56 666 TRP A CA 1
ATOM 5214 C C . TRP A 1 666 ? 10.591 11.035 19.342 1.00 84.56 666 TRP A C 1
ATOM 5216 O O . TRP A 1 666 ? 11.747 11.455 19.459 1.00 84.56 666 TRP A O 1
ATOM 5226 N N . LYS A 1 667 ? 9.865 10.711 20.423 1.00 87.31 667 LYS A N 1
ATOM 5227 C CA . LYS A 1 667 ? 10.377 10.832 21.805 1.00 87.31 667 LYS A CA 1
ATOM 5228 C C . LYS A 1 667 ? 11.638 10.001 22.047 1.00 87.31 667 LYS A C 1
ATOM 5230 O O . LYS A 1 667 ? 12.485 10.461 22.809 1.00 87.31 667 LYS A O 1
ATOM 5235 N N . CYS A 1 668 ? 11.778 8.844 21.398 1.00 88.56 668 CYS A N 1
ATOM 5236 C CA . CYS A 1 668 ? 12.868 7.891 21.643 1.00 88.56 668 CYS A CA 1
ATOM 5237 C C . CYS A 1 668 ? 13.699 7.540 20.418 1.00 88.56 668 CYS A C 1
ATOM 5239 O O . CYS A 1 668 ? 14.314 6.484 20.355 1.00 88.56 668 CYS A O 1
ATOM 5241 N N . LYS A 1 669 ? 13.757 8.462 19.458 1.00 88.56 669 LYS A N 1
ATOM 5242 C CA . LYS A 1 669 ? 14.537 8.281 18.237 1.00 88.56 669 LYS A CA 1
ATOM 5243 C C . LYS A 1 669 ? 15.753 9.186 18.211 1.00 88.56 669 LYS A C 1
ATOM 5245 O O . LYS A 1 669 ? 15.708 10.321 18.702 1.00 88.56 669 LYS A O 1
ATOM 5250 N N . ASP A 1 670 ? 16.826 8.677 17.630 1.00 94.06 670 ASP A N 1
ATOM 5251 C CA . ASP A 1 670 ? 18.018 9.456 17.322 1.00 94.06 670 ASP A CA 1
ATOM 5252 C C . ASP A 1 670 ? 17.743 10.450 16.193 1.00 94.06 670 ASP A C 1
ATOM 5254 O O . ASP A 1 670 ? 16.836 10.274 15.379 1.00 94.06 670 ASP A O 1
ATOM 5258 N N . SER A 1 671 ? 18.508 11.538 16.160 1.00 92.81 671 SER A N 1
ATOM 5259 C CA . SER A 1 671 ? 18.526 12.427 15.003 1.00 92.81 671 SER A CA 1
ATOM 5260 C C . SER A 1 671 ? 19.294 11.767 13.862 1.00 92.81 671 SER A C 1
ATOM 5262 O O . SER A 1 671 ? 20.477 11.481 14.016 1.00 92.81 671 SER A O 1
ATOM 5264 N N . ASN A 1 672 ? 18.665 11.647 12.694 1.00 88.56 672 ASN A N 1
ATOM 5265 C CA . ASN A 1 672 ? 19.350 11.307 11.441 1.00 88.56 672 ASN A CA 1
ATOM 5266 C C . ASN A 1 672 ? 20.094 12.507 10.818 1.00 88.56 672 ASN A C 1
ATOM 5268 O O . ASN A 1 672 ? 20.848 12.375 9.863 1.00 88.56 672 ASN A O 1
ATOM 5272 N N . SER A 1 673 ? 19.864 13.717 11.335 1.00 91.50 673 SER A N 1
ATOM 5273 C CA . SER A 1 673 ? 20.546 14.927 10.880 1.00 91.50 673 SER A CA 1
ATOM 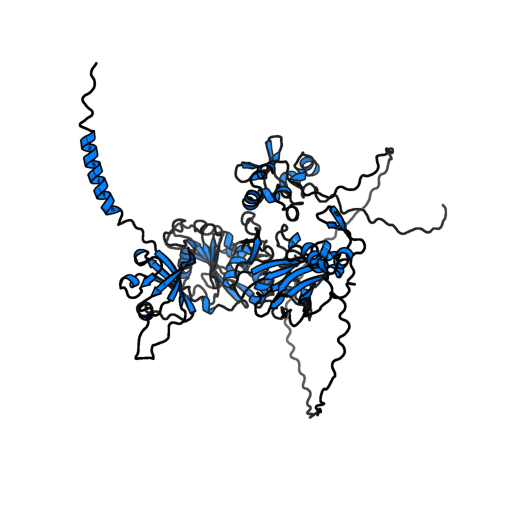5274 C C . SER A 1 673 ? 21.860 15.099 11.633 1.00 91.50 673 SER A C 1
ATOM 5276 O O . SER A 1 673 ? 21.898 14.948 12.860 1.00 91.50 673 SER A O 1
ATOM 5278 N N . SER A 1 674 ? 22.917 15.513 10.929 1.00 96.31 674 SER A N 1
ATOM 5279 C CA . SER A 1 674 ? 24.149 15.929 11.593 1.00 96.31 674 SER A CA 1
ATOM 5280 C C . SER A 1 674 ? 23.899 17.148 12.484 1.00 96.31 674 SER A C 1
ATOM 5282 O O . SER A 1 674 ? 23.084 18.025 12.178 1.00 96.31 674 SER A O 1
ATOM 5284 N N . PHE A 1 675 ? 24.598 17.215 13.610 1.00 97.81 675 PHE A N 1
ATOM 5285 C CA . PHE A 1 675 ? 24.443 18.266 14.603 1.00 97.81 675 PHE A CA 1
ATOM 5286 C C . PHE A 1 675 ? 25.780 18.885 14.988 1.00 97.81 675 PHE A C 1
ATOM 5288 O O . PHE A 1 675 ? 26.836 18.257 14.948 1.00 97.81 675 PHE A O 1
ATOM 5295 N N . ARG A 1 676 ? 25.731 20.160 15.367 1.00 97.81 676 ARG A N 1
ATOM 5296 C CA . ARG A 1 676 ? 26.900 20.950 15.734 1.00 97.81 676 ARG A CA 1
ATOM 5297 C C . ARG A 1 676 ? 27.047 21.008 17.250 1.00 97.81 676 ARG A C 1
ATOM 5299 O O . ARG A 1 676 ? 26.170 21.517 17.955 1.00 97.81 676 ARG A O 1
ATOM 5306 N N . LEU A 1 677 ? 28.180 20.513 17.738 1.00 97.56 677 LEU A N 1
ATOM 5307 C CA . LEU A 1 677 ? 28.610 20.642 19.126 1.00 97.56 677 LEU A CA 1
ATOM 5308 C C . LEU A 1 677 ? 28.981 22.099 19.452 1.00 97.56 677 LEU A C 1
ATOM 5310 O O . LEU A 1 677 ? 29.160 22.939 18.570 1.00 97.56 677 LEU A O 1
ATOM 5314 N N . LYS A 1 678 ? 29.137 22.414 20.744 1.00 95.50 678 LYS A N 1
ATOM 5315 C CA . LYS A 1 678 ? 29.521 23.768 21.188 1.00 95.50 678 LYS A CA 1
ATOM 5316 C C . LYS A 1 678 ? 30.878 24.232 20.652 1.00 95.50 678 LYS A C 1
ATOM 5318 O O . LYS A 1 678 ? 31.042 25.421 20.424 1.00 95.50 678 LYS A O 1
ATOM 5323 N N . ASN A 1 679 ? 31.817 23.310 20.441 1.00 95.62 679 ASN A N 1
ATOM 5324 C CA . ASN A 1 679 ? 33.136 23.595 19.869 1.00 95.62 679 ASN A CA 1
ATOM 5325 C C . ASN A 1 679 ? 33.113 23.743 18.333 1.00 95.62 679 ASN A C 1
ATOM 5327 O O . ASN A 1 679 ? 34.167 23.801 17.716 1.00 95.62 679 ASN A O 1
ATOM 5331 N N . GLY A 1 680 ? 31.933 23.749 17.705 1.00 96.81 680 GLY A N 1
ATOM 5332 C CA . GLY A 1 680 ? 31.783 23.877 16.256 1.00 96.81 680 GLY A CA 1
ATOM 5333 C C . GLY A 1 680 ? 31.898 22.563 15.482 1.00 96.81 680 GLY A C 1
ATOM 5334 O O . GLY A 1 680 ? 31.512 22.537 14.315 1.00 96.81 680 GLY A O 1
ATOM 5335 N N . ALA A 1 681 ? 32.340 21.470 16.114 1.00 97.25 681 ALA A N 1
ATOM 5336 C CA . ALA A 1 681 ? 32.443 20.175 15.454 1.00 97.25 681 ALA A CA 1
ATOM 5337 C C . ALA A 1 681 ? 31.061 19.662 15.025 1.00 97.25 681 ALA A C 1
ATOM 5339 O O . ALA A 1 681 ? 30.097 19.713 15.794 1.00 97.25 681 ALA A O 1
ATOM 5340 N N . VAL A 1 682 ? 30.982 19.149 13.799 1.00 97.00 682 VAL A N 1
ATOM 5341 C CA . VAL A 1 682 ? 29.785 18.513 13.242 1.00 97.00 682 VAL A CA 1
ATOM 5342 C C . VAL A 1 682 ? 29.881 17.015 13.478 1.00 97.00 682 VAL A C 1
ATOM 5344 O O . VAL A 1 682 ? 30.906 16.416 13.161 1.00 97.00 682 VAL A O 1
ATOM 5347 N N . LYS A 1 683 ? 28.834 16.429 14.056 1.00 98.06 683 LYS A N 1
ATOM 5348 C CA . LYS A 1 683 ? 28.755 15.019 14.446 1.00 98.06 683 LYS A CA 1
ATOM 5349 C C . LYS A 1 683 ? 27.394 14.424 14.085 1.00 98.06 683 LYS A C 1
ATOM 5351 O O . LYS A 1 683 ? 26.482 15.157 13.710 1.00 98.06 683 LYS A O 1
ATOM 5356 N N . THR A 1 684 ? 27.273 13.110 14.209 1.00 97.50 684 THR A N 1
ATOM 5357 C CA . THR A 1 684 ? 26.046 12.338 13.974 1.00 97.50 684 THR A CA 1
ATOM 5358 C C . THR A 1 684 ? 25.783 11.395 15.151 1.00 97.50 684 THR A C 1
ATOM 5360 O O . THR A 1 684 ? 26.581 11.347 16.097 1.00 97.50 684 THR A O 1
ATOM 5363 N N . CYS A 1 685 ? 24.664 10.672 15.134 1.00 97.12 685 CYS A N 1
ATOM 5364 C CA . CYS A 1 685 ? 24.389 9.687 16.175 1.00 97.12 685 CYS A CA 1
ATOM 5365 C C . CYS A 1 685 ? 25.202 8.396 16.002 1.00 97.12 685 CYS A C 1
ATOM 5367 O O . CYS A 1 685 ? 25.561 7.808 17.017 1.00 97.12 685 CYS A O 1
ATOM 5369 N N . GLU A 1 686 ? 25.672 8.055 14.796 1.00 96.44 686 GLU A N 1
ATOM 5370 C CA . GLU A 1 686 ? 26.660 6.976 14.604 1.00 96.44 686 GLU A CA 1
ATOM 5371 C C . GLU A 1 686 ? 27.990 7.321 15.295 1.00 96.44 686 GLU A C 1
ATOM 5373 O O . GLU A 1 686 ? 28.611 6.484 15.950 1.00 96.44 686 GLU A O 1
ATOM 5378 N N . TRP A 1 687 ? 28.408 8.595 15.248 1.00 97.88 687 TRP A N 1
ATOM 5379 C CA . TRP A 1 687 ? 29.555 9.041 16.043 1.00 97.88 687 TRP A CA 1
ATOM 5380 C C . TRP A 1 687 ? 29.294 8.920 17.547 1.00 97.88 687 TRP A C 1
ATOM 5382 O O . TRP A 1 687 ? 30.208 8.580 18.292 1.00 97.88 687 TRP A O 1
ATOM 5392 N N . ALA A 1 688 ? 28.077 9.199 18.021 1.00 97.38 688 ALA A N 1
ATOM 5393 C CA . ALA A 1 688 ? 27.760 8.982 19.429 1.00 97.38 688 ALA A CA 1
ATOM 5394 C C . ALA A 1 688 ? 27.848 7.487 19.789 1.00 97.38 688 ALA A C 1
ATOM 5396 O O . ALA A 1 688 ? 28.403 7.160 20.837 1.00 97.38 688 ALA A O 1
ATOM 5397 N N . ALA A 1 689 ? 27.399 6.608 18.889 1.00 95.75 689 ALA A N 1
ATOM 5398 C CA . ALA A 1 689 ? 27.387 5.158 19.058 1.00 95.75 689 ALA A CA 1
ATOM 5399 C C . ALA A 1 689 ? 28.787 4.523 19.094 1.00 95.75 689 ALA A C 1
ATOM 5401 O O . ALA A 1 689 ? 28.966 3.503 19.750 1.00 95.75 689 ALA A O 1
ATOM 5402 N N . SER A 1 690 ? 29.802 5.132 18.470 1.00 96.81 690 SER A N 1
ATOM 5403 C CA . SER A 1 690 ? 31.173 4.586 18.490 1.00 96.81 690 SER A CA 1
ATOM 5404 C C . SER A 1 690 ? 31.854 4.650 19.862 1.00 96.81 690 SER A C 1
ATOM 5406 O O . SER A 1 690 ? 32.813 3.924 20.117 1.00 96.81 690 SER A O 1
ATOM 5408 N N . ASN A 1 691 ? 31.382 5.521 20.760 1.00 97.19 691 ASN A N 1
ATOM 5409 C CA . ASN A 1 691 ? 31.806 5.544 22.159 1.00 97.19 691 ASN A CA 1
ATOM 5410 C C . ASN A 1 691 ? 30.690 6.150 23.029 1.00 97.19 691 ASN A C 1
ATOM 5412 O O . ASN A 1 691 ? 30.800 7.315 23.434 1.00 97.19 691 ASN A O 1
ATOM 5416 N N . PRO A 1 692 ? 29.608 5.397 23.310 1.00 95.81 692 PRO A N 1
ATOM 5417 C CA . PRO A 1 692 ? 28.412 5.937 23.949 1.00 95.81 692 PRO A CA 1
ATOM 5418 C C . PRO A 1 692 ? 28.727 6.544 25.316 1.00 95.81 692 PRO A C 1
ATOM 5420 O O . PRO A 1 692 ? 28.341 7.679 25.586 1.00 95.81 692 PRO A O 1
ATOM 5423 N N . SER A 1 693 ? 29.533 5.863 26.137 1.00 95.25 693 SER A N 1
ATOM 5424 C CA . SER A 1 693 ? 29.921 6.325 27.476 1.00 95.25 693 SER A CA 1
ATOM 5425 C C . SER A 1 693 ? 30.552 7.721 27.461 1.00 95.25 693 SER A C 1
ATOM 5427 O O . SER A 1 693 ? 30.206 8.575 28.278 1.00 95.25 693 SER A O 1
ATOM 5429 N N . ARG A 1 694 ? 31.443 7.994 26.499 1.00 97.19 694 ARG A N 1
ATOM 5430 C CA . ARG A 1 694 ? 32.113 9.296 26.371 1.00 97.19 694 ARG A CA 1
ATOM 5431 C C . ARG A 1 694 ? 31.273 10.316 25.607 1.00 97.19 694 ARG A C 1
ATOM 5433 O O . ARG A 1 694 ? 31.151 11.464 26.034 1.00 97.19 694 ARG A O 1
ATOM 5440 N N . ASN A 1 695 ? 30.722 9.933 24.460 1.00 97.75 695 ASN A N 1
ATOM 5441 C CA . ASN A 1 695 ? 30.098 10.874 23.533 1.00 97.75 695 ASN A CA 1
ATOM 5442 C C . ASN A 1 695 ? 28.711 11.305 24.017 1.00 97.75 695 ASN A C 1
ATOM 5444 O O . ASN A 1 695 ? 28.364 12.482 23.907 1.00 97.75 695 ASN A O 1
ATOM 5448 N N . CYS A 1 696 ? 27.948 10.409 24.645 1.00 97.31 696 CYS A N 1
ATOM 5449 C CA . CYS A 1 696 ? 26.650 10.744 25.227 1.00 97.31 696 CYS A CA 1
ATOM 5450 C C . CYS A 1 696 ? 26.753 11.630 26.474 1.00 97.31 696 CYS A C 1
ATOM 5452 O O . CYS A 1 696 ? 25.809 12.367 26.774 1.00 97.31 696 CYS A O 1
ATOM 5454 N N . ALA A 1 697 ? 27.900 11.625 27.165 1.00 96.56 697 ALA A N 1
ATOM 5455 C CA . ALA A 1 697 ? 28.178 12.540 28.272 1.00 96.56 697 ALA A CA 1
ATOM 5456 C C . ALA A 1 697 ? 28.332 14.004 27.808 1.00 96.56 697 ALA A C 1
ATOM 5458 O O . ALA A 1 697 ? 28.179 14.938 28.600 1.00 96.56 697 ALA A O 1
ATOM 5459 N N . ILE A 1 698 ? 28.582 14.244 26.513 1.00 96.69 698 ILE A N 1
ATOM 5460 C CA . ILE A 1 698 ? 28.692 15.598 25.969 1.00 96.69 698 ILE A CA 1
ATOM 5461 C C . ILE A 1 698 ? 27.319 16.279 25.995 1.00 96.69 698 ILE A C 1
ATOM 5463 O O . ILE A 1 698 ? 26.318 15.794 25.459 1.00 96.69 698 ILE A O 1
ATOM 5467 N N . ARG A 1 699 ? 27.270 17.468 26.610 1.00 96.62 699 ARG A N 1
ATOM 5468 C CA . ARG A 1 699 ? 26.028 18.216 26.845 1.00 96.62 699 ARG A CA 1
ATOM 5469 C C . ARG A 1 699 ? 25.234 18.431 25.553 1.00 96.62 699 ARG A C 1
ATOM 5471 O O . ARG A 1 699 ? 25.609 19.235 24.705 1.00 96.62 699 ARG A O 1
ATOM 5478 N N . GLY A 1 700 ? 24.062 17.804 25.496 1.00 95.38 700 GLY A N 1
ATOM 5479 C CA . GLY A 1 700 ? 23.101 17.907 24.397 1.00 95.38 700 GLY A CA 1
ATOM 5480 C C . GLY A 1 700 ? 23.096 16.715 23.444 1.00 95.38 700 GLY A C 1
ATOM 5481 O O . GLY A 1 700 ? 22.071 16.483 22.806 1.00 95.38 700 GLY A O 1
ATOM 5482 N N . VAL A 1 701 ? 24.163 15.907 23.422 1.00 97.38 701 VAL A N 1
ATOM 5483 C CA . VAL A 1 701 ? 24.221 14.684 22.606 1.00 97.38 701 VAL A CA 1
ATOM 5484 C C . VAL A 1 701 ? 23.152 13.704 23.070 1.00 97.38 701 VAL A C 1
ATOM 5486 O O . VAL A 1 701 ? 22.317 13.325 22.263 1.00 97.38 701 VAL A O 1
ATOM 5489 N N . LYS A 1 702 ? 23.037 13.441 24.378 1.00 95.94 702 LYS A N 1
ATOM 5490 C CA . LYS A 1 702 ? 21.996 12.555 24.936 1.00 95.94 702 LYS A CA 1
ATOM 5491 C C . LYS A 1 702 ? 20.549 12.933 24.560 1.00 95.94 702 LYS A C 1
ATOM 5493 O O . LYS A 1 702 ? 19.696 12.068 24.437 1.00 95.94 702 LYS A O 1
ATOM 5498 N N . LYS A 1 703 ? 20.254 14.225 24.352 1.00 95.19 703 LYS A N 1
ATOM 5499 C CA . LYS A 1 703 ? 18.914 14.713 23.941 1.00 95.19 703 LYS A CA 1
ATOM 5500 C C . LYS A 1 703 ? 18.689 14.676 22.427 1.00 95.19 703 LYS A C 1
ATOM 5502 O O . LYS A 1 703 ? 17.561 14.863 21.983 1.00 95.19 703 LYS A O 1
ATOM 5507 N N . THR A 1 704 ? 19.763 14.512 21.662 1.00 96.38 704 THR A N 1
ATOM 5508 C CA . THR A 1 704 ? 19.768 14.463 20.194 1.00 96.38 704 THR A CA 1
ATOM 5509 C C . THR A 1 704 ? 19.812 13.014 19.713 1.00 96.38 704 THR A C 1
ATOM 5511 O O . THR A 1 704 ? 19.038 12.640 18.842 1.00 96.38 704 THR A O 1
ATOM 5514 N N . CYS A 1 705 ? 20.656 12.197 20.343 1.00 96.88 705 CYS A N 1
ATOM 5515 C CA . CYS A 1 705 ? 20.816 10.763 20.129 1.00 96.88 705 CYS A CA 1
ATOM 5516 C C . CYS A 1 705 ? 20.188 10.005 21.304 1.00 96.88 705 CYS A C 1
ATOM 5518 O O . CYS A 1 705 ? 20.875 9.471 22.171 1.00 96.88 705 CYS A O 1
ATOM 5520 N N . ARG A 1 706 ? 18.858 10.082 21.398 1.00 94.38 706 ARG A N 1
ATOM 5521 C CA . ARG A 1 706 ? 18.075 9.594 22.539 1.00 94.38 706 ARG A CA 1
ATOM 5522 C C . ARG A 1 706 ? 18.099 8.072 22.685 1.00 94.38 706 ARG A C 1
ATOM 5524 O O . ARG A 1 706 ? 18.169 7.613 23.821 1.00 94.38 706 ARG A O 1
ATOM 5531 N N . LYS A 1 707 ? 18.056 7.328 21.577 1.00 91.81 707 LYS A N 1
ATOM 5532 C CA . LYS A 1 707 ? 18.148 5.863 21.549 1.00 91.81 707 LYS A CA 1
ATOM 5533 C C . LYS A 1 707 ? 19.582 5.434 21.845 1.00 91.81 707 LYS A C 1
ATOM 5535 O O . LYS A 1 707 ? 19.812 4.817 22.871 1.00 91.81 707 LYS A O 1
ATOM 5540 N N . THR A 1 708 ? 20.552 5.886 21.045 1.00 94.88 708 THR A N 1
ATOM 5541 C CA . THR A 1 708 ? 21.985 5.560 21.220 1.00 94.88 708 THR A CA 1
ATOM 5542 C C . THR A 1 708 ? 22.501 5.840 22.635 1.00 94.88 708 THR A C 1
ATOM 5544 O O . THR A 1 708 ? 23.358 5.129 23.150 1.00 94.88 708 THR A O 1
ATOM 5547 N N . CYS A 1 709 ? 22.008 6.902 23.273 1.00 95.19 709 CYS A N 1
ATOM 5548 C CA . CYS A 1 709 ? 22.466 7.310 24.595 1.00 95.19 709 CYS A CA 1
ATOM 5549 C C . CYS A 1 709 ? 21.582 6.826 25.751 1.00 95.19 709 CYS A C 1
ATOM 5551 O O . CYS A 1 709 ? 21.673 7.407 26.841 1.00 95.19 709 CYS A O 1
ATOM 5553 N N . ASN A 1 710 ? 20.701 5.847 25.520 1.00 91.81 710 ASN A N 1
ATOM 5554 C CA . ASN A 1 710 ? 19.756 5.298 26.498 1.00 91.81 710 ASN A CA 1
ATOM 5555 C C . ASN A 1 710 ? 19.044 6.411 27.286 1.00 91.81 710 ASN A C 1
ATOM 5557 O O . ASN A 1 710 ? 18.925 6.388 28.511 1.00 91.81 710 ASN A O 1
ATOM 5561 N N . TYR A 1 711 ? 18.633 7.479 26.595 1.00 88.38 711 TYR A N 1
ATOM 5562 C CA . TYR A 1 711 ? 17.849 8.549 27.213 1.00 88.38 711 TYR A CA 1
ATOM 5563 C C . TYR A 1 711 ? 16.423 8.083 27.518 1.00 88.38 711 TYR A C 1
ATOM 5565 O O . TYR A 1 711 ? 15.763 8.672 28.374 1.00 88.38 711 TYR A O 1
ATOM 5573 N N . CYS A 1 712 ? 15.968 7.031 26.835 1.00 82.12 712 CYS A N 1
ATOM 5574 C CA . CYS A 1 712 ? 14.627 6.476 26.963 1.00 82.12 712 CYS A CA 1
ATOM 5575 C C . CYS A 1 712 ? 14.511 5.255 27.884 1.00 82.12 712 CYS A C 1
ATOM 5577 O O . CYS A 1 712 ? 13.471 5.100 28.533 1.00 82.12 712 CYS A O 1
ATOM 5579 N N . ASP A 1 713 ? 15.581 4.473 28.028 1.00 66.12 713 ASP A N 1
ATOM 5580 C CA . ASP A 1 713 ? 15.538 3.151 28.679 1.00 66.12 713 ASP A CA 1
ATOM 5581 C C . ASP A 1 713 ? 15.679 3.190 30.205 1.00 66.12 713 ASP A C 1
ATOM 5583 O O . ASP A 1 713 ? 15.716 2.159 30.863 1.00 66.12 713 ASP A O 1
ATOM 5587 N N . ILE A 1 714 ? 15.712 4.374 30.821 1.00 56.88 714 ILE A N 1
ATOM 5588 C CA . ILE A 1 714 ? 15.896 4.500 32.277 1.00 56.88 714 ILE A CA 1
ATOM 5589 C C . ILE A 1 714 ? 14.569 4.300 33.030 1.00 56.88 714 ILE A C 1
ATOM 5591 O O . ILE A 1 714 ? 14.142 5.147 33.809 1.00 56.88 714 ILE A O 1
ATOM 5595 N N . GLY A 1 715 ? 13.854 3.216 32.749 1.00 52.62 715 GLY A N 1
ATOM 5596 C CA . GLY A 1 715 ? 12.729 2.797 33.577 1.00 52.62 715 GLY A CA 1
ATOM 5597 C C . GLY A 1 715 ? 11.896 1.736 32.897 1.00 52.62 715 GLY A C 1
ATOM 5598 O O . GLY A 1 715 ? 10.942 2.116 32.224 1.00 52.62 715 GLY A O 1
ATOM 5599 N N . GLU A 1 716 ? 12.318 0.483 33.056 1.00 40.84 716 GLU A N 1
ATOM 5600 C CA . GLU A 1 716 ? 11.462 -0.710 33.135 1.00 40.84 716 GLU A CA 1
ATOM 5601 C C . GLU A 1 716 ? 12.257 -1.935 33.646 1.00 40.84 716 GLU A C 1
ATOM 5603 O O . GLU A 1 716 ? 12.096 -3.047 33.163 1.00 40.84 716 GLU A O 1
ATOM 5608 N N . GLN A 1 717 ? 13.157 -1.742 34.619 1.00 37.84 717 GLN A N 1
ATOM 5609 C CA . GLN A 1 717 ? 13.711 -2.853 35.399 1.00 37.84 717 GLN A CA 1
ATOM 5610 C C . GLN A 1 717 ? 13.675 -2.488 36.888 1.00 37.84 717 GLN A C 1
ATOM 5612 O O . GLN A 1 717 ? 14.013 -1.363 37.259 1.00 37.84 717 GLN A O 1
ATOM 5617 N N . ASP A 1 718 ? 13.221 -3.463 37.677 1.00 41.25 718 ASP A N 1
ATOM 5618 C CA . ASP A 1 718 ? 13.161 -3.557 39.142 1.00 41.25 718 ASP A CA 1
ATOM 5619 C C . ASP A 1 718 ? 11.995 -2.880 39.879 1.00 41.25 718 ASP A C 1
ATOM 5621 O O . ASP A 1 718 ? 12.169 -1.858 40.539 1.00 41.25 718 ASP A O 1
ATOM 5625 N N . GLN A 1 719 ? 10.822 -3.538 39.873 1.00 35.94 719 GLN A N 1
ATOM 5626 C CA . GLN A 1 719 ? 9.865 -3.479 40.999 1.00 35.94 719 GLN A CA 1
ATOM 5627 C C . GLN A 1 719 ? 9.124 -4.789 41.347 1.00 35.94 719 GLN A C 1
ATOM 5629 O O . GLN A 1 719 ? 8.209 -4.737 42.155 1.00 35.94 719 GLN A O 1
ATOM 5634 N N . ASN A 1 720 ? 9.538 -5.971 40.875 1.00 34.09 720 ASN A N 1
ATOM 5635 C CA . ASN A 1 720 ? 8.985 -7.239 41.386 1.00 34.09 720 ASN A CA 1
ATOM 5636 C C . ASN A 1 720 ? 10.096 -8.196 41.829 1.00 34.09 720 ASN A C 1
ATOM 5638 O O . ASN A 1 720 ? 10.422 -9.163 41.149 1.00 34.09 720 ASN A O 1
ATOM 5642 N N . GLY A 1 721 ? 10.671 -7.907 42.996 1.00 33.47 721 GLY A N 1
ATOM 5643 C CA . GLY A 1 721 ? 11.377 -8.890 43.808 1.00 33.47 721 GLY A CA 1
ATOM 5644 C C . GLY A 1 721 ? 10.538 -9.212 45.041 1.00 33.47 721 GLY A C 1
ATOM 5645 O O . GLY A 1 721 ? 10.545 -8.439 45.993 1.00 33.47 721 GLY A O 1
ATOM 5646 N N . TYR A 1 722 ? 9.837 -10.345 45.026 1.00 29.50 722 TYR A N 1
ATOM 5647 C CA . TYR A 1 722 ? 9.475 -11.055 46.251 1.00 29.50 722 TYR A CA 1
ATOM 5648 C C . TYR A 1 722 ? 9.849 -12.527 46.097 1.00 29.50 722 TYR A C 1
ATOM 5650 O O . TYR A 1 722 ? 9.156 -13.326 45.472 1.00 29.50 722 TYR A O 1
ATOM 5658 N N . ASP A 1 723 ? 11.011 -12.820 46.671 1.00 29.08 723 ASP A N 1
ATOM 5659 C CA . ASP A 1 723 ? 11.474 -14.134 47.080 1.00 29.08 723 ASP A CA 1
ATOM 5660 C C . ASP A 1 723 ? 10.500 -14.696 48.129 1.00 29.08 723 ASP A C 1
ATOM 5662 O O . ASP A 1 723 ? 10.188 -14.044 49.131 1.00 29.08 723 ASP A O 1
ATOM 5666 N N . THR A 1 724 ? 9.980 -15.894 47.868 1.00 30.06 724 THR A N 1
ATOM 5667 C CA . THR A 1 724 ? 9.168 -16.668 48.808 1.00 30.06 724 THR A CA 1
ATOM 5668 C C . THR A 1 724 ? 9.979 -17.867 49.270 1.00 30.06 724 THR A C 1
ATOM 5670 O O . THR A 1 724 ? 9.865 -18.960 48.727 1.00 30.06 724 THR A O 1
ATOM 5673 N N . SER A 1 725 ? 10.767 -17.697 50.329 1.00 27.33 725 SER A N 1
ATOM 5674 C CA . SER A 1 725 ? 11.079 -18.821 51.211 1.00 27.33 725 SER A CA 1
ATOM 5675 C C . SER A 1 725 ? 11.468 -18.360 52.615 1.00 27.33 725 SER A C 1
ATOM 5677 O O . SER A 1 725 ? 12.577 -17.919 52.899 1.00 27.33 725 SER A O 1
ATOM 5679 N N . SER A 1 726 ? 10.531 -18.512 53.545 1.00 31.83 726 SER A N 1
ATOM 5680 C CA . SER A 1 726 ? 10.839 -18.673 54.960 1.00 31.83 726 SER A CA 1
ATOM 5681 C C . SER A 1 726 ? 9.956 -19.778 55.526 1.00 31.83 726 SER A C 1
ATOM 5683 O O . SER A 1 726 ? 8.743 -19.630 55.632 1.00 31.83 726 SER A O 1
ATOM 5685 N N . ASN A 1 727 ? 10.566 -20.917 55.864 1.00 27.83 727 ASN A N 1
ATOM 5686 C CA . ASN A 1 727 ? 10.479 -21.486 57.211 1.00 27.83 727 ASN A CA 1
ATOM 5687 C C . ASN A 1 727 ? 11.475 -22.648 57.395 1.00 27.83 727 ASN A C 1
ATOM 5689 O O . ASN A 1 727 ? 12.008 -23.156 56.411 1.00 27.83 727 ASN A O 1
ATOM 5693 N N . PRO A 1 728 ? 11.823 -23.005 58.644 1.00 51.41 728 PRO A N 1
ATOM 5694 C CA . PRO A 1 728 ? 13.203 -23.218 59.056 1.00 51.41 728 PRO A CA 1
ATOM 5695 C C . PRO A 1 728 ? 13.460 -24.701 59.360 1.00 51.41 728 PRO A C 1
ATOM 5697 O O . PRO A 1 728 ? 12.521 -25.473 59.476 1.00 51.41 728 PRO A O 1
ATOM 5700 N N . PHE A 1 729 ? 14.718 -25.103 59.536 1.00 28.03 729 PHE A N 1
ATOM 5701 C CA . PHE A 1 729 ? 15.175 -25.844 60.721 1.00 28.03 729 PHE A CA 1
ATOM 5702 C C . PHE A 1 729 ? 16.686 -26.127 60.635 1.00 28.03 729 PHE A C 1
ATOM 5704 O O . PHE A 1 729 ? 17.227 -26.529 59.612 1.00 28.03 729 PHE A O 1
ATOM 5711 N N . LEU A 1 730 ? 17.317 -25.846 61.773 1.00 33.47 730 LEU A N 1
ATOM 5712 C CA . LEU A 1 730 ? 18.659 -26.164 62.267 1.00 33.47 730 LEU A CA 1
ATOM 5713 C C . LEU A 1 730 ? 19.258 -27.495 61.764 1.00 33.47 730 LEU A C 1
ATOM 5715 O O . LEU A 1 730 ? 18.551 -28.492 61.722 1.00 33.47 730 LEU A O 1
ATOM 5719 N N . THR A 1 731 ? 20.583 -27.555 61.565 1.00 30.83 731 THR A N 1
ATOM 5720 C CA . THR A 1 731 ? 21.542 -27.935 62.630 1.00 30.83 731 THR A CA 1
ATOM 5721 C C . THR A 1 731 ? 23.005 -27.838 62.178 1.00 30.83 731 THR A C 1
ATOM 5723 O O . THR A 1 731 ? 23.369 -28.348 61.127 1.00 30.83 731 THR A O 1
ATOM 5726 N N . ASN A 1 732 ? 23.804 -27.206 63.044 1.00 35.91 732 ASN A N 1
ATOM 5727 C CA . ASN A 1 732 ? 25.226 -27.399 63.365 1.00 35.91 732 ASN A CA 1
ATOM 5728 C C . ASN A 1 732 ? 26.082 -28.344 62.503 1.00 35.91 732 ASN A C 1
ATOM 5730 O O . ASN A 1 732 ? 25.893 -29.558 62.556 1.00 35.91 732 ASN A O 1
ATOM 5734 N N . SER A 1 733 ? 27.168 -27.791 61.955 1.00 35.56 733 SER A N 1
ATOM 5735 C CA . SER A 1 733 ? 28.561 -28.073 62.368 1.00 35.56 733 SER A CA 1
ATOM 5736 C C . SER A 1 733 ? 29.519 -27.133 61.653 1.00 35.56 733 SER A C 1
ATOM 5738 O O . SER A 1 733 ? 29.382 -27.048 60.411 1.00 35.56 733 SER A O 1
#

pLDDT: mean 77.98, std 22.7, range [27.33, 98.75]